Protein AF-0000000075592525 (afdb_homodimer)

Sequence (698 aa):
MASSLRHFAGPSCFTATAAASSGASGFLRRYAPNFCAFAALRPIRPAAAAAFSAAAGAANPCAPPAAEHEQHQLRHDSDQPTPSPAPAAPAPAALRVGIVGFGNFGQFIAGGIQRQGHAVLAASRSDYSAYCADHGIRFFGSVDALCEERPDVLLICSSILSTESVVSAIPFHKLRPDTIVADVLSVKQFPRNLLLEILPPGFGIVCTHPMFGPESGKHGWGKLPFVYNKVRVAEGGDQATKCDQFLSIFEQEGCRMVEMSCAEHDRYAAGSQFITHTIGRVLSQLNLKSTPINTKGYESLLQLTHNTVSDSFDLYYGLFMYNVNATEQASKLSRLLMMHHHYPSPTLLMASSLRHFAGPSCFTATAAASSGASGFLRRYAPNFCAFAALRPIRPAAAAAFSAAAGAANPCAPPAAEHEQHQLRHDSDQPTPSPAPAAPAPAALRVGIVGFGNFGQFIAGGIQRQGHAVLAASRSDYSAYCADHGIRFFGSVDALCEERPDVLLICSSILSTESVVSAIPFHKLRPDTIVADVLSVKQFPRNLLLEILPPGFGIVCTHPMFGPESGKHGWGKLPFVYNKVRVAEGGDQATKCDQFLSIFEQEGCRMVEMSCAEHDRYAAGSQFITHTIGRVLSQLNLKSTPINTKGYESLLQLTHNTVSDSFDLYYGLFMYNVNATEQASKLSRLLMMHHHYPSPTLL

pLDDT: mean 74.17, std 31.34, range [18.16, 98.88]

InterPro domains:
  IPR003099 Prephenate dehydrogenase [PS51176] (95-349)
  IPR036291 NAD(P)-binding domain superfamily [SSF51735] (94-260)
  IPR045011 Arogenate dehydrogenase 1/2 [PTHR43207] (86-334)
  IPR046826 Prephenate dehydrogenase, nucleotide-binding domain [PF02153] (110-256)
  IPR059064 TYRAAT2-like, C-terminal domain [PF26213] (282-335)

Secondary structure (DSSP, 8-state):
---------------------GGGGGGGGS----GGGGG-----------------------------------------------------PPPEEEEE--SHHHHHHHHHHHHTT-EEEEE-SS--HHHHHHTT-EEESSHHHHHHT--SEEEE---HHHHHHHHHTS-GGGS-TT-EEEE--S-SHHHHHHHHHHS-TTSEEEEEEES--TTTTTT--TT-EEEEEEEE--SSHHHHHHHHHHHHHHHHTT-EEEE--HHHHHHHHHHHHHHHHHHHHHHHTTT----TT--HHHHHHHHHHHHHHTS-HHHHHHHHHS-TTHHHHHHHHHHHHHHHH-S-STT--/---------------------GGGGGGGGS----GGGGG-----------------------------------------------------PPPEEEEE--SHHHHHHHHHHHHTT-EEEEE-SS--HHHHHHTT-EEESSHHHHHHT--SEEEE---HHHHHHHHHT--GGGS-TT-EEEE--S-SHHHHHHHHHHS-TTSEEEEEEES--TTTTTT--TT-EEEEEEEE--SSHHHHHHHHHHHHHHHHTT-EEEE--HHHHHHHHHHHHHHHHHHHHHHHTTT----TT--HHHHHHHHHHHHHHTS-HHHHHHHHHS-TTHHHHHHHHHHHHHHHH-S-STT--

Foldseek 3Di:
DDPCVDDPDDDPPPDPPPPCPPDPPPPVPPDPPPLPPQPPDDPDDDDDDPDPDDDDDPPPPPDDDDDPPPDPDDPPVPPPPDPDPDPDDPDPDAFEEEEEACPQFVVFVCVLSVVVPHAYEYEYPDDPPVVCVVVVHHYDPDLAVVLLVQTQEYEYEDFLVCRLVSVQPHPCVNHDLAREYEYAAQAFPVVLVSCVVRHDQNYWYKYKHQPDGCQRQVVFQAAGEIEMERSHADPDDDSVVSVVVVLVSSVVSHYDYHYDDSLVSLQVSLQVVLVLLVLLVVVLVVVDDDDPDDDPVRVVSVSSNVRNVVPDVSSNSSSQNVRPNNVVNVVVVVVVVVVVVPPDDVPPD/DDDCVDDDPDDPPPPPPPPCPPDPPPPVPDPPPPLPPQPPPDPDDPPDDPDPDDPDDPDPVVPDDDDPDPPPDDPPVPPPPPPDPDPDDPDPDAFEEEEEACPQFVVVVCVLSVVVPHAYEYEYPDDCPVVCVVVVHHYDPDLAVVLLVQTQEYEYEDFLVCRLVSVQPHPCVNHDLAREYEYAAQAFPVVLVSCVVRHDQNYWYKYKHQPDGCQRQVVFQAAGEIEMERSHADPDDDSVVSVVVVLVSSVVSHYDYHYDDSLVSLQVSLQVVLVLLVLLVVVLVVVDDDDPDDDPVRVVSVSSNVRNVVPDVSSNSSSQNVRPNNVVNVVVVVVVVVVVVPPDDVPPD

Structure (mmCIF, N/CA/C/O backbone):
data_AF-0000000075592525-model_v1
#
loop_
_entity.id
_entity.type
_entity.pdbx_description
1 polymer 'Prephenate/arogenate dehydrogenase domain-containing protein'
#
loop_
_atom_site.group_PDB
_atom_site.id
_atom_site.type_symbol
_atom_site.label_atom_id
_atom_site.label_alt_id
_atom_site.label_comp_id
_atom_site.label_asym_id
_atom_site.label_entity_id
_atom_site.label_seq_id
_atom_site.pdbx_PDB_ins_code
_atom_site.Cartn_x
_atom_site.Cartn_y
_atom_site.Cartn_z
_atom_site.occupancy
_atom_site.B_iso_or_equiv
_atom_site.auth_seq_id
_atom_site.auth_comp_id
_atom_site.auth_asym_id
_atom_site.auth_atom_id
_atom_site.pdbx_PDB_model_num
ATOM 1 N N . MET A 1 1 ? -68.375 11.266 55.688 1 18.69 1 MET A N 1
ATOM 2 C CA . MET A 1 1 ? -68.688 10.031 54.969 1 18.69 1 MET A CA 1
ATOM 3 C C . MET A 1 1 ? -67.812 9.844 53.75 1 18.69 1 MET A C 1
ATOM 5 O O . MET A 1 1 ? -67.25 10.797 53.25 1 18.69 1 MET A O 1
ATOM 9 N N . ALA A 1 2 ? -67.938 8.625 53.156 1 18.86 2 ALA A N 1
ATOM 10 C CA . ALA A 1 2 ? -67.125 7.469 52.781 1 18.86 2 ALA A CA 1
ATOM 11 C C . ALA A 1 2 ? -66.562 7.668 51.375 1 18.86 2 ALA A C 1
ATOM 13 O O . ALA A 1 2 ? -67.25 8 50.438 1 18.86 2 ALA A O 1
ATOM 14 N N . SER A 1 3 ? -65.25 8.039 51.312 1 20.56 3 SER A N 1
ATOM 15 C CA . SER A 1 3 ? -64 8.547 50.75 1 20.56 3 SER A CA 1
ATOM 16 C C . SER A 1 3 ? -63.469 7.609 49.656 1 20.56 3 SER A C 1
ATOM 18 O O . SER A 1 3 ? -62.812 6.613 49.969 1 20.56 3 SER A O 1
ATOM 20 N N . SER A 1 4 ? -64.375 7.188 48.688 1 19.89 4 SER A N 1
ATOM 21 C CA . SER A 1 4 ? -64.375 5.969 47.875 1 19.89 4 SER A CA 1
ATOM 22 C C . SER A 1 4 ? -63.156 5.906 46.969 1 19.89 4 SER A C 1
ATOM 24 O O . SER A 1 4 ? -63.094 6.598 45.938 1 19.89 4 SER A O 1
ATOM 26 N N . LEU A 1 5 ? -61.906 5.883 47.562 1 20.41 5 LEU A N 1
ATOM 27 C CA . LEU A 1 5 ? -60.531 5.992 47.094 1 20.41 5 LEU A CA 1
ATOM 28 C C . LEU A 1 5 ? -60.156 4.828 46.156 1 20.41 5 LEU A C 1
ATOM 30 O O . LEU A 1 5 ? -60.062 3.684 46.625 1 20.41 5 LEU A O 1
ATOM 34 N N . ARG A 1 6 ? -61 4.844 45.031 1 20.78 6 ARG A N 1
ATOM 35 C CA . ARG A 1 6 ? -61.031 3.684 44.125 1 20.78 6 ARG A CA 1
ATOM 36 C C . ARG A 1 6 ? -59.625 3.119 43.906 1 20.78 6 ARG A C 1
ATOM 38 O O . ARG A 1 6 ? -58.656 3.834 44.031 1 20.78 6 ARG A O 1
ATOM 45 N N . HIS A 1 7 ? -59.5 1.871 43.781 1 19.2 7 HIS A N 1
ATOM 46 C CA . HIS A 1 7 ? -58.688 0.664 43.938 1 19.2 7 HIS A CA 1
ATOM 47 C C . HIS A 1 7 ? -57.688 0.531 42.812 1 19.2 7 HIS A C 1
ATOM 49 O O . HIS A 1 7 ? -57.062 -0.525 42.656 1 19.2 7 HIS A O 1
ATOM 55 N N . PHE A 1 8 ? -57.344 1.759 42.062 1 21.42 8 PHE A N 1
ATOM 56 C CA . PHE A 1 8 ? -56.688 1.484 40.781 1 21.42 8 PHE A CA 1
ATOM 57 C C . PHE A 1 8 ? -55.5 0.554 41 1 21.42 8 PHE A C 1
ATOM 59 O O . PHE A 1 8 ? -54.625 0.827 41.812 1 21.42 8 PHE A O 1
ATOM 66 N N . ALA A 1 9 ? -55.75 -0.697 40.75 1 20.41 9 ALA A N 1
ATOM 67 C CA . ALA A 1 9 ? -55.094 -1.984 40.844 1 20.41 9 ALA A CA 1
ATOM 68 C C . ALA A 1 9 ? -53.656 -1.884 40.344 1 20.41 9 ALA A C 1
ATOM 70 O O . ALA A 1 9 ? -53.312 -1.013 39.531 1 20.41 9 ALA A O 1
ATOM 71 N N . GLY A 1 10 ? -52.75 -2.738 40.875 1 18.95 10 GLY A N 1
ATOM 72 C CA . GLY A 1 10 ? -51.375 -3.047 41.25 1 18.95 10 GLY A CA 1
ATOM 73 C C . GLY A 1 10 ? -50.469 -3.338 40.031 1 18.95 10 GLY A C 1
ATOM 74 O O . GLY A 1 10 ? -50.969 -3.625 38.938 1 18.95 10 GLY A O 1
ATOM 75 N N . PRO A 1 11 ? -49.219 -2.801 40.031 1 22.55 11 PRO A N 1
ATOM 76 C CA . PRO A 1 11 ? -48.031 -2.645 39.188 1 22.55 11 PRO A CA 1
ATOM 77 C C . PRO A 1 11 ? -47.5 -3.977 38.656 1 22.55 11 PRO A C 1
ATOM 79 O O . PRO A 1 11 ? -47.062 -4.812 39.438 1 22.55 11 PRO A O 1
ATOM 82 N N . SER A 1 12 ? -48.375 -4.797 38 1 20.25 12 SER A N 1
ATOM 83 C CA . SER A 1 12 ? -47.938 -6.168 37.75 1 20.25 12 SER A CA 1
ATOM 84 C C . SER A 1 12 ? -46.531 -6.199 37.156 1 20.25 12 SER A C 1
ATOM 86 O O . SER A 1 12 ? -46.219 -5.418 36.25 1 20.25 12 SER A O 1
ATOM 88 N N . CYS A 1 13 ? -45.531 -6.691 37.906 1 20.19 13 CYS A N 1
ATOM 89 C CA . CYS A 1 13 ? -44.094 -6.961 37.906 1 20.19 13 CYS A CA 1
ATOM 90 C C . CYS A 1 13 ? -43.719 -7.84 36.719 1 20.19 13 CYS A C 1
ATOM 92 O O . CYS A 1 13 ? -44.062 -9.023 36.688 1 20.19 13 CYS A O 1
ATOM 94 N N . PHE A 1 14 ? -44.031 -7.418 35.469 1 20.27 14 PHE A N 1
ATOM 95 C CA . PHE A 1 14 ? -43.719 -8.281 34.344 1 20.27 14 PHE A CA 1
ATOM 96 C C . PHE A 1 14 ? -42.281 -8.812 34.469 1 20.27 14 PHE A C 1
ATOM 98 O O . PHE A 1 14 ? -41.344 -8.055 34.75 1 20.27 14 PHE A O 1
ATOM 105 N N . THR A 1 15 ? -42.125 -10.109 34.781 1 20.16 15 THR A N 1
ATOM 106 C CA . THR A 1 15 ? -41 -11.016 34.969 1 20.16 15 THR A CA 1
ATOM 107 C C . THR A 1 15 ? -40.094 -10.984 33.75 1 20.16 15 THR A C 1
ATOM 109 O O . THR A 1 15 ? -40.531 -11.211 32.625 1 20.16 15 THR A O 1
ATOM 112 N N . ALA A 1 16 ? -39.062 -10.102 33.75 1 20 16 ALA A N 1
ATOM 113 C CA . ALA A 1 16 ? -37.938 -9.898 32.812 1 20 16 ALA A CA 1
ATOM 114 C C . ALA A 1 16 ? -37.25 -11.219 32.469 1 20 16 ALA A C 1
ATOM 116 O O . ALA A 1 16 ? -36.656 -11.852 33.344 1 20 16 ALA A O 1
ATOM 117 N N . THR A 1 17 ? -37.906 -12.102 31.734 1 20.56 17 THR A N 1
ATOM 118 C CA . THR A 1 17 ? -37.281 -13.359 31.375 1 20.56 17 THR A CA 1
ATOM 119 C C . THR A 1 17 ? -35.844 -13.125 30.891 1 20.56 17 THR A C 1
ATOM 121 O O . THR A 1 17 ? -35.594 -12.18 30.125 1 20.56 17 THR A O 1
ATOM 124 N N . ALA A 1 18 ? -34.75 -13.719 31.578 1 23.38 18 ALA A N 1
ATOM 125 C CA . ALA A 1 18 ? -33.312 -13.859 31.531 1 23.38 18 ALA A CA 1
ATOM 126 C C . ALA A 1 18 ? -32.844 -14.375 30.172 1 23.38 18 ALA A C 1
ATOM 128 O O . ALA A 1 18 ? -33 -15.562 29.875 1 23.38 18 ALA A O 1
ATOM 129 N N . ALA A 1 19 ? -33.312 -13.898 29.078 1 21.17 19 ALA A N 1
ATOM 130 C CA . ALA A 1 19 ? -32.875 -14.523 27.844 1 21.17 19 ALA A CA 1
ATOM 131 C C . ALA A 1 19 ? -31.359 -14.773 27.859 1 21.17 19 ALA A C 1
ATOM 133 O O . ALA A 1 19 ? -30.609 -13.984 28.422 1 21.17 19 ALA A O 1
ATOM 134 N N . ALA A 1 20 ? -30.812 -16 27.328 1 21.69 20 ALA A N 1
ATOM 135 C CA . ALA A 1 20 ? -29.656 -16.875 27.234 1 21.69 20 ALA A CA 1
ATOM 136 C C . ALA A 1 20 ? -28.531 -16.188 26.453 1 21.69 20 ALA A C 1
ATOM 138 O O . ALA A 1 20 ? -28.656 -15.953 25.25 1 21.69 20 ALA A O 1
ATOM 139 N N . SER A 1 21 ? -27.891 -15.164 26.891 1 24.23 21 SER A N 1
ATOM 140 C CA . SER A 1 21 ? -26.766 -14.445 26.312 1 24.23 21 SER A CA 1
ATOM 141 C C . SER A 1 21 ? -25.641 -15.398 25.938 1 24.23 21 SER A C 1
ATOM 143 O O . SER A 1 21 ? -24.531 -14.961 25.625 1 24.23 21 SER A O 1
ATOM 145 N N . SER A 1 22 ? -25.875 -16.812 26.062 1 23.77 22 SER A N 1
ATOM 146 C CA . SER A 1 22 ? -24.609 -17.516 26.297 1 23.77 22 SER A CA 1
ATOM 147 C C . SER A 1 22 ? -23.656 -17.344 25.125 1 23.77 22 SER A C 1
ATOM 149 O O . SER A 1 22 ? -22.453 -17.188 25.312 1 23.77 22 SER A O 1
ATOM 151 N N . GLY A 1 23 ? -24.109 -17.797 23.875 1 24.52 23 GLY A N 1
ATOM 152 C CA . GLY A 1 23 ? -23.188 -18.656 23.141 1 24.52 23 GLY A CA 1
ATOM 153 C C . GLY A 1 23 ? -22.094 -17.891 22.422 1 24.52 23 GLY A C 1
ATOM 154 O O . GLY A 1 23 ? -21.438 -18.438 21.531 1 24.52 23 GLY A O 1
ATOM 155 N N . ALA A 1 24 ? -22.125 -16.594 22.375 1 25.97 24 ALA A N 1
ATOM 156 C CA . ALA A 1 24 ? -21.281 -15.977 21.359 1 25.97 24 ALA A CA 1
ATOM 157 C C . ALA A 1 24 ? -19.797 -16.266 21.625 1 25.97 24 ALA A C 1
ATOM 159 O O . ALA A 1 24 ? -18.922 -15.773 20.906 1 25.97 24 ALA A O 1
ATOM 160 N N . SER A 1 25 ? -19.547 -16.766 22.922 1 27.64 25 SER A N 1
ATOM 161 C CA . SER A 1 25 ? -18.109 -16.688 23.188 1 27.64 25 SER A CA 1
ATOM 162 C C . SER A 1 25 ? -17.328 -17.625 22.281 1 27.64 25 SER A C 1
ATOM 164 O O . SER A 1 25 ? -16.094 -17.641 22.328 1 27.64 25 SER A O 1
ATOM 166 N N . GLY A 1 26 ? -18.016 -18.75 21.812 1 26.34 26 GLY A N 1
ATOM 167 C CA . GLY A 1 26 ? -17.203 -19.906 21.5 1 26.34 26 GLY A CA 1
ATOM 168 C C . GLY A 1 26 ? -16.391 -19.75 20.219 1 26.34 26 GLY A C 1
ATOM 169 O O . GLY A 1 26 ? -15.578 -20.609 19.891 1 26.34 26 GLY A O 1
ATOM 170 N N . PHE A 1 27 ? -16.984 -19.031 19.328 1 26.53 27 PHE A N 1
ATOM 171 C CA . PHE A 1 27 ? -16.547 -19.375 17.984 1 26.53 27 PHE A CA 1
ATOM 172 C C . PHE A 1 27 ? -15.109 -18.953 17.75 1 26.53 27 PHE A C 1
ATOM 174 O O . PHE A 1 27 ? -14.539 -19.219 16.688 1 26.53 27 PHE A O 1
ATOM 181 N N . LEU A 1 28 ? -14.648 -18.047 18.562 1 25.53 28 LEU A N 1
ATOM 182 C CA . LEU A 1 28 ? -13.344 -17.5 18.188 1 25.53 28 LEU A CA 1
ATOM 183 C C . LEU A 1 28 ? -12.242 -18.516 18.453 1 25.53 28 LEU A C 1
ATOM 185 O O . LEU A 1 28 ? -11.055 -18.203 18.328 1 25.53 28 LEU A O 1
ATOM 189 N N . ARG A 1 29 ? -12.656 -19.625 19.234 1 27.03 29 ARG A N 1
ATOM 190 C CA . ARG A 1 29 ? -11.586 -20.484 19.734 1 27.03 29 ARG A CA 1
ATOM 191 C C . ARG A 1 29 ? -10.859 -21.188 18.594 1 27.03 29 ARG A C 1
ATOM 193 O O . ARG A 1 29 ? -9.789 -21.75 18.781 1 27.03 29 ARG A O 1
ATOM 200 N N . ARG A 1 30 ? -11.695 -21.719 17.594 1 26.3 30 ARG A N 1
ATOM 201 C CA . ARG A 1 30 ? -11.25 -22.984 17 1 26.3 30 ARG A CA 1
ATOM 202 C C . ARG A 1 30 ? -9.914 -22.797 16.281 1 26.3 30 ARG A C 1
ATOM 204 O O . ARG A 1 30 ? -8.977 -23.562 16.516 1 26.3 30 ARG A O 1
ATOM 211 N N . TYR A 1 31 ? -10.023 -22.609 14.898 1 24.73 31 TYR A N 1
ATOM 212 C CA . TYR A 1 31 ? -9.07 -23.156 13.945 1 24.73 31 TYR A CA 1
ATOM 213 C C . TYR A 1 31 ? -7.793 -22.312 13.922 1 24.73 31 TYR A C 1
ATOM 215 O O . TYR A 1 31 ? -7.648 -21.406 13.102 1 24.73 31 TYR A O 1
ATOM 223 N N . ALA A 1 32 ? -7.395 -21.906 15.102 1 28.66 32 ALA A N 1
ATOM 224 C CA . ALA A 1 32 ? -6.102 -21.25 14.922 1 28.66 32 ALA A CA 1
ATOM 225 C C . ALA A 1 32 ? -5.023 -22.266 14.547 1 28.66 32 ALA A C 1
ATOM 227 O O . ALA A 1 32 ? -4.652 -23.125 15.359 1 28.66 32 ALA A O 1
ATOM 228 N N . PRO A 1 33 ? -4.961 -22.703 13.219 1 27.06 33 PRO A N 1
ATOM 229 C CA . PRO A 1 33 ? -3.982 -23.75 12.922 1 27.06 33 PRO A CA 1
ATOM 230 C C . PRO A 1 33 ? -2.619 -23.484 13.555 1 27.06 33 PRO A C 1
ATOM 232 O O . PRO A 1 33 ? -2.252 -22.328 13.773 1 27.06 33 PRO A O 1
ATOM 235 N N . ASN A 1 34 ? -2.131 -24.469 14.289 1 28.17 34 ASN A N 1
ATOM 236 C CA . ASN A 1 34 ? -0.856 -24.562 14.992 1 28.17 34 ASN A CA 1
ATOM 237 C C . ASN A 1 34 ? 0.325 -24.484 14.031 1 28.17 34 ASN A C 1
ATOM 239 O O . ASN A 1 34 ? 0.621 -25.453 13.328 1 28.17 34 ASN A O 1
ATOM 243 N N . PHE A 1 35 ? 0.667 -23.5 13.492 1 26.58 35 PHE A N 1
ATOM 244 C CA . PHE A 1 35 ? 1.662 -23.281 12.453 1 26.58 35 PHE A CA 1
ATOM 245 C C . PHE A 1 35 ? 3.049 -23.688 12.93 1 26.58 35 PHE A C 1
ATOM 247 O O . PHE A 1 35 ? 4.016 -23.641 12.164 1 26.58 35 PHE A O 1
ATOM 254 N N . CYS A 1 36 ? 3.297 -23.953 14.242 1 28.14 36 CYS A N 1
ATOM 255 C CA . CYS A 1 36 ? 4.656 -24.156 14.727 1 28.14 36 CYS A CA 1
ATOM 256 C C . CYS A 1 36 ? 5.141 -25.562 14.406 1 28.14 36 CYS A C 1
ATOM 258 O O . CYS A 1 36 ? 6.211 -25.984 14.867 1 28.14 36 CYS A O 1
ATOM 260 N N . ALA A 1 37 ? 4.457 -26.438 13.656 1 26.03 37 ALA A N 1
ATOM 261 C CA . ALA A 1 37 ? 4.938 -27.797 13.469 1 26.03 37 ALA A CA 1
ATOM 262 C C . ALA A 1 37 ? 6.145 -27.828 12.531 1 26.03 37 ALA A C 1
ATOM 264 O O . ALA A 1 37 ? 6.82 -28.859 12.422 1 26.03 37 ALA A O 1
ATOM 265 N N . PHE A 1 38 ? 6.461 -26.969 11.664 1 25.73 38 PHE A N 1
ATOM 266 C CA . PHE A 1 38 ? 7.145 -27.375 10.438 1 25.73 38 PHE A CA 1
ATOM 267 C C . PHE A 1 38 ? 8.656 -27.266 10.602 1 25.73 38 PHE A C 1
ATOM 269 O O . PHE A 1 38 ? 9.383 -27.125 9.609 1 25.73 38 PHE A O 1
ATOM 276 N N . ALA A 1 39 ? 9.305 -27.203 11.828 1 26.56 39 ALA A N 1
ATOM 277 C CA . ALA A 1 39 ? 10.75 -26.984 11.812 1 26.56 39 ALA A CA 1
ATOM 278 C C . ALA A 1 39 ? 11.492 -28.25 11.359 1 26.56 39 ALA A C 1
ATOM 280 O O . ALA A 1 39 ? 12.719 -28.234 11.242 1 26.56 39 ALA A O 1
ATOM 281 N N . ALA A 1 40 ? 11.023 -29.391 11.445 1 26 40 ALA A N 1
ATOM 282 C CA . ALA A 1 40 ? 12 -30.469 11.242 1 26 40 ALA A CA 1
ATOM 283 C C . ALA A 1 40 ? 12.289 -30.672 9.758 1 26 40 ALA A C 1
ATOM 285 O O . ALA A 1 40 ? 11.602 -31.453 9.086 1 26 40 ALA A O 1
ATOM 286 N N . LEU A 1 41 ? 12.484 -29.625 8.961 1 27.47 41 LEU A N 1
ATOM 287 C CA . LEU A 1 41 ? 12.852 -30.031 7.609 1 27.47 41 LEU A CA 1
ATOM 288 C C . LEU A 1 41 ? 14.219 -30.703 7.598 1 27.47 41 LEU A C 1
ATOM 290 O O . LEU A 1 41 ? 15.164 -30.219 8.219 1 27.47 41 LEU A O 1
ATOM 294 N N . ARG A 1 42 ? 14.281 -31.969 7.309 1 28.09 42 ARG A N 1
ATOM 295 C CA . ARG A 1 42 ? 15.477 -32.781 7.113 1 28.09 42 ARG A CA 1
ATOM 296 C C . ARG A 1 42 ? 16.406 -32.156 6.078 1 28.09 42 ARG A C 1
ATOM 298 O O . ARG A 1 42 ? 15.945 -31.656 5.047 1 28.09 42 ARG A O 1
ATOM 305 N N . PRO A 1 43 ? 17.766 -31.891 6.281 1 27 43 PRO A N 1
ATOM 306 C CA . PRO A 1 43 ? 18.797 -31.406 5.375 1 27 43 PRO A CA 1
ATOM 307 C C . PRO A 1 43 ? 18.922 -32.25 4.105 1 27 43 PRO A C 1
ATOM 309 O O . PRO A 1 43 ? 19.031 -33.469 4.184 1 27 43 PRO A O 1
ATOM 312 N N . ILE A 1 44 ? 18.312 -31.984 3.059 1 24.48 44 ILE A N 1
ATOM 313 C CA . ILE A 1 44 ? 18.609 -32.719 1.844 1 24.48 44 ILE A CA 1
ATOM 314 C C . ILE A 1 44 ? 20.094 -32.625 1.525 1 24.48 44 ILE A C 1
ATOM 316 O O . ILE A 1 44 ? 20.672 -31.531 1.562 1 24.48 44 ILE A O 1
ATOM 320 N N . ARG A 1 45 ? 20.859 -33.75 1.407 1 26.08 45 ARG A N 1
ATOM 321 C CA . ARG A 1 45 ? 22.266 -33.906 1.083 1 26.08 45 ARG A CA 1
ATOM 322 C C . ARG A 1 45 ? 22.594 -33.312 -0.275 1 26.08 45 ARG A C 1
ATOM 324 O O . ARG A 1 45 ? 21.922 -33.594 -1.268 1 26.08 45 ARG A O 1
ATOM 331 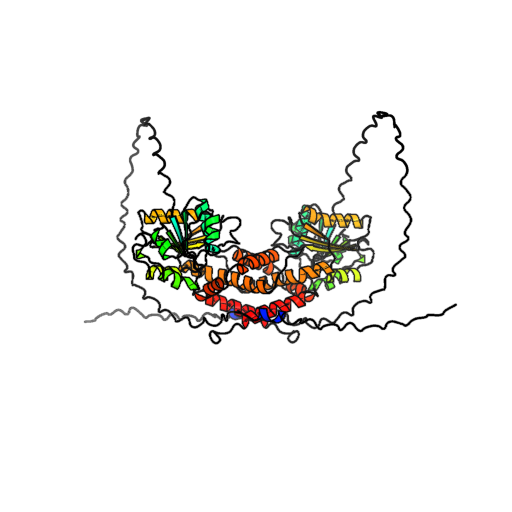N N . PRO A 1 46 ? 23.406 -32.156 -0.399 1 24.88 46 PRO A N 1
ATOM 332 C CA . PRO A 1 46 ? 23.812 -31.438 -1.617 1 24.88 46 PRO A CA 1
ATOM 333 C C . PRO A 1 46 ? 24.391 -32.375 -2.678 1 24.88 46 PRO A C 1
ATOM 335 O O . PRO A 1 46 ? 25.078 -33.344 -2.344 1 24.88 46 PRO A O 1
ATOM 338 N N . ALA A 1 47 ? 23.75 -32.531 -3.881 1 24.94 47 ALA A N 1
ATOM 339 C CA . ALA A 1 47 ? 24.234 -33.312 -5.012 1 24.94 47 ALA A CA 1
ATOM 340 C C . ALA A 1 47 ? 25.656 -32.938 -5.367 1 24.94 47 ALA A C 1
ATOM 342 O O . ALA A 1 47 ? 26.062 -31.781 -5.207 1 24.94 47 ALA A O 1
ATOM 343 N N . ALA A 1 48 ? 26.578 -33.906 -5.68 1 22.36 48 ALA A N 1
ATOM 344 C CA . ALA A 1 48 ? 28 -33.969 -6.023 1 22.36 48 ALA A CA 1
ATOM 345 C C . ALA A 1 48 ? 28.281 -33.188 -7.301 1 22.36 48 ALA A C 1
ATOM 347 O O . ALA A 1 48 ? 27.609 -33.375 -8.312 1 22.36 48 ALA A O 1
ATOM 348 N N . ALA A 1 49 ? 29.062 -32.031 -7.293 1 24.09 49 ALA A N 1
ATOM 349 C CA . ALA A 1 49 ? 29.594 -31.094 -8.273 1 24.09 49 ALA A CA 1
ATOM 350 C C . ALA A 1 49 ? 30.422 -31.828 -9.328 1 24.09 49 ALA A C 1
ATOM 352 O O . ALA A 1 49 ? 31.5 -32.344 -9.031 1 24.09 49 ALA A O 1
ATOM 353 N N . ALA A 1 50 ? 29.828 -32.531 -10.43 1 19.64 50 ALA A N 1
ATOM 354 C CA . ALA A 1 50 ? 30.625 -33.125 -11.5 1 19.64 50 ALA A CA 1
ATOM 355 C C . ALA A 1 50 ? 31.5 -32.062 -12.172 1 19.64 50 ALA A C 1
ATOM 357 O O . ALA A 1 50 ? 31.062 -30.953 -12.438 1 19.64 50 ALA A O 1
ATOM 358 N N . ALA A 1 51 ? 32.875 -32.156 -12.234 1 21.69 51 ALA A N 1
ATOM 359 C CA . ALA A 1 51 ? 34.062 -31.453 -12.68 1 21.69 51 ALA A CA 1
ATOM 360 C C . ALA A 1 51 ? 34.062 -31.297 -14.195 1 21.69 51 ALA A C 1
ATOM 362 O O . ALA A 1 51 ? 34.188 -32.281 -14.93 1 21.69 51 ALA A O 1
ATOM 363 N N . PHE A 1 52 ? 33.25 -30.359 -14.867 1 18.7 52 PHE A N 1
ATOM 364 C CA . PHE A 1 52 ? 33.25 -30.125 -16.312 1 18.7 52 PHE A CA 1
ATOM 365 C C . PHE A 1 52 ? 34.625 -29.688 -16.797 1 18.7 52 PHE A C 1
ATOM 367 O O . PHE A 1 52 ? 35.219 -28.766 -16.219 1 18.7 52 PHE A O 1
ATOM 374 N N . SER A 1 53 ? 35.375 -30.516 -17.469 1 18.69 53 SER A N 1
ATOM 375 C CA . SER A 1 53 ? 36.688 -30.469 -18.078 1 18.69 53 SER A CA 1
ATOM 376 C C . SER A 1 53 ? 36.781 -29.406 -19.156 1 18.69 53 SER A C 1
ATOM 378 O O . SER A 1 53 ? 35.844 -29.219 -19.938 1 18.69 53 SER A O 1
ATOM 380 N N . ALA A 1 54 ? 37.719 -28.453 -19.016 1 20.39 54 ALA A N 1
ATOM 381 C CA . ALA A 1 54 ? 38.156 -27.219 -19.656 1 20.39 54 ALA A CA 1
ATOM 382 C C . ALA A 1 54 ? 38.656 -27.484 -21.078 1 20.39 54 ALA A C 1
ATOM 384 O O . ALA A 1 54 ? 39.75 -28.031 -21.281 1 20.39 54 ALA A O 1
ATOM 385 N N . ALA A 1 55 ? 37.719 -28.094 -22.062 1 18.31 55 ALA A N 1
ATOM 386 C CA . ALA A 1 55 ? 38.281 -28.344 -23.391 1 18.31 55 ALA A CA 1
ATOM 387 C C . ALA A 1 55 ? 38.906 -27.094 -23.984 1 18.31 55 ALA A C 1
ATOM 389 O O . ALA A 1 55 ? 38.5 -25.969 -23.641 1 18.31 55 ALA A O 1
ATOM 390 N N . ALA A 1 56 ? 39.969 -27.234 -24.875 1 20.98 56 ALA A N 1
ATOM 391 C CA . ALA A 1 56 ? 41.156 -26.656 -25.5 1 20.98 56 ALA A CA 1
ATOM 392 C C . ALA A 1 56 ? 40.75 -25.672 -26.609 1 20.98 56 ALA A C 1
ATOM 394 O O . ALA A 1 56 ? 39.844 -25.938 -27.391 1 20.98 56 ALA A O 1
ATOM 395 N N . GLY A 1 57 ? 40.969 -24.344 -26.453 1 20.22 57 GLY A N 1
ATOM 396 C CA . GLY A 1 57 ? 40.719 -23.078 -27.109 1 20.22 57 GLY A CA 1
ATOM 397 C C . GLY A 1 57 ? 41.375 -22.984 -28.484 1 20.22 57 GLY A C 1
ATOM 398 O O . GLY A 1 57 ? 42.5 -22.531 -28.609 1 20.22 57 GLY A O 1
ATOM 399 N N . ALA A 1 58 ? 41 -23.953 -29.438 1 18.33 58 ALA A N 1
ATOM 400 C CA . ALA A 1 58 ? 41.812 -23.906 -30.641 1 18.33 58 ALA A CA 1
ATOM 401 C C . ALA A 1 58 ? 41.656 -22.578 -31.359 1 18.33 58 ALA A C 1
ATOM 403 O O . ALA A 1 58 ? 40.531 -22.078 -31.516 1 18.33 58 ALA A O 1
ATOM 404 N N . ALA A 1 59 ? 42.688 -21.781 -31.453 1 20.38 59 ALA A N 1
ATOM 405 C CA . ALA A 1 59 ? 42.969 -20.406 -31.875 1 20.38 59 ALA A CA 1
ATOM 406 C C . ALA A 1 59 ? 42.812 -20.266 -33.375 1 20.38 59 ALA A C 1
ATOM 408 O O . ALA A 1 59 ? 43.094 -19.203 -33.938 1 20.38 59 ALA A O 1
ATOM 409 N N . ASN A 1 60 ? 41.719 -21.062 -34.094 1 18.31 60 ASN A N 1
ATOM 410 C CA . ASN A 1 60 ? 42.031 -21.094 -35.5 1 18.31 60 ASN A CA 1
ATOM 411 C C . ASN A 1 60 ? 42.125 -19.688 -36.094 1 18.31 60 ASN A C 1
ATOM 413 O O . ASN A 1 60 ? 41.344 -18.797 -35.719 1 18.31 60 ASN A O 1
ATOM 417 N N . PRO A 1 61 ? 43.188 -19.344 -36.844 1 21.75 61 PRO A N 1
ATOM 418 C CA . PRO A 1 61 ? 43.812 -18.125 -37.375 1 21.75 61 PRO A CA 1
ATOM 419 C C . PRO A 1 61 ? 43.031 -17.516 -38.531 1 21.75 61 PRO A C 1
ATOM 421 O O . PRO A 1 61 ? 42.781 -18.188 -39.562 1 21.75 61 PRO A O 1
ATOM 424 N N . CYS A 1 62 ? 41.875 -16.906 -38.094 1 18.73 62 CYS A N 1
ATOM 425 C CA . CYS A 1 62 ? 40.906 -16.484 -39.094 1 18.73 62 CYS A CA 1
ATOM 426 C C . CYS A 1 62 ? 41.562 -15.602 -40.156 1 18.73 62 CYS A C 1
ATOM 428 O O . CYS A 1 62 ? 42.219 -14.625 -39.812 1 18.73 62 CYS A O 1
ATOM 430 N N . ALA A 1 63 ? 41.719 -16.234 -41.375 1 21.3 63 ALA A N 1
ATOM 431 C CA . ALA A 1 63 ? 42.344 -15.828 -42.625 1 21.3 63 ALA A CA 1
ATOM 432 C C . ALA A 1 63 ? 41.781 -14.516 -43.156 1 21.3 63 ALA A C 1
ATOM 434 O O . ALA A 1 63 ? 40.625 -14.164 -42.812 1 21.3 63 ALA A O 1
ATOM 435 N N . PRO A 1 64 ? 42.562 -13.758 -43.844 1 21.56 64 PRO A N 1
ATOM 436 C CA . PRO A 1 64 ? 42.625 -12.367 -44.281 1 21.56 64 PRO A CA 1
ATOM 437 C C . PRO A 1 64 ? 41.594 -12.047 -45.344 1 21.56 64 PRO A C 1
ATOM 439 O O . PRO A 1 64 ? 41.312 -12.883 -46.219 1 21.56 64 PRO A O 1
ATOM 442 N N . PRO A 1 65 ? 40.5 -11.383 -44.969 1 18.17 65 PRO A N 1
ATOM 443 C CA . PRO A 1 65 ? 39.344 -11.18 -45.812 1 18.17 65 PRO A CA 1
ATOM 444 C C . PRO A 1 65 ? 39.719 -10.523 -47.156 1 18.17 65 PRO A C 1
ATOM 446 O O . PRO A 1 65 ? 40.688 -9.766 -47.219 1 18.17 65 PRO A O 1
ATOM 449 N N . ALA A 1 66 ? 39.594 -11.297 -48.219 1 18.69 66 ALA A N 1
ATOM 450 C CA . ALA A 1 66 ? 39.781 -11.078 -49.625 1 18.69 66 ALA A CA 1
ATOM 451 C C . ALA A 1 66 ? 39.094 -9.805 -50.094 1 18.69 66 ALA A C 1
ATOM 453 O O . ALA A 1 66 ? 38.125 -9.352 -49.469 1 18.69 66 ALA A O 1
ATOM 454 N N . ALA A 1 67 ? 39.688 -9.227 -51.156 1 21.09 67 ALA A N 1
ATOM 455 C CA . ALA A 1 67 ? 39.688 -8.039 -52.031 1 21.09 67 ALA A CA 1
ATOM 456 C C . ALA A 1 67 ? 38.344 -7.906 -52.75 1 21.09 67 ALA A C 1
ATOM 458 O O . ALA A 1 67 ? 37.812 -8.883 -53.281 1 21.09 67 ALA A O 1
ATOM 459 N N . GLU A 1 68 ? 37.438 -7.039 -52.344 1 20.66 68 GLU A N 1
ATOM 460 C CA . GLU A 1 68 ? 36.094 -6.605 -52.719 1 20.66 68 GLU A CA 1
ATOM 461 C C . GLU A 1 68 ? 36 -6.344 -54.219 1 20.66 68 GLU A C 1
ATOM 463 O O . GLU A 1 68 ? 36.656 -5.441 -54.75 1 20.66 68 GLU A O 1
ATOM 468 N N . HIS A 1 69 ? 36.125 -7.523 -54.969 1 20.17 69 HIS A N 1
ATOM 469 C CA . HIS A 1 69 ? 36.031 -7.281 -56.406 1 20.17 69 HIS A CA 1
ATOM 470 C C . HIS A 1 69 ? 34.719 -6.59 -56.781 1 20.17 69 HIS A C 1
ATOM 472 O O . HIS A 1 69 ? 33.688 -6.867 -56.188 1 20.17 69 HIS A O 1
ATOM 478 N N . GLU A 1 70 ? 34.844 -5.453 -57.469 1 23.02 70 GLU A N 1
ATOM 479 C CA . GLU A 1 70 ? 33.938 -4.375 -57.875 1 23.02 70 GLU A CA 1
ATOM 480 C C . GLU A 1 70 ? 32.938 -4.859 -58.906 1 23.02 70 GLU A C 1
ATOM 482 O O . GLU A 1 70 ? 32.125 -4.07 -59.438 1 23.02 70 GLU A O 1
ATOM 487 N N . GLN A 1 71 ? 32.562 -6.148 -58.812 1 20.03 71 GLN A N 1
ATOM 488 C CA . GLN A 1 71 ? 31.922 -6.5 -60.094 1 20.03 71 GLN A CA 1
ATOM 489 C C . GLN A 1 71 ? 30.672 -5.652 -60.344 1 20.03 71 GLN A C 1
ATOM 491 O O . GLN A 1 71 ? 29.969 -5.273 -59.406 1 20.03 71 GLN A O 1
ATOM 496 N N . HIS A 1 72 ? 30.641 -5.094 -61.531 1 24.25 72 HIS A N 1
ATOM 497 C CA . HIS A 1 72 ? 29.812 -4.176 -62.312 1 24.25 72 HIS A CA 1
ATOM 498 C C . HIS A 1 72 ? 28.438 -4.773 -62.562 1 24.25 72 HIS A C 1
ATOM 500 O O . HIS A 1 72 ? 27.656 -4.219 -63.344 1 24.25 72 HIS A O 1
ATOM 506 N N . GLN A 1 73 ? 27.828 -5.52 -61.625 1 20.45 73 GLN A N 1
ATOM 507 C CA . GLN A 1 73 ? 26.734 -6.297 -62.188 1 20.45 73 GLN A CA 1
ATOM 508 C C . GLN A 1 73 ? 25.625 -5.383 -62.719 1 20.45 73 GLN A C 1
ATOM 510 O O . GLN A 1 73 ? 25.25 -4.41 -62.062 1 20.45 73 GLN A O 1
ATOM 515 N N . LEU A 1 74 ? 25.375 -5.562 -64 1 23.95 74 LEU A N 1
ATOM 516 C CA . LEU A 1 74 ? 24.391 -5.09 -65 1 23.95 74 LEU A CA 1
ATOM 517 C C . LEU A 1 74 ? 22.969 -5.266 -64.438 1 23.95 74 LEU A C 1
ATOM 519 O O . LEU A 1 74 ? 22.656 -6.285 -63.812 1 23.95 74 LEU A O 1
ATOM 523 N N . ARG A 1 75 ? 22.219 -4.188 -64.375 1 24.52 75 ARG A N 1
ATOM 524 C CA . ARG A 1 75 ? 20.906 -3.82 -63.844 1 24.52 75 ARG A CA 1
ATOM 525 C C . ARG A 1 75 ? 19.797 -4.582 -64.562 1 24.52 75 ARG A C 1
ATOM 527 O O . ARG A 1 75 ? 19.406 -4.23 -65.688 1 24.52 75 ARG A O 1
ATOM 534 N N . HIS A 1 76 ? 20.047 -5.914 -64.812 1 23.73 76 HIS A N 1
ATOM 535 C CA . HIS A 1 76 ? 18.906 -6.426 -65.562 1 23.73 76 HIS A CA 1
ATOM 536 C C . HIS A 1 76 ? 17.609 -6.297 -64.75 1 23.73 76 HIS A C 1
ATOM 538 O O . HIS A 1 76 ? 17.578 -6.594 -63.594 1 23.73 76 HIS A O 1
ATOM 544 N N . ASP A 1 77 ? 16.719 -5.422 -65.25 1 28.05 77 ASP A N 1
ATOM 545 C CA . ASP A 1 77 ? 15.406 -5.023 -64.75 1 28.05 77 ASP A CA 1
ATOM 546 C C . ASP A 1 77 ? 14.469 -6.223 -64.688 1 28.05 77 ASP A C 1
ATOM 548 O O . ASP A 1 77 ? 13.906 -6.648 -65.688 1 28.05 77 ASP A O 1
ATOM 552 N N . SER A 1 78 ? 14.977 -7.434 -64.25 1 29.83 78 SER A N 1
ATOM 553 C CA . SER A 1 78 ? 13.977 -8.492 -64.312 1 29.83 78 SER A CA 1
ATOM 554 C C . SER A 1 78 ? 12.75 -8.188 -63.469 1 29.83 78 SER A C 1
ATOM 556 O O . SER A 1 78 ? 12.875 -7.957 -62.281 1 29.83 78 SER A O 1
ATOM 558 N N . ASP A 1 79 ? 11.727 -7.645 -64.062 1 34.38 79 ASP A N 1
ATOM 559 C CA . ASP A 1 79 ? 10.383 -7.512 -63.531 1 34.38 79 ASP A CA 1
ATOM 560 C C . ASP A 1 79 ? 9.906 -8.82 -62.906 1 34.38 79 ASP A C 1
ATOM 562 O O . ASP A 1 79 ? 9.43 -9.711 -63.625 1 34.38 79 ASP A O 1
ATOM 566 N N . GLN A 1 80 ? 10.773 -9.547 -62.156 1 36.31 80 GLN A N 1
ATOM 567 C CA . GLN A 1 80 ? 10.172 -10.766 -61.625 1 36.31 80 GLN A CA 1
ATOM 568 C C . GLN A 1 80 ? 8.922 -10.445 -60.812 1 36.31 80 GLN A C 1
ATOM 570 O O . GLN A 1 80 ? 8.922 -9.492 -60 1 36.31 80 GLN A O 1
ATOM 575 N N . PRO A 1 81 ? 7.785 -10.984 -61.25 1 40.81 81 PRO A N 1
ATOM 576 C CA . PRO A 1 81 ? 6.547 -10.773 -60.5 1 40.81 81 PRO A CA 1
ATOM 577 C C . PRO A 1 81 ? 6.719 -11.031 -59 1 40.81 81 PRO A C 1
ATOM 579 O O . PRO A 1 81 ? 7.578 -11.82 -58.594 1 40.81 81 PRO A O 1
ATOM 582 N N . THR A 1 82 ? 6.562 -9.977 -58.156 1 44.09 82 THR A N 1
ATOM 583 C CA . THR A 1 82 ? 6.586 -10.055 -56.719 1 44.09 82 THR A CA 1
ATOM 584 C C . THR A 1 82 ? 5.812 -11.273 -56.219 1 44.09 82 THR A C 1
ATOM 586 O O . THR A 1 82 ? 4.684 -11.508 -56.656 1 44.09 82 THR A O 1
ATOM 589 N N . PRO A 1 83 ? 6.523 -12.359 -55.844 1 41.28 83 PRO A N 1
ATOM 590 C CA . PRO A 1 83 ? 5.766 -13.492 -55.312 1 41.28 83 PRO A CA 1
ATOM 591 C C . PRO A 1 83 ? 4.617 -13.07 -54.406 1 41.28 83 PRO A C 1
ATOM 593 O O . PRO A 1 83 ? 4.68 -12.008 -53.781 1 41.28 83 PRO A O 1
ATOM 596 N N . SER A 1 84 ? 3.35 -13.43 -54.781 1 46.59 84 SER A N 1
ATOM 597 C CA . SER A 1 84 ? 2.162 -13.289 -53.938 1 46.59 84 SER A CA 1
ATOM 598 C C . SER A 1 84 ? 2.457 -13.672 -52.5 1 46.59 84 SER A C 1
ATOM 600 O O . SER A 1 84 ? 3.221 -14.609 -52.219 1 46.59 84 SER A O 1
ATOM 602 N N . PRO A 1 85 ? 2.287 -12.641 -51.531 1 44.88 85 PRO A N 1
ATOM 603 C CA . PRO A 1 85 ? 2.605 -13 -50.125 1 44.88 85 PRO A CA 1
ATOM 604 C C . PRO A 1 85 ? 2.078 -14.375 -49.75 1 44.88 85 PRO A C 1
ATOM 606 O O . PRO A 1 85 ? 1.068 -14.836 -50.281 1 44.88 85 PRO A O 1
ATOM 609 N N . ALA A 1 86 ? 2.92 -15.328 -49.469 1 46.44 86 ALA A N 1
ATOM 610 C CA . ALA A 1 86 ? 2.551 -16.656 -49 1 46.44 86 ALA A CA 1
ATOM 611 C C . ALA A 1 86 ? 1.345 -16.594 -48.062 1 46.44 86 ALA A C 1
ATOM 613 O O . ALA A 1 86 ? 1.186 -15.633 -47.312 1 46.44 86 ALA A O 1
ATOM 614 N N . PRO A 1 87 ? 0.246 -17.281 -48.375 1 41.44 87 PRO A N 1
ATOM 615 C CA . PRO A 1 87 ? -0.897 -17.266 -47.469 1 41.44 87 PRO A CA 1
ATOM 616 C C . PRO A 1 87 ? -0.477 -17.266 -46 1 41.44 87 PRO A C 1
ATOM 618 O O . PRO A 1 87 ? 0.586 -17.797 -45.656 1 41.44 87 PRO A O 1
ATOM 621 N N . ALA A 1 88 ? -0.981 -16.328 -45.156 1 46.5 88 ALA A N 1
ATOM 622 C CA . ALA A 1 88 ? -0.733 -16.25 -43.719 1 46.5 88 ALA A CA 1
ATOM 623 C C . ALA A 1 88 ? -0.831 -17.625 -43.062 1 46.5 88 ALA A C 1
ATOM 625 O O . ALA A 1 88 ? -1.754 -18.391 -43.375 1 46.5 88 ALA A O 1
ATOM 626 N N . ALA A 1 89 ? 0.248 -18.156 -42.625 1 46.28 89 ALA A N 1
ATOM 627 C CA . ALA A 1 89 ? 0.232 -19.438 -41.906 1 46.28 89 ALA A CA 1
ATOM 628 C C . ALA A 1 89 ? -1.047 -19.594 -41.094 1 46.28 89 ALA A C 1
ATOM 630 O O . ALA A 1 89 ? -1.538 -18.625 -40.5 1 46.28 89 ALA A O 1
ATOM 631 N N . PRO A 1 90 ? -1.943 -20.562 -41.406 1 47.78 90 PRO A N 1
ATOM 632 C CA . PRO A 1 90 ? -3.172 -20.719 -40.625 1 47.78 90 PRO A CA 1
ATOM 633 C C . PRO A 1 90 ? -2.949 -20.5 -39.125 1 47.78 90 PRO A C 1
ATOM 635 O O . PRO A 1 90 ? -1.864 -20.797 -38.625 1 47.78 90 PRO A O 1
ATOM 638 N N . ALA A 1 91 ? -3.693 -19.609 -38.562 1 56.62 91 ALA A N 1
ATOM 639 C CA . ALA A 1 91 ? -3.678 -19.391 -37.125 1 56.62 91 ALA A CA 1
ATOM 640 C C . ALA A 1 91 ? -3.668 -20.703 -36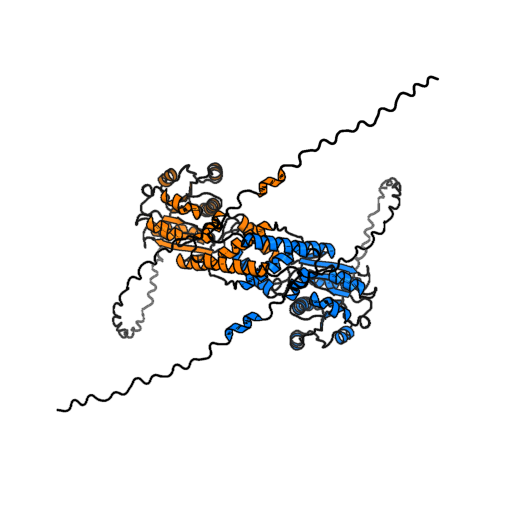.375 1 56.62 91 ALA A C 1
ATOM 642 O O . ALA A 1 91 ? -4.406 -21.641 -36.719 1 56.62 91 ALA A O 1
ATOM 643 N N . PRO A 1 92 ? -2.572 -20.938 -35.75 1 66.75 92 PRO A N 1
ATOM 644 C CA . PRO A 1 92 ? -2.494 -22.203 -35 1 66.75 92 PRO A CA 1
ATOM 645 C C . PRO A 1 92 ? -3.818 -22.594 -34.344 1 66.75 92 PRO A C 1
ATOM 647 O O . PRO A 1 92 ? -4.617 -21.719 -34 1 66.75 92 PRO A O 1
ATOM 650 N N . ALA A 1 93 ? -4.176 -23.859 -34.375 1 81.81 93 ALA A N 1
ATOM 651 C CA . ALA A 1 93 ? -5.398 -24.406 -33.812 1 81.81 93 ALA A CA 1
ATOM 652 C C . ALA A 1 93 ? -5.492 -24.062 -32.312 1 81.81 93 ALA A C 1
ATOM 654 O O . ALA A 1 93 ? -4.473 -23.875 -31.641 1 81.81 93 ALA A O 1
ATOM 655 N N . ALA A 1 94 ? -6.695 -23.812 -31.797 1 93.94 94 ALA A N 1
ATOM 656 C CA . ALA A 1 94 ? -6.973 -23.516 -30.391 1 93.94 94 ALA A CA 1
ATOM 657 C C . ALA A 1 94 ? -6.449 -24.609 -29.484 1 93.94 94 ALA A C 1
ATOM 659 O O . ALA A 1 94 ? -6.562 -25.797 -29.797 1 93.94 94 ALA A O 1
ATOM 660 N N . LEU A 1 95 ? -5.871 -24.188 -28.406 1 97.44 95 LEU A N 1
ATOM 661 C CA . LEU A 1 95 ? -5.363 -25.125 -27.406 1 97.44 95 LEU A CA 1
ATOM 662 C C . LEU A 1 95 ? -6.5 -25.656 -26.531 1 97.44 95 LEU A C 1
ATOM 664 O O . LEU A 1 95 ? -7.496 -24.969 -26.312 1 97.44 95 LEU A O 1
ATOM 668 N N . ARG A 1 96 ? -6.348 -26.891 -26.156 1 98.25 96 ARG A N 1
ATOM 669 C CA . ARG A 1 96 ? -7.137 -27.453 -25.062 1 98.25 96 ARG A CA 1
ATOM 670 C C . ARG A 1 96 ? -6.328 -27.484 -23.766 1 98.25 96 ARG A C 1
ATOM 672 O O . ARG A 1 96 ? -5.359 -28.234 -23.656 1 98.25 96 ARG A O 1
ATOM 679 N N . VAL A 1 97 ? -6.805 -26.656 -22.812 1 98.81 97 VAL A N 1
ATOM 680 C CA . VAL A 1 97 ? -6.078 -26.562 -21.547 1 98.81 97 VAL A CA 1
ATOM 681 C C . VAL A 1 97 ? -6.883 -27.234 -20.438 1 98.81 97 VAL A C 1
ATOM 683 O O . VAL A 1 97 ? -8.008 -26.844 -20.156 1 98.81 97 VAL A O 1
ATOM 686 N N . GLY A 1 98 ? -6.348 -28.344 -19.875 1 98.81 98 GLY A N 1
ATOM 687 C CA . GLY A 1 98 ? -6.922 -28.953 -18.688 1 98.81 98 GLY A CA 1
ATOM 688 C C . GLY A 1 98 ? -6.418 -28.359 -17.391 1 98.81 98 GLY A C 1
ATOM 689 O O . GLY A 1 98 ? -5.207 -28.297 -17.156 1 98.81 98 GLY A O 1
ATOM 690 N N . ILE A 1 99 ? -7.34 -27.906 -16.562 1 98.88 99 ILE A N 1
ATOM 691 C CA . ILE A 1 99 ? -6.977 -27.312 -15.281 1 98.88 99 ILE A CA 1
ATOM 692 C C . ILE A 1 99 ? -7.324 -28.281 -14.156 1 98.88 99 ILE A C 1
ATOM 694 O O . ILE A 1 99 ? -8.484 -28.656 -13.984 1 98.88 99 ILE A O 1
ATOM 698 N N . VAL A 1 100 ? -6.277 -28.734 -13.414 1 98.69 100 VAL A N 1
ATOM 699 C CA . VAL A 1 100 ? -6.453 -29.547 -12.219 1 98.69 100 VAL A CA 1
ATOM 700 C C . VAL A 1 100 ? -6.375 -28.672 -10.977 1 98.69 100 VAL A C 1
ATOM 702 O O . VAL A 1 100 ? -5.312 -28.141 -10.656 1 98.69 100 VAL A O 1
ATOM 705 N N . GLY A 1 101 ? -7.426 -28.562 -10.18 1 97.56 101 GLY A N 1
ATOM 706 C CA . GLY A 1 101 ? -7.621 -27.531 -9.18 1 97.56 101 GLY A CA 1
ATOM 707 C C . GLY A 1 101 ? -8.359 -26.312 -9.711 1 97.56 101 GLY A C 1
ATOM 708 O O . GLY A 1 101 ? -7.75 -25.438 -10.336 1 97.56 101 GLY A O 1
ATOM 709 N N . PHE A 1 102 ? -9.656 -26.359 -9.414 1 97.88 102 PHE A N 1
ATOM 710 C CA . PHE A 1 102 ? -10.477 -25.344 -10.07 1 97.88 102 PHE A CA 1
ATOM 711 C C . PHE A 1 102 ? -11.102 -24.406 -9.047 1 97.88 102 PHE A C 1
ATOM 713 O O . PHE A 1 102 ? -12.258 -24 -9.195 1 97.88 102 PHE A O 1
ATOM 720 N N . GLY A 1 103 ? -10.344 -24.094 -8.031 1 94.44 103 GLY A N 1
ATOM 721 C CA . GLY A 1 103 ? -10.742 -23.062 -7.09 1 94.44 103 GLY A CA 1
ATOM 722 C C . GLY A 1 103 ? -10.688 -21.656 -7.676 1 94.44 103 GLY A C 1
ATOM 723 O O . GLY A 1 103 ? -10.75 -21.484 -8.891 1 94.44 103 GLY A O 1
ATOM 724 N N . ASN A 1 104 ? -10.555 -20.672 -6.812 1 92.81 104 ASN A N 1
ATOM 725 C CA . ASN A 1 104 ? -10.617 -19.266 -7.215 1 92.81 104 ASN A CA 1
ATOM 726 C C . ASN A 1 104 ? -9.57 -18.953 -8.273 1 92.81 104 ASN A C 1
ATOM 728 O O . ASN A 1 104 ? -9.875 -18.312 -9.289 1 92.81 104 ASN A O 1
ATOM 732 N N . PHE A 1 105 ? -8.398 -19.422 -8.039 1 95.44 105 PHE A N 1
ATOM 733 C CA . PHE A 1 105 ? -7.312 -19.094 -8.961 1 95.44 105 PHE A CA 1
ATOM 734 C C . PHE A 1 105 ? -7.488 -19.812 -10.289 1 95.44 105 PHE A C 1
ATOM 736 O O . PHE A 1 105 ? -7.273 -19.234 -11.352 1 95.44 105 PHE A O 1
ATOM 743 N N . GLY A 1 106 ? -7.82 -21.109 -10.25 1 97.62 106 GLY A N 1
ATOM 744 C CA . GLY A 1 106 ? -8.094 -21.859 -11.477 1 97.62 106 GLY A CA 1
ATOM 745 C C . GLY A 1 106 ? -9.172 -21.219 -12.328 1 97.62 106 GLY A C 1
ATOM 746 O O . GLY A 1 106 ? -9.031 -21.109 -13.547 1 97.62 106 GLY A O 1
ATOM 747 N N . GLN A 1 107 ? -10.195 -20.766 -11.68 1 97.62 107 GLN A N 1
ATOM 748 C CA . GLN A 1 107 ? -11.289 -20.094 -12.375 1 97.62 107 GLN A CA 1
ATOM 749 C C . GLN A 1 107 ? -10.828 -18.766 -12.969 1 97.62 107 GLN A C 1
ATOM 751 O O . GLN A 1 107 ? -11.211 -18.422 -14.078 1 97.62 107 GLN A O 1
ATOM 756 N N . PHE A 1 108 ? -10.023 -18.125 -12.172 1 97.31 108 PHE A N 1
ATOM 757 C CA . PHE A 1 108 ? -9.469 -16.844 -12.594 1 97.31 108 PHE A CA 1
ATOM 758 C C . PHE A 1 108 ? -8.648 -17.016 -13.867 1 97.31 108 PHE A C 1
ATOM 760 O O . PHE A 1 108 ? -8.852 -16.281 -14.844 1 97.31 108 PHE A O 1
ATOM 767 N N . ILE A 1 109 ? -7.809 -18 -13.969 1 98.38 109 ILE A N 1
ATOM 768 C CA . ILE A 1 109 ? -6.953 -18.266 -15.125 1 98.38 109 ILE A CA 1
ATOM 769 C C . ILE A 1 109 ? -7.797 -18.766 -16.297 1 98.38 109 ILE A C 1
ATOM 771 O O . ILE A 1 109 ? -7.551 -18.406 -17.438 1 98.38 109 ILE A O 1
ATOM 775 N N . ALA A 1 110 ? -8.789 -19.609 -16.016 1 98.56 110 ALA A N 1
ATOM 776 C CA . ALA A 1 110 ? -9.688 -20.109 -17.047 1 98.56 110 ALA A CA 1
ATOM 777 C C . ALA A 1 110 ? -10.305 -18.969 -17.844 1 98.56 110 ALA A C 1
ATOM 779 O O . ALA A 1 110 ? -10.422 -19.062 -19.078 1 98.56 110 ALA A O 1
ATOM 780 N N . GLY A 1 111 ? -10.695 -17.953 -17.125 1 97.62 111 GLY A N 1
ATOM 781 C CA . GLY A 1 111 ? -11.25 -16.797 -17.797 1 97.62 111 GLY A CA 1
ATOM 782 C C . GLY A 1 111 ? -10.32 -16.219 -18.844 1 97.62 111 GLY A C 1
ATOM 783 O O . GLY A 1 111 ? -10.75 -15.906 -19.969 1 97.62 111 GLY A O 1
ATOM 784 N N . GLY A 1 112 ? -9.055 -16.062 -18.5 1 97.06 112 GLY A N 1
ATOM 785 C CA . GLY A 1 112 ? -8.07 -15.539 -19.438 1 97.06 112 GLY A CA 1
ATOM 786 C C . GLY A 1 112 ? -7.855 -16.438 -20.641 1 97.06 112 GLY A C 1
ATOM 787 O O . GLY A 1 112 ? -7.723 -15.953 -21.766 1 97.06 112 GLY A O 1
ATOM 788 N N . ILE A 1 113 ? -7.883 -17.719 -20.453 1 98.19 113 ILE A N 1
ATOM 789 C CA . ILE A 1 113 ? -7.695 -18.703 -21.516 1 98.19 113 ILE A CA 1
ATOM 790 C C . ILE A 1 113 ? -8.875 -18.656 -22.469 1 98.19 113 ILE A C 1
ATOM 792 O O . ILE A 1 113 ? -8.688 -18.609 -23.688 1 98.19 113 ILE A O 1
ATOM 796 N N . GLN A 1 114 ? -10.023 -18.531 -21.938 1 97.81 114 GLN A N 1
ATOM 797 C CA . GLN A 1 114 ? -11.242 -18.547 -22.734 1 97.81 114 GLN A CA 1
ATOM 798 C C . GLN A 1 114 ? -11.375 -17.266 -23.547 1 97.81 114 GLN A C 1
ATOM 800 O O . GLN A 1 114 ? -11.875 -17.281 -24.672 1 97.81 114 GLN A O 1
ATOM 805 N N . ARG A 1 115 ? -10.953 -16.203 -23 1 96.69 115 ARG A N 1
ATOM 806 C CA . ARG A 1 115 ? -11.062 -14.922 -23.703 1 96.69 115 ARG A CA 1
ATOM 807 C C . ARG A 1 115 ? -10.297 -14.953 -25.016 1 96.69 115 ARG A C 1
ATOM 809 O O . ARG A 1 115 ? -10.578 -14.172 -25.938 1 96.69 115 ARG A O 1
ATOM 816 N N . GLN A 1 116 ? -9.422 -15.836 -25.172 1 96.62 116 GLN A N 1
ATOM 817 C CA . GLN A 1 116 ? -8.602 -15.906 -26.375 1 96.62 116 GLN A CA 1
ATOM 818 C C . GLN A 1 116 ? -9.055 -17.047 -27.266 1 96.62 116 GLN A C 1
ATOM 820 O O . GLN A 1 116 ? -8.383 -17.391 -28.25 1 96.62 116 GLN A O 1
ATOM 825 N N . GLY A 1 117 ? -10.086 -17.672 -26.906 1 96.88 117 GLY A N 1
ATOM 826 C CA . GLY A 1 117 ? -10.727 -18.656 -27.766 1 96.88 117 GLY A CA 1
ATOM 827 C C . GLY A 1 117 ? -10.234 -20.078 -27.531 1 96.88 117 GLY A C 1
ATOM 828 O O . GLY A 1 117 ? -10.57 -21 -28.281 1 96.88 117 GLY A O 1
ATOM 829 N N . HIS A 1 118 ? -9.445 -20.297 -26.5 1 98 118 HIS A N 1
ATOM 830 C CA . HIS A 1 118 ? -8.977 -21.641 -26.172 1 98 118 HIS A CA 1
ATOM 831 C C . HIS A 1 118 ? -9.992 -22.391 -25.312 1 98 118 HIS A C 1
ATOM 833 O O . HIS A 1 118 ? -10.82 -21.766 -24.656 1 98 118 HIS A O 1
ATOM 839 N N . ALA A 1 119 ? -9.93 -23.688 -25.391 1 98 119 ALA A N 1
ATOM 840 C CA . ALA A 1 119 ? -10.852 -24.516 -24.609 1 98 119 ALA A CA 1
ATOM 841 C C . ALA A 1 119 ? -10.289 -24.812 -23.219 1 98 119 ALA A C 1
ATOM 843 O O . ALA A 1 119 ? -9.086 -25.047 -23.078 1 98 119 ALA A O 1
ATOM 844 N N . VAL A 1 120 ? -11.219 -24.859 -22.266 1 98.69 120 VAL A N 1
ATOM 845 C CA . VAL A 1 120 ? -10.82 -25.172 -20.906 1 98.69 120 VAL A CA 1
ATOM 846 C C . VAL A 1 120 ? -11.555 -26.422 -20.422 1 98.69 120 VAL A C 1
ATOM 848 O O . VAL A 1 120 ? -12.766 -26.547 -20.578 1 98.69 120 VAL A O 1
ATOM 851 N N . LEU A 1 121 ? -10.82 -27.359 -19.953 1 98.69 121 LEU A N 1
ATOM 852 C CA . LEU A 1 121 ? -11.305 -28.531 -19.219 1 98.69 121 LEU A CA 1
ATOM 853 C C . LEU A 1 121 ? -10.93 -28.438 -17.75 1 98.69 121 LEU A C 1
ATOM 855 O O . LEU A 1 121 ? -9.828 -28 -17.406 1 98.69 121 LEU A O 1
ATOM 859 N N . ALA A 1 122 ? -11.891 -28.875 -16.875 1 98.75 122 ALA A N 1
ATOM 860 C CA . ALA A 1 122 ? -11.609 -28.656 -15.453 1 98.75 122 ALA A CA 1
ATOM 861 C C . ALA A 1 122 ? -11.922 -29.906 -14.633 1 98.75 122 ALA A C 1
ATOM 863 O O . ALA A 1 122 ? -12.898 -30.594 -14.906 1 98.75 122 ALA A O 1
ATOM 864 N N . ALA A 1 123 ? -11.117 -30.172 -13.664 1 98.25 123 ALA A N 1
ATOM 865 C CA . ALA A 1 123 ? -11.367 -31.156 -12.609 1 98.25 123 ALA A CA 1
ATOM 866 C C . ALA A 1 123 ? -10.867 -30.641 -11.258 1 98.25 123 ALA A C 1
ATOM 868 O O . ALA A 1 123 ? -9.836 -29.984 -11.18 1 98.25 123 ALA A O 1
ATOM 869 N N . SER A 1 124 ? -11.594 -30.891 -10.289 1 96.56 124 SER A N 1
ATOM 870 C CA . SER A 1 124 ? -11.242 -30.453 -8.945 1 96.56 124 SER A CA 1
ATOM 871 C C . SER A 1 124 ? -11.875 -31.359 -7.891 1 96.56 124 SER A C 1
ATOM 873 O O . SER A 1 124 ? -12.797 -32.125 -8.188 1 96.56 124 SER A O 1
ATOM 875 N N . ARG A 1 125 ? -11.289 -31.312 -6.66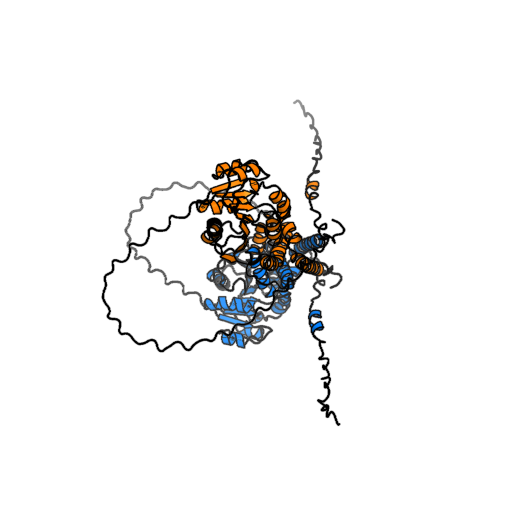8 1 92.5 125 ARG A N 1
ATOM 876 C CA . ARG A 1 125 ? -11.883 -32.031 -5.555 1 92.5 125 ARG A CA 1
ATOM 877 C C . ARG A 1 125 ? -13.297 -31.531 -5.262 1 92.5 125 ARG A C 1
ATOM 879 O O . ARG A 1 125 ? -14.219 -32.344 -5.078 1 92.5 125 ARG A O 1
ATOM 886 N N . SER A 1 126 ? -13.414 -30.203 -5.191 1 93.75 126 SER A N 1
ATOM 887 C CA . SER A 1 126 ? -14.727 -29.594 -5.027 1 93.75 126 SER A CA 1
ATOM 888 C C . SER A 1 126 ? -15.492 -29.578 -6.348 1 93.75 126 SER A C 1
ATOM 890 O O . SER A 1 126 ? -14.906 -29.375 -7.41 1 93.75 126 SER A O 1
ATOM 892 N N . ASP A 1 127 ? -16.828 -29.781 -6.215 1 96.75 127 ASP A N 1
ATOM 893 C CA . ASP A 1 127 ? -17.672 -29.812 -7.406 1 96.75 127 ASP A CA 1
ATOM 894 C C . ASP A 1 127 ? -17.953 -28.391 -7.895 1 96.75 127 ASP A C 1
ATOM 896 O O . ASP A 1 127 ? -18.656 -27.625 -7.219 1 96.75 127 ASP A O 1
ATOM 900 N N . TYR A 1 128 ? -17.422 -28.125 -9.062 1 97.5 128 TYR A N 1
ATOM 901 C CA . TYR A 1 128 ? -17.688 -26.828 -9.672 1 97.5 128 TYR A CA 1
ATOM 902 C C . TYR A 1 128 ? -18.484 -26.969 -10.961 1 97.5 128 TYR A C 1
ATOM 904 O O . TYR A 1 128 ? -18.344 -26.156 -11.883 1 97.5 128 TYR A O 1
ATOM 912 N N . SER A 1 129 ? -19.266 -28.031 -11.086 1 97.56 129 SER A N 1
ATOM 913 C CA . SER A 1 129 ? -20.016 -28.328 -12.305 1 97.56 129 SER A CA 1
ATOM 914 C C . SER A 1 129 ? -20.984 -27.203 -12.656 1 97.56 129 SER A C 1
ATOM 916 O O . SER A 1 129 ? -21.109 -26.844 -13.828 1 97.56 129 SER A O 1
ATOM 918 N N . ALA A 1 130 ? -21.609 -26.672 -11.711 1 97.31 130 ALA A N 1
ATOM 919 C CA . ALA A 1 130 ? -22.562 -25.578 -11.961 1 97.31 130 ALA A CA 1
ATOM 920 C C . ALA A 1 130 ? -21.859 -24.344 -12.5 1 97.31 130 ALA A C 1
ATOM 922 O O . ALA A 1 130 ? -22.281 -23.766 -13.5 1 97.31 130 ALA A O 1
ATOM 923 N N . TYR A 1 131 ? -20.797 -23.984 -11.812 1 97.44 131 TYR A N 1
ATOM 924 C CA . TYR A 1 131 ? -20 -22.844 -12.281 1 97.44 131 TYR A CA 1
ATOM 925 C C . TYR A 1 131 ? -19.531 -23.078 -13.711 1 97.44 131 TYR A C 1
ATOM 927 O O . TYR A 1 131 ? -19.641 -22.188 -14.555 1 97.44 131 TYR A O 1
ATOM 935 N N . CYS A 1 132 ? -19.031 -24.234 -14 1 98.06 132 CYS A N 1
ATOM 936 C CA . CYS A 1 132 ? -18.5 -24.578 -15.312 1 98.06 132 CYS A CA 1
ATOM 937 C C . CYS A 1 132 ? -19.578 -24.516 -16.375 1 98.06 132 CYS A C 1
ATOM 939 O O . CYS A 1 132 ? -19.344 -24 -17.484 1 98.06 132 CYS A O 1
ATOM 941 N N . ALA A 1 133 ? -20.688 -25.016 -16.047 1 97.25 133 ALA A N 1
ATOM 942 C CA . ALA A 1 133 ? -21.812 -24.984 -16.984 1 97.25 133 ALA A CA 1
ATOM 943 C C . ALA A 1 133 ? -22.172 -23.547 -17.359 1 97.25 133 ALA A C 1
ATOM 945 O O . ALA A 1 133 ? -22.406 -23.234 -18.531 1 97.25 133 ALA A O 1
ATOM 946 N N . ASP A 1 134 ? -22.109 -22.734 -16.391 1 97.69 134 ASP A N 1
ATOM 947 C CA . ASP A 1 134 ? -22.469 -21.328 -16.594 1 97.69 134 ASP A CA 1
ATOM 948 C C . ASP A 1 134 ? -21.406 -20.594 -17.406 1 97.69 134 ASP A C 1
ATOM 950 O O . ASP A 1 134 ? -21.672 -19.531 -17.953 1 97.69 134 ASP A O 1
ATOM 954 N N . HIS A 1 135 ? -20.234 -21.203 -17.531 1 97.62 135 HIS A N 1
ATOM 955 C CA . HIS A 1 135 ? -19.141 -20.469 -18.141 1 97.62 135 HIS A CA 1
ATOM 956 C C . HIS A 1 135 ? -18.594 -21.203 -19.375 1 97.62 135 HIS A C 1
ATOM 958 O O . HIS A 1 135 ? -17.516 -20.875 -19.859 1 97.62 135 HIS A O 1
ATOM 964 N N . GLY A 1 136 ? -19.297 -22.219 -19.812 1 97.12 136 GLY A N 1
ATOM 965 C CA . GLY A 1 136 ? -18.891 -22.922 -21.016 1 97.12 136 GLY A CA 1
ATOM 966 C C . GLY A 1 136 ? -17.625 -23.75 -20.828 1 97.12 136 GLY A C 1
ATOM 967 O O . GLY A 1 136 ? -16.828 -23.875 -21.75 1 97.12 136 GLY A O 1
ATOM 968 N N . ILE A 1 137 ? -17.406 -24.203 -19.641 1 98.19 137 ILE A N 1
ATOM 969 C CA . ILE A 1 137 ? -16.25 -25.031 -19.312 1 98.19 137 ILE A CA 1
ATOM 970 C C . ILE A 1 137 ? -16.703 -26.469 -19.062 1 98.19 137 ILE A C 1
ATOM 972 O O . ILE A 1 137 ? -17.734 -26.703 -18.422 1 98.19 137 ILE A O 1
ATOM 976 N N . ARG A 1 138 ? -16.016 -27.391 -19.625 1 97.81 138 ARG A N 1
ATOM 977 C CA . ARG A 1 138 ? -16.328 -28.781 -19.375 1 97.81 138 ARG A CA 1
ATOM 978 C C . ARG A 1 138 ? -15.719 -29.25 -18.047 1 97.81 138 ARG A C 1
ATOM 980 O O . ARG A 1 138 ? -14.5 -29.25 -17.891 1 97.81 138 ARG A O 1
ATOM 987 N N . PHE A 1 139 ? -16.594 -29.641 -17.156 1 98.44 139 PHE A N 1
ATOM 988 C CA . PHE A 1 139 ? -16.156 -30.109 -15.844 1 98.44 139 PHE A CA 1
ATOM 989 C C . PHE A 1 139 ? -16.156 -31.625 -15.789 1 98.44 139 PHE A C 1
ATOM 991 O O . PHE A 1 139 ? -17.094 -32.281 -16.266 1 98.44 139 PHE A O 1
ATOM 998 N N . PHE A 1 140 ? -15.172 -32.188 -15.219 1 98.12 140 PHE A N 1
ATOM 999 C CA . PHE A 1 140 ? -15.047 -33.656 -15.07 1 98.12 140 PHE A CA 1
ATOM 1000 C C . PHE A 1 140 ? -15.031 -34.031 -13.602 1 98.12 140 PHE A C 1
ATOM 1002 O O . PHE A 1 140 ? -14.375 -33.375 -12.781 1 98.12 140 PHE A O 1
ATOM 1009 N N . GLY A 1 141 ? -15.656 -35.031 -13.258 1 93.69 141 GLY A N 1
ATOM 1010 C CA . GLY A 1 141 ? -15.766 -35.469 -11.883 1 93.69 141 GLY A CA 1
ATOM 1011 C C . GLY A 1 141 ? -14.477 -36.031 -11.328 1 93.69 141 GLY A C 1
ATOM 1012 O O . GLY A 1 141 ? -14.336 -36.25 -10.117 1 93.69 141 GLY A O 1
ATOM 1013 N N . SER A 1 142 ? -13.539 -36.344 -12.227 1 96.31 142 SER A N 1
ATOM 1014 C CA . SER A 1 142 ? -12.242 -36.875 -11.805 1 96.31 142 SER A CA 1
ATOM 1015 C C . SER A 1 142 ? -11.133 -36.406 -12.742 1 96.31 142 SER A C 1
ATOM 1017 O O . SER A 1 142 ? -11.383 -36.125 -13.914 1 96.31 142 SER A O 1
ATOM 1019 N N . VAL A 1 143 ? -9.969 -36.406 -12.195 1 97.56 143 VAL A N 1
ATOM 1020 C CA . VAL A 1 143 ? -8.805 -36.094 -13.016 1 97.56 143 VAL A CA 1
ATOM 1021 C C . VAL A 1 143 ? -8.609 -37.156 -14.086 1 97.56 143 VAL A C 1
ATOM 1023 O O . VAL A 1 143 ? -8.203 -36.844 -15.211 1 97.56 143 VAL A O 1
ATOM 1026 N N . ASP A 1 144 ? -8.938 -38.375 -13.727 1 97.62 144 ASP A N 1
ATOM 1027 C CA . ASP A 1 144 ? -8.875 -39.5 -14.672 1 97.62 144 ASP A CA 1
ATOM 1028 C C . ASP A 1 144 ? -9.711 -39.219 -15.914 1 97.62 144 ASP A C 1
ATOM 1030 O O . ASP A 1 144 ? -9.234 -39.375 -17.031 1 97.62 144 ASP A O 1
ATOM 1034 N N . ALA A 1 145 ? -10.906 -38.812 -15.672 1 97.81 145 ALA A N 1
ATOM 1035 C CA . ALA A 1 145 ? -11.82 -38.531 -16.766 1 97.81 145 ALA A CA 1
ATOM 1036 C C . ALA A 1 145 ? -11.305 -37.344 -17.594 1 97.81 145 ALA A C 1
ATOM 1038 O O . ALA A 1 145 ? -11.422 -37.344 -18.828 1 97.81 145 ALA A O 1
ATOM 1039 N N . LEU A 1 146 ? -10.773 -36.375 -16.953 1 98.44 146 LEU A N 1
ATOM 1040 C CA . LEU A 1 146 ? -10.211 -35.219 -17.641 1 98.44 146 LEU A CA 1
ATOM 1041 C C . LEU A 1 146 ? -9.055 -35.625 -18.547 1 98.44 146 LEU A C 1
ATOM 1043 O O . LEU A 1 146 ? -8.969 -35.188 -19.703 1 98.44 146 LEU A O 1
ATOM 1047 N N . CYS A 1 147 ? -8.211 -36.5 -18.078 1 98.38 147 CYS A N 1
ATOM 1048 C CA . CYS A 1 147 ? -7.035 -36.938 -18.828 1 98.38 147 CYS A CA 1
ATOM 1049 C C . CYS A 1 147 ? -7.434 -37.75 -20.062 1 98.38 147 CYS A C 1
ATOM 1051 O O . CYS A 1 147 ? -6.719 -37.719 -21.078 1 98.38 147 CYS A O 1
ATOM 1053 N N . GLU A 1 148 ? -8.586 -38.375 -20.016 1 97.75 148 GLU A N 1
ATOM 1054 C CA . GLU A 1 148 ? -9.078 -39.094 -21.188 1 97.75 148 GLU A CA 1
ATOM 1055 C C . GLU A 1 148 ? -9.344 -38.188 -22.359 1 97.75 148 GLU A C 1
ATOM 1057 O O . GLU A 1 148 ? -9.328 -38.594 -23.516 1 97.75 148 GLU A O 1
ATOM 1062 N N . GLU A 1 149 ? -9.516 -36.938 -22 1 97.81 149 GLU A N 1
ATOM 1063 C CA . GLU A 1 149 ? -9.789 -35.969 -23.047 1 97.81 149 GLU A CA 1
ATOM 1064 C C . GLU A 1 149 ? -8.5 -35.469 -23.703 1 97.81 149 GLU A C 1
ATOM 1066 O O . GLU A 1 149 ? -8.539 -34.719 -24.672 1 97.81 149 GLU A O 1
ATOM 1071 N N . ARG A 1 150 ? -7.34 -35.781 -23.219 1 97.81 150 ARG A N 1
ATOM 1072 C CA . ARG A 1 150 ? -6.004 -35.594 -23.766 1 97.81 150 ARG A CA 1
ATOM 1073 C C . ARG A 1 150 ? -5.773 -34.094 -24.078 1 97.81 150 ARG A C 1
ATOM 1075 O O . ARG A 1 150 ? -5.488 -33.75 -25.234 1 97.81 150 ARG A O 1
ATOM 1082 N N . PRO A 1 151 ? -5.879 -33.25 -23.094 1 98.38 151 PRO A N 1
ATOM 1083 C CA . PRO A 1 151 ? -5.574 -31.828 -23.328 1 98.38 151 PRO A CA 1
ATOM 1084 C C . PRO A 1 151 ? -4.148 -31.609 -23.828 1 98.38 151 PRO A C 1
ATOM 1086 O O . PRO A 1 151 ? -3.291 -32.469 -23.672 1 98.38 151 PRO A O 1
ATOM 1089 N N . ASP A 1 152 ? -3.916 -30.422 -24.5 1 98.25 152 ASP A N 1
ATOM 1090 C CA . ASP A 1 152 ? -2.592 -30.031 -24.969 1 98.25 152 ASP A CA 1
ATOM 1091 C C . ASP A 1 152 ? -1.691 -29.625 -23.812 1 98.25 152 ASP A C 1
ATOM 1093 O O . ASP A 1 152 ? -0.49 -29.891 -23.828 1 98.25 152 ASP A O 1
ATOM 1097 N N . VAL A 1 153 ? -2.293 -28.953 -22.906 1 98.75 153 VAL A N 1
ATOM 1098 C CA . VAL A 1 153 ? -1.613 -28.453 -21.703 1 98.75 153 VAL A CA 1
ATOM 1099 C C . VAL A 1 153 ? -2.396 -28.859 -20.469 1 98.75 153 VAL A C 1
ATOM 1101 O O . VAL A 1 153 ? -3.623 -28.734 -20.422 1 98.75 153 VAL A O 1
ATOM 1104 N N . LEU A 1 154 ? -1.74 -29.469 -19.547 1 98.88 154 LEU A N 1
ATOM 1105 C CA . LEU A 1 154 ? -2.293 -29.719 -18.219 1 98.88 154 LEU A CA 1
ATOM 1106 C C . LEU A 1 154 ? -1.748 -28.734 -17.203 1 98.88 154 LEU A C 1
ATOM 1108 O O . LEU A 1 154 ? -0.548 -28.719 -16.906 1 98.88 154 LEU A O 1
ATOM 1112 N N . LEU A 1 155 ? -2.641 -27.922 -16.641 1 98.88 155 LEU A N 1
ATOM 1113 C CA . LEU A 1 155 ? -2.264 -26.844 -15.719 1 98.88 155 LEU A CA 1
ATOM 1114 C C . LEU A 1 155 ? -2.609 -27.234 -14.281 1 98.88 155 LEU A C 1
ATOM 1116 O O . LEU A 1 155 ? -3.781 -27.422 -13.953 1 98.88 155 LEU A O 1
ATOM 1120 N N . ILE A 1 156 ? -1.576 -27.297 -13.461 1 98.69 156 ILE A N 1
ATOM 1121 C CA . ILE A 1 156 ? -1.753 -27.625 -12.047 1 98.69 156 ILE A CA 1
ATOM 1122 C C . ILE A 1 156 ? -2.018 -26.359 -11.25 1 98.69 156 ILE A C 1
ATOM 1124 O O . ILE A 1 156 ? -1.135 -25.5 -11.109 1 98.69 156 ILE A O 1
ATOM 1128 N N . CYS A 1 157 ? -3.219 -26.266 -10.695 1 97.69 157 CYS A N 1
ATOM 1129 C CA . CYS A 1 157 ? -3.623 -25.109 -9.914 1 97.69 157 CYS A CA 1
ATOM 1130 C C . CYS A 1 157 ? -3.998 -25.516 -8.492 1 97.69 157 CYS A C 1
ATOM 1132 O O . CYS A 1 157 ? -4.867 -24.891 -7.875 1 97.69 157 CYS A O 1
ATOM 1134 N N . SER A 1 158 ? -3.447 -26.547 -7.973 1 95.56 158 SER A N 1
ATOM 1135 C CA . SER A 1 158 ? -3.662 -26.953 -6.594 1 95.56 158 SER A CA 1
ATOM 1136 C C . SER A 1 158 ? -2.928 -26.047 -5.617 1 95.56 158 SER A C 1
ATOM 1138 O O . SER A 1 158 ? -2.1 -25.234 -6.027 1 95.56 158 SER A O 1
ATOM 1140 N N . SER A 1 159 ? -3.264 -26.141 -4.332 1 93.56 159 SER A N 1
ATOM 1141 C CA . SER A 1 159 ? -2.436 -25.5 -3.32 1 93.56 159 SER A CA 1
ATOM 1142 C C . SER A 1 159 ? -1.041 -26.109 -3.273 1 93.56 159 SER A C 1
ATOM 1144 O O . SER A 1 159 ? -0.853 -27.266 -3.664 1 93.56 159 SER A O 1
ATOM 1146 N N . ILE A 1 160 ? -0.141 -25.344 -2.783 1 94.75 160 ILE A N 1
ATOM 1147 C CA . ILE A 1 160 ? 1.226 -25.828 -2.656 1 94.75 160 ILE A CA 1
ATOM 1148 C C . ILE A 1 160 ? 1.239 -27.109 -1.813 1 94.75 160 ILE A C 1
ATOM 1150 O O . ILE A 1 160 ? 1.861 -28.109 -2.191 1 94.75 160 ILE A O 1
ATOM 1154 N N . LEU A 1 161 ? 0.466 -27.172 -0.784 1 92.56 161 LEU A N 1
ATOM 1155 C CA . LEU A 1 161 ? 0.462 -28.266 0.188 1 92.56 161 LEU A CA 1
ATOM 1156 C C . LEU A 1 161 ? -0.117 -29.531 -0.422 1 92.56 161 LEU A C 1
ATOM 1158 O O . LEU A 1 161 ? 0.262 -30.641 -0.034 1 92.56 161 LEU A O 1
ATOM 1162 N N . SER A 1 162 ? -0.936 -29.391 -1.379 1 94.56 162 SER A N 1
ATOM 1163 C CA . SER A 1 162 ? -1.611 -30.547 -1.938 1 94.56 162 SER A CA 1
ATOM 1164 C C . SER A 1 162 ? -0.995 -30.969 -3.271 1 94.56 162 SER A C 1
ATOM 1166 O O . SER A 1 162 ? -1.362 -32 -3.842 1 94.56 162 SER A O 1
ATOM 1168 N N . THR A 1 163 ? -0.064 -30.234 -3.738 1 97 163 THR A N 1
ATOM 1169 C CA . THR A 1 163 ? 0.429 -30.391 -5.102 1 97 163 THR A CA 1
ATOM 1170 C C . THR A 1 163 ? 1.055 -31.766 -5.285 1 97 163 THR A C 1
ATOM 1172 O O . THR A 1 163 ? 0.803 -32.438 -6.289 1 97 163 THR A O 1
ATOM 1175 N N . GLU A 1 164 ? 1.812 -32.219 -4.359 1 97.06 164 GLU A N 1
ATOM 1176 C CA . GLU A 1 164 ? 2.457 -33.531 -4.492 1 97.06 164 GLU A CA 1
ATOM 1177 C C . GLU A 1 164 ? 1.426 -34.656 -4.637 1 97.06 164 GLU A C 1
ATOM 1179 O O . GLU A 1 164 ? 1.539 -35.5 -5.527 1 97.06 164 GLU A O 1
ATOM 1184 N N . SER A 1 165 ? 0.437 -34.625 -3.758 1 96.88 165 SER A N 1
ATOM 1185 C CA . SER A 1 165 ? -0.606 -35.656 -3.805 1 96.88 165 SER A CA 1
ATOM 1186 C C . SER A 1 165 ? -1.413 -35.562 -5.094 1 96.88 165 SER A C 1
ATOM 1188 O O . SER A 1 165 ? -1.757 -36.562 -5.695 1 96.88 165 SER A O 1
ATOM 1190 N N . VAL A 1 166 ? -1.684 -34.344 -5.551 1 97 166 VAL A N 1
ATOM 1191 C CA . VAL A 1 166 ? -2.477 -34.125 -6.754 1 97 166 VAL A CA 1
ATOM 1192 C C . VAL A 1 166 ? -1.715 -34.625 -7.977 1 97 166 VAL A C 1
ATOM 1194 O O . VAL A 1 166 ? -2.262 -35.375 -8.789 1 97 166 VAL A O 1
ATOM 1197 N N . VAL A 1 167 ? -0.463 -34.312 -8.102 1 98 167 VAL A N 1
ATOM 1198 C CA . VAL A 1 167 ? 0.345 -34.656 -9.258 1 98 167 VAL A CA 1
ATOM 1199 C C . VAL A 1 167 ? 0.566 -36.188 -9.289 1 98 167 VAL A C 1
ATOM 1201 O O . VAL A 1 167 ? 0.491 -36.812 -10.352 1 98 167 VAL A O 1
ATOM 1204 N N . SER A 1 168 ? 0.748 -36.781 -8.164 1 96.94 168 SER A N 1
ATOM 1205 C CA . SER A 1 168 ? 1 -38.219 -8.07 1 96.94 168 SER A CA 1
ATOM 1206 C C . SER A 1 168 ? -0.224 -39.031 -8.492 1 96.94 168 SER A C 1
ATOM 1208 O O . SER A 1 168 ? -0.101 -40.188 -8.906 1 96.94 168 SER A O 1
ATOM 1210 N N . ALA A 1 169 ? -1.334 -38.375 -8.43 1 96.06 169 ALA A N 1
ATOM 1211 C CA . ALA A 1 169 ? -2.584 -39.094 -8.711 1 96.06 169 ALA A CA 1
ATOM 1212 C C . ALA A 1 169 ? -2.961 -38.969 -10.188 1 96.06 169 ALA A C 1
ATOM 1214 O O . ALA A 1 169 ? -3.896 -39.594 -10.656 1 96.06 169 ALA A O 1
ATOM 1215 N N . ILE A 1 170 ? -2.289 -38.219 -10.93 1 97.88 170 ILE A N 1
ATOM 1216 C CA . ILE A 1 170 ? -2.619 -38 -12.336 1 97.88 170 ILE A CA 1
ATOM 1217 C C . ILE A 1 170 ? -2.197 -39.219 -13.156 1 97.88 170 ILE A C 1
ATOM 1219 O O . ILE A 1 170 ? -1.048 -39.656 -13.078 1 97.88 170 ILE A O 1
ATOM 1223 N N . PRO A 1 171 ? -3.102 -39.781 -13.898 1 97.81 171 PRO A N 1
ATOM 1224 C CA . PRO A 1 171 ? -2.738 -40.906 -14.773 1 97.81 171 PRO A CA 1
ATOM 1225 C C . PRO A 1 171 ? -2.047 -40.438 -16.062 1 97.81 171 PRO A C 1
ATOM 1227 O O . PRO A 1 171 ? -2.648 -40.469 -17.141 1 97.81 171 PRO A O 1
ATOM 1230 N N . PHE A 1 172 ? -0.817 -40.188 -16.016 1 97.5 172 PHE A N 1
ATOM 1231 C CA . PHE A 1 172 ? -0.059 -39.594 -17.109 1 97.5 172 PHE A CA 1
ATOM 1232 C C . PHE A 1 172 ? -0.059 -40.5 -18.344 1 97.5 172 PHE A C 1
ATOM 1234 O O . PHE A 1 172 ? 0.094 -40.031 -19.469 1 97.5 172 PHE A O 1
ATOM 1241 N N . HIS A 1 173 ? -0.255 -41.781 -18.125 1 96 173 HIS A N 1
ATOM 1242 C CA . HIS A 1 173 ? -0.244 -42.75 -19.234 1 96 173 HIS A CA 1
ATOM 1243 C C . HIS A 1 173 ? -1.433 -42.5 -20.156 1 96 173 HIS A C 1
ATOM 1245 O O . HIS A 1 173 ? -1.435 -43 -21.297 1 96 173 HIS A O 1
ATOM 1251 N N . LYS A 1 174 ? -2.436 -41.812 -19.641 1 97.25 174 LYS A N 1
ATOM 1252 C CA . LYS A 1 174 ? -3.625 -41.531 -20.453 1 97.25 174 LYS A CA 1
ATOM 1253 C C . LYS A 1 174 ? -3.438 -40.312 -21.328 1 97.25 174 LYS A C 1
ATOM 1255 O O . LYS A 1 174 ? -4.23 -40.062 -22.234 1 97.25 174 LYS A O 1
ATOM 1260 N N . LEU A 1 175 ? -2.398 -39.594 -21.094 1 98.12 175 LEU A N 1
ATOM 1261 C CA . LEU A 1 175 ? -2.137 -38.344 -21.828 1 98.12 175 LEU A CA 1
ATOM 1262 C C . LEU A 1 175 ? -1.225 -38.625 -23.031 1 98.12 175 LEU A C 1
ATOM 1264 O O . LEU A 1 175 ? -0.6 -39.688 -23.109 1 98.12 175 LEU A O 1
ATOM 1268 N N . ARG A 1 176 ? -1.221 -37.688 -23.969 1 96.75 176 ARG A N 1
ATOM 1269 C CA . ARG A 1 176 ? -0.252 -37.781 -25.047 1 96.75 176 ARG A CA 1
ATOM 1270 C C . ARG A 1 176 ? 1.175 -37.656 -24.531 1 96.75 176 ARG A C 1
ATOM 1272 O O . ARG A 1 176 ? 1.438 -36.875 -23.594 1 96.75 176 ARG A O 1
ATOM 1279 N N . PRO A 1 177 ? 2.088 -38.281 -25.125 1 94.44 177 PRO A N 1
ATOM 1280 C CA . PRO A 1 177 ? 3.467 -38.312 -24.625 1 94.44 177 PRO A CA 1
ATOM 1281 C C . PRO A 1 177 ? 4.152 -36.969 -24.703 1 94.44 177 PRO A C 1
ATOM 1283 O O . PRO A 1 177 ? 5.188 -36.75 -24.062 1 94.44 177 PRO A O 1
ATOM 1286 N N . ASP A 1 178 ? 3.619 -36.031 -25.406 1 94.25 178 ASP A N 1
ATOM 1287 C CA . ASP A 1 178 ? 4.254 -34.719 -25.547 1 94.25 178 ASP A CA 1
ATOM 1288 C C . ASP A 1 178 ? 3.424 -33.656 -24.859 1 94.25 178 ASP A C 1
ATOM 1290 O O . ASP A 1 178 ? 3.594 -32.469 -25.125 1 94.25 178 ASP A O 1
ATOM 1294 N N . THR A 1 179 ? 2.506 -34.062 -23.953 1 97.81 179 THR A N 1
ATOM 1295 C CA . THR A 1 179 ? 1.675 -33.094 -23.219 1 97.81 179 THR A CA 1
ATOM 1296 C C . THR A 1 179 ? 2.537 -32.156 -22.375 1 97.81 179 THR A C 1
ATOM 1298 O O . THR A 1 179 ? 3.539 -32.594 -21.797 1 97.81 179 THR A O 1
ATOM 1301 N N . ILE A 1 180 ? 2.15 -30.922 -22.406 1 98.62 180 ILE A N 1
ATOM 1302 C CA . ILE A 1 180 ? 2.814 -29.938 -21.562 1 98.62 180 ILE A CA 1
ATOM 1303 C C . ILE A 1 180 ? 2.143 -29.906 -20.188 1 98.62 180 ILE A C 1
ATOM 1305 O O . ILE A 1 180 ? 0.919 -29.781 -20.094 1 98.62 180 ILE A O 1
ATOM 1309 N N . VAL A 1 181 ? 2.949 -30.062 -19.141 1 98.88 181 VAL A N 1
ATOM 1310 C CA . VAL A 1 181 ? 2.463 -29.875 -17.781 1 98.88 181 VAL A CA 1
ATOM 1311 C C . VAL A 1 181 ? 3.037 -28.594 -17.188 1 98.88 181 VAL A C 1
ATOM 1313 O O . VAL A 1 181 ? 4.254 -28.375 -17.203 1 98.88 181 VAL A O 1
ATOM 1316 N N . ALA A 1 182 ? 2.148 -27.719 -16.734 1 98.88 182 ALA A N 1
ATOM 1317 C CA . ALA A 1 182 ? 2.541 -26.438 -16.156 1 98.88 182 ALA A CA 1
ATOM 1318 C C . ALA A 1 182 ? 1.935 -26.266 -14.766 1 98.88 182 ALA A C 1
ATOM 1320 O O . ALA A 1 182 ? 0.895 -26.844 -14.453 1 98.88 182 ALA A O 1
ATOM 1321 N N . ASP A 1 183 ? 2.555 -25.531 -13.898 1 98.75 183 ASP A N 1
ATOM 1322 C CA . ASP A 1 183 ? 2 -25.141 -12.609 1 98.75 183 ASP A CA 1
ATOM 1323 C C . ASP A 1 183 ? 1.931 -23.625 -12.477 1 98.75 183 ASP A C 1
ATOM 1325 O O . ASP A 1 183 ? 2.512 -22.891 -13.281 1 98.75 183 ASP A O 1
ATOM 1329 N N . VAL A 1 184 ? 1.146 -23.219 -11.453 1 98.12 184 VAL A N 1
ATOM 1330 C CA . VAL A 1 184 ? 1.059 -21.781 -11.203 1 98.12 184 VAL A CA 1
ATOM 1331 C C . VAL A 1 184 ? 1.367 -21.5 -9.734 1 98.12 184 VAL A C 1
ATOM 1333 O O . VAL A 1 184 ? 0.903 -20.5 -9.18 1 98.12 184 VAL A O 1
ATOM 1336 N N . LEU A 1 185 ? 2.09 -22.359 -9.062 1 97.25 185 LEU A N 1
ATOM 1337 C CA . LEU A 1 185 ? 2.365 -22.234 -7.641 1 97.25 185 LEU A CA 1
ATOM 1338 C C . LEU A 1 185 ? 3.248 -21.016 -7.371 1 97.25 185 LEU A C 1
ATOM 1340 O O . LEU A 1 185 ? 4.02 -20.594 -8.234 1 97.25 185 LEU A O 1
ATOM 1344 N N . SER A 1 186 ? 3.197 -20.531 -6.141 1 96 186 SER A N 1
ATOM 1345 C CA . SER A 1 186 ? 3.957 -19.344 -5.75 1 96 186 SER A CA 1
ATOM 1346 C C . SER A 1 186 ? 5.379 -19.719 -5.332 1 96 186 SER A C 1
ATOM 1348 O O . SER A 1 186 ? 6.133 -18.859 -4.855 1 96 186 SER A O 1
ATOM 1350 N N . VAL A 1 187 ? 5.727 -20.906 -5.445 1 96.81 187 VAL A N 1
ATOM 1351 C CA . VAL A 1 187 ? 7.082 -21.438 -5.328 1 96.81 187 VAL A CA 1
ATOM 1352 C C . VAL A 1 187 ? 7.453 -22.203 -6.598 1 96.81 187 VAL A C 1
ATOM 1354 O O . VAL A 1 187 ? 6.59 -22.797 -7.242 1 96.81 187 VAL A O 1
ATOM 1357 N N . LYS A 1 188 ? 8.781 -22.188 -6.883 1 98 188 LYS A N 1
ATOM 1358 C CA . LYS A 1 188 ? 9.047 -22.703 -8.219 1 98 188 LYS A CA 1
ATOM 1359 C C . LYS A 1 188 ? 10.023 -23.875 -8.172 1 98 188 LYS A C 1
ATOM 1361 O O . LYS A 1 188 ? 9.969 -24.781 -9.016 1 98 188 LYS A O 1
ATOM 1366 N N . GLN A 1 189 ? 10.938 -23.984 -7.215 1 97.69 189 GLN A N 1
ATOM 1367 C CA . GLN A 1 189 ? 11.852 -25.109 -7.152 1 97.69 189 GLN A CA 1
ATOM 1368 C C . GLN A 1 189 ? 11.117 -26.391 -6.785 1 97.69 189 GLN A C 1
ATOM 1370 O O . GLN A 1 189 ? 11.406 -27.469 -7.328 1 97.69 189 GLN A O 1
ATOM 1375 N N . PHE A 1 190 ? 10.18 -26.312 -5.953 1 97.31 190 PHE A N 1
ATOM 1376 C CA . PHE A 1 190 ? 9.422 -27.469 -5.488 1 97.31 190 PHE A CA 1
ATOM 1377 C C . PHE A 1 190 ? 8.664 -28.109 -6.641 1 97.31 190 PHE A C 1
ATOM 1379 O O . PHE A 1 190 ? 8.898 -29.281 -6.965 1 97.31 190 PHE A O 1
ATOM 1386 N N . PRO A 1 191 ? 7.797 -27.406 -7.355 1 98.38 191 PRO A N 1
ATOM 1387 C CA . PRO A 1 191 ? 7.098 -28.047 -8.469 1 98.38 191 PRO A CA 1
ATOM 1388 C C . PRO A 1 191 ? 8.039 -28.484 -9.594 1 98.38 191 PRO A C 1
ATOM 1390 O O . PRO A 1 191 ? 7.805 -29.5 -10.242 1 98.38 191 PRO A O 1
ATOM 1393 N N . ARG A 1 192 ? 9.047 -27.688 -9.844 1 98.62 192 ARG A N 1
ATOM 1394 C CA . ARG A 1 192 ? 10.039 -28.094 -10.836 1 98.62 192 ARG A CA 1
ATOM 1395 C C . ARG A 1 192 ? 10.586 -29.484 -10.516 1 98.62 192 ARG A C 1
ATOM 1397 O O . ARG A 1 192 ? 10.578 -30.375 -11.375 1 98.62 192 ARG A O 1
ATOM 1404 N N . ASN A 1 193 ? 11.078 -29.656 -9.305 1 98.19 193 ASN A N 1
ATOM 1405 C CA . ASN A 1 193 ? 11.68 -30.922 -8.883 1 98.19 193 ASN A CA 1
ATOM 1406 C C . ASN A 1 193 ? 10.664 -32.062 -8.898 1 98.19 193 ASN A C 1
ATOM 1408 O O . ASN A 1 193 ? 10.977 -33.156 -9.344 1 98.19 193 ASN A O 1
ATOM 1412 N N . LEU A 1 194 ? 9.523 -31.75 -8.438 1 98.25 194 LEU A N 1
ATOM 1413 C CA . LEU A 1 194 ? 8.453 -32.75 -8.383 1 98.25 194 LEU A CA 1
ATOM 1414 C C . LEU A 1 194 ? 8.094 -33.25 -9.781 1 98.25 194 LEU A C 1
ATOM 1416 O O . LEU A 1 194 ? 8.031 -34.438 -10.023 1 98.25 194 LEU A O 1
ATOM 1420 N N . LEU A 1 195 ? 7.93 -32.375 -10.734 1 98.69 195 LEU A N 1
ATOM 1421 C CA . LEU A 1 195 ? 7.508 -32.719 -12.086 1 98.69 195 LEU A CA 1
ATOM 1422 C C . LEU A 1 195 ? 8.617 -33.438 -12.828 1 98.69 195 LEU A C 1
ATOM 1424 O O . LEU A 1 195 ? 8.352 -34.406 -13.562 1 98.69 195 LEU A O 1
ATOM 1428 N N . LEU A 1 196 ? 9.828 -33.031 -12.609 1 98.38 196 LEU A N 1
ATOM 1429 C CA . LEU A 1 196 ? 10.961 -33.688 -13.227 1 98.38 196 LEU A CA 1
ATOM 1430 C C . LEU A 1 196 ? 11.07 -35.125 -12.727 1 98.38 196 LEU A C 1
ATOM 1432 O O . LEU A 1 196 ? 11.453 -36.031 -13.484 1 98.38 196 LEU A O 1
ATOM 1436 N N . GLU A 1 197 ? 10.719 -35.312 -11.484 1 97.88 197 GLU A N 1
ATOM 1437 C CA . GLU A 1 197 ? 10.82 -36.625 -10.867 1 97.88 197 GLU A CA 1
ATOM 1438 C C . GLU A 1 197 ? 9.711 -37.562 -11.352 1 97.88 197 GLU A C 1
ATOM 1440 O O . GLU A 1 197 ? 9.961 -38.75 -11.625 1 97.88 197 GLU A O 1
ATOM 1445 N N . ILE A 1 198 ? 8.539 -37.062 -11.539 1 97.5 198 ILE A N 1
ATOM 1446 C CA . ILE A 1 198 ? 7.363 -37.906 -11.703 1 97.5 198 ILE A CA 1
ATOM 1447 C C . ILE A 1 198 ? 7.055 -38.094 -13.188 1 97.5 198 ILE A C 1
ATOM 1449 O O . ILE A 1 198 ? 6.602 -39.156 -13.609 1 97.5 198 ILE A O 1
ATOM 1453 N N . LEU A 1 199 ? 7.309 -37.125 -14.023 1 97.75 199 LEU A N 1
ATOM 1454 C CA . LEU A 1 199 ? 6.836 -37.156 -15.406 1 97.75 199 LEU A CA 1
ATOM 1455 C C . LEU A 1 199 ? 7.785 -37.938 -16.297 1 97.75 199 LEU A C 1
ATOM 1457 O O . LEU A 1 199 ? 9.008 -37.812 -16.172 1 97.75 199 LEU A O 1
ATOM 1461 N N . PRO A 1 200 ? 7.219 -38.719 -17.156 1 95.5 200 PRO A N 1
ATOM 1462 C CA . PRO A 1 200 ? 8.055 -39.406 -18.156 1 95.5 200 PRO A CA 1
ATOM 1463 C C . PRO A 1 200 ? 8.82 -38.406 -19.031 1 95.5 200 PRO A C 1
ATOM 1465 O O . PRO A 1 200 ? 8.398 -37.25 -19.203 1 95.5 200 PRO A O 1
ATOM 1468 N N . PRO A 1 201 ? 9.938 -38.688 -19.609 1 94.38 201 PRO A N 1
ATOM 1469 C CA . PRO A 1 201 ? 10.836 -37.812 -20.328 1 94.38 201 PRO A CA 1
ATOM 1470 C C . PRO A 1 201 ? 10.156 -37.125 -21.531 1 94.38 201 PRO A C 1
ATOM 1472 O O . PRO A 1 201 ? 10.578 -36.062 -21.953 1 94.38 201 PRO A O 1
ATOM 1475 N N . GLY A 1 202 ? 9.188 -37.656 -22.109 1 95.25 202 GLY A N 1
ATOM 1476 C CA . GLY A 1 202 ? 8.562 -37.062 -23.297 1 95.25 202 GLY A CA 1
ATOM 1477 C C . GLY A 1 202 ? 7.648 -35.906 -22.969 1 95.25 202 GLY A C 1
ATOM 1478 O O . GLY A 1 202 ? 7.371 -35.062 -23.828 1 95.25 202 GLY A O 1
ATOM 1479 N N . PHE A 1 203 ? 7.27 -35.75 -21.781 1 98 203 PHE A N 1
ATOM 1480 C CA . PHE A 1 203 ? 6.359 -34.719 -21.359 1 98 203 PHE A CA 1
ATOM 1481 C C . PHE A 1 203 ? 7.086 -33.375 -21.281 1 98 203 PHE A C 1
ATOM 1483 O O . PHE A 1 203 ? 8.242 -33.312 -20.844 1 98 203 PHE A O 1
ATOM 1490 N N . GLY A 1 204 ? 6.453 -32.281 -21.734 1 98.56 204 GLY A N 1
ATOM 1491 C CA . GLY A 1 204 ? 6.945 -30.922 -21.484 1 98.56 204 GLY A CA 1
ATOM 1492 C C . GLY A 1 204 ? 6.652 -30.422 -20.078 1 98.56 204 GLY A C 1
ATOM 1493 O O . GLY A 1 204 ? 5.621 -30.766 -19.5 1 98.56 204 GLY A O 1
ATOM 1494 N N . ILE A 1 205 ? 7.586 -29.672 -19.547 1 98.88 205 ILE A N 1
ATOM 1495 C CA . ILE A 1 205 ? 7.434 -29.094 -18.219 1 98.88 205 ILE A CA 1
ATOM 1496 C C . ILE A 1 205 ? 7.68 -27.578 -18.266 1 98.88 205 ILE A C 1
ATOM 1498 O O . ILE A 1 205 ? 8.75 -27.141 -18.688 1 98.88 205 ILE A O 1
ATOM 1502 N N . VAL A 1 206 ? 6.699 -26.812 -17.891 1 98.88 206 VAL A N 1
ATOM 1503 C CA . VAL A 1 206 ? 6.832 -25.359 -17.766 1 98.88 206 VAL A CA 1
ATOM 1504 C C . VAL A 1 206 ? 6.395 -24.922 -16.375 1 98.88 206 VAL A C 1
ATOM 1506 O O . VAL A 1 206 ? 5.246 -25.141 -15.977 1 98.88 206 VAL A O 1
ATOM 1509 N N . CYS A 1 207 ? 7.289 -24.297 -15.641 1 98.88 207 CYS A N 1
ATOM 1510 C CA . CYS A 1 207 ? 6.945 -23.75 -14.336 1 98.88 207 CYS A CA 1
ATOM 1511 C C . CYS A 1 207 ? 6.594 -22.266 -14.453 1 98.88 207 CYS A C 1
ATOM 1513 O O . CYS A 1 207 ? 7.371 -21.484 -15 1 98.88 207 CYS A O 1
ATOM 1515 N N . THR A 1 208 ? 5.402 -21.922 -13.977 1 98.88 208 THR A N 1
ATOM 1516 C CA . THR A 1 208 ? 4.953 -20.547 -14.125 1 98.88 208 THR A CA 1
ATOM 1517 C C . THR A 1 208 ? 4.434 -20 -12.805 1 98.88 208 THR A C 1
ATOM 1519 O O . THR A 1 208 ? 4.078 -20.766 -11.906 1 98.88 208 THR A O 1
ATOM 1522 N N . HIS A 1 209 ? 4.48 -18.656 -12.68 1 98.69 209 HIS A N 1
ATOM 1523 C CA . HIS A 1 209 ? 3.914 -17.953 -11.539 1 98.69 209 HIS A CA 1
ATOM 1524 C C . HIS A 1 209 ? 3.342 -16.609 -11.953 1 98.69 209 HIS A C 1
ATOM 1526 O O . HIS A 1 209 ? 4.074 -15.617 -12.047 1 98.69 209 HIS A O 1
ATOM 1532 N N . PRO A 1 210 ? 1.996 -16.594 -12.25 1 98.31 210 PRO A N 1
ATOM 1533 C CA . PRO A 1 210 ? 1.393 -15.258 -12.266 1 98.31 210 PRO A CA 1
ATOM 1534 C C . PRO A 1 210 ? 1.552 -14.523 -10.938 1 98.31 210 PRO A C 1
ATOM 1536 O O . PRO A 1 210 ? 1.015 -14.953 -9.922 1 98.31 210 PRO A O 1
ATOM 1539 N N . MET A 1 211 ? 2.225 -13.477 -10.938 1 97.56 211 MET A N 1
ATOM 1540 C CA . MET A 1 211 ? 2.479 -12.727 -9.711 1 97.56 211 MET A CA 1
ATOM 1541 C C . MET A 1 211 ? 1.279 -11.859 -9.352 1 97.56 211 MET A C 1
ATOM 1543 O O . MET A 1 211 ? 1.443 -10.727 -8.883 1 97.56 211 MET A O 1
ATOM 1547 N N . PHE A 1 212 ? 0.181 -12.266 -9.68 1 96 212 PHE A N 1
ATOM 1548 C CA . PHE A 1 212 ? -1.117 -11.656 -9.414 1 96 212 PHE A CA 1
ATOM 1549 C C . PHE A 1 212 ? -2.195 -12.719 -9.258 1 96 212 PHE A C 1
ATOM 1551 O O . PHE A 1 212 ? -1.985 -13.883 -9.609 1 96 212 PHE A O 1
ATOM 1558 N N . GLY A 1 213 ? -3.303 -12.312 -8.688 1 94.25 213 GLY A N 1
ATOM 1559 C CA . GLY A 1 213 ? -4.457 -13.18 -8.516 1 94.25 213 GLY A CA 1
ATOM 1560 C C . GLY A 1 213 ? -5.77 -12.5 -8.859 1 94.25 213 GLY A C 1
ATOM 1561 O O . GLY A 1 213 ? -5.781 -11.461 -9.516 1 94.25 213 GLY A O 1
ATOM 1562 N N . PRO A 1 214 ? -6.805 -13.172 -8.406 1 93.94 214 PRO A N 1
ATOM 1563 C CA . PRO A 1 214 ? -8.133 -12.68 -8.773 1 93.94 214 PRO A CA 1
ATOM 1564 C C . PRO A 1 214 ? -8.367 -11.234 -8.344 1 93.94 214 PRO A C 1
ATOM 1566 O O . PRO A 1 214 ? -8.93 -10.445 -9.109 1 93.94 214 PRO A O 1
ATOM 1569 N N . GLU A 1 215 ? -7.82 -10.844 -7.191 1 91.75 215 GLU A N 1
ATOM 1570 C CA . GLU A 1 215 ? -8.047 -9.492 -6.688 1 91.75 215 GLU A CA 1
ATOM 1571 C C . GLU A 1 215 ? -7.117 -8.492 -7.359 1 91.75 215 GLU A C 1
ATOM 1573 O O . GLU A 1 215 ? -7.562 -7.453 -7.852 1 91.75 215 GLU A O 1
ATOM 1578 N N . SER A 1 216 ? -5.902 -8.75 -7.387 1 91.62 216 SER A N 1
ATOM 1579 C CA . SER A 1 216 ? -4.93 -7.816 -7.938 1 91.62 216 SER A CA 1
ATOM 1580 C C . SER A 1 216 ? -5.027 -7.754 -9.461 1 91.62 216 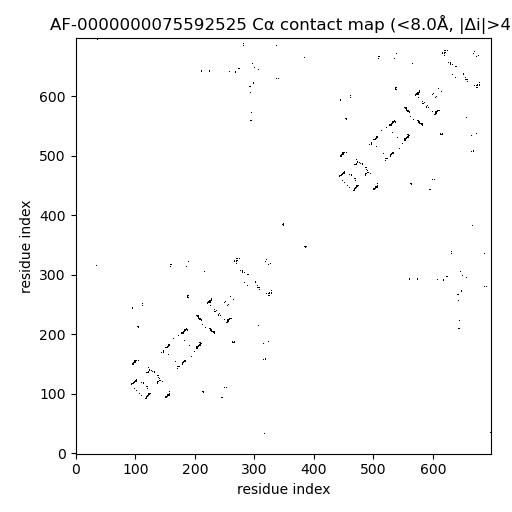SER A C 1
ATOM 1582 O O . SER A 1 216 ? -4.566 -6.789 -10.078 1 91.62 216 SER A O 1
ATOM 1584 N N . GLY A 1 217 ? -5.621 -8.82 -10.078 1 94.38 217 GLY A N 1
ATOM 1585 C CA . GLY A 1 217 ? -5.77 -8.867 -11.523 1 94.38 217 GLY A CA 1
ATOM 1586 C C . GLY A 1 217 ? -7.199 -8.648 -11.984 1 94.38 217 GLY A C 1
ATOM 1587 O O . GLY A 1 217 ? -7.52 -8.867 -13.156 1 94.38 217 GLY A O 1
ATOM 1588 N N . LYS A 1 218 ? -8.031 -8.18 -11.109 1 92.44 218 LYS A N 1
ATOM 1589 C CA . LYS A 1 218 ? -9.461 -8.094 -11.383 1 92.44 218 LYS A CA 1
ATOM 1590 C C . LYS A 1 218 ? -9.75 -7.094 -12.5 1 92.44 218 LYS A C 1
ATOM 1592 O O . LYS A 1 218 ? -10.734 -7.23 -13.227 1 92.44 218 LYS A O 1
ATOM 1597 N N . HIS A 1 219 ? -8.883 -6.121 -12.68 1 93.38 219 HIS A N 1
ATOM 1598 C CA . HIS A 1 219 ? -9.109 -5.098 -13.688 1 93.38 219 HIS A CA 1
ATOM 1599 C C . HIS A 1 219 ? -8.211 -5.312 -14.906 1 93.38 219 HIS A C 1
ATOM 1601 O O . HIS A 1 219 ? -7.949 -4.375 -15.664 1 93.38 219 HIS A O 1
ATOM 1607 N N . GLY A 1 220 ? -7.699 -6.496 -15 1 95.88 220 GLY A N 1
ATOM 1608 C CA . GLY A 1 220 ? -6.828 -6.828 -16.125 1 95.88 220 GLY A CA 1
ATOM 1609 C C . GLY A 1 220 ? -5.434 -7.242 -15.688 1 95.88 220 GLY A C 1
ATOM 1610 O O . GLY A 1 220 ? -5.039 -7.016 -14.547 1 95.88 220 GLY A O 1
ATOM 1611 N N . TRP A 1 221 ? -4.754 -7.824 -16.656 1 97.56 221 TRP A N 1
ATOM 1612 C CA . TRP A 1 221 ? -3.443 -8.391 -16.328 1 97.56 221 TRP A CA 1
ATOM 1613 C C . TRP A 1 221 ? -2.326 -7.531 -16.922 1 97.56 221 TRP A C 1
ATOM 1615 O O . TRP A 1 221 ? -1.156 -7.918 -16.891 1 97.56 221 TRP A O 1
ATOM 1625 N N . GLY A 1 222 ? -2.674 -6.355 -17.375 1 97.06 222 GLY A N 1
ATOM 1626 C CA . GLY A 1 222 ? -1.711 -5.492 -18.031 1 97.06 222 GLY A CA 1
ATOM 1627 C C . GLY A 1 222 ? -0.523 -5.137 -17.156 1 97.06 222 GLY A C 1
ATOM 1628 O O . GLY A 1 222 ? -0.694 -4.664 -16.031 1 97.06 222 GLY A O 1
ATOM 1629 N N . LYS A 1 223 ? 0.669 -5.469 -17.625 1 96.06 223 LYS A N 1
ATOM 1630 C CA . LYS A 1 223 ? 1.964 -5.102 -17.062 1 96.06 223 LYS A CA 1
ATOM 1631 C C . LYS A 1 223 ? 2.236 -5.871 -15.766 1 96.06 223 LYS A C 1
ATOM 1633 O O . LYS A 1 223 ? 3.262 -5.66 -15.117 1 96.06 223 LYS A O 1
ATOM 1638 N N . LEU A 1 224 ? 1.344 -6.734 -15.398 1 97.38 224 LEU A N 1
ATOM 1639 C CA . LEU A 1 224 ? 1.6 -7.57 -14.227 1 97.38 224 LEU A CA 1
ATOM 1640 C C . LEU A 1 224 ? 2.604 -8.672 -14.555 1 97.38 224 LEU A C 1
ATOM 1642 O O . LEU A 1 224 ? 2.551 -9.266 -15.633 1 97.38 224 LEU A O 1
ATOM 1646 N N . PRO A 1 225 ? 3.482 -8.891 -13.695 1 98.25 225 PRO A N 1
ATOM 1647 C CA . PRO A 1 225 ? 4.535 -9.859 -14 1 98.25 225 PRO A CA 1
ATOM 1648 C C . PRO A 1 225 ? 4.016 -11.297 -14.062 1 98.25 225 PRO A C 1
ATOM 1650 O O . PRO A 1 225 ? 3.25 -11.719 -13.195 1 98.25 225 PRO A O 1
ATOM 1653 N N . PHE A 1 226 ? 4.383 -11.977 -15.094 1 98.75 226 PHE A N 1
ATOM 1654 C CA . PHE A 1 226 ? 4.199 -13.414 -15.273 1 98.75 226 PHE A CA 1
ATOM 1655 C C . PHE A 1 226 ? 5.547 -14.117 -15.422 1 98.75 226 PHE A C 1
ATOM 1657 O O . PHE A 1 226 ? 6.227 -13.961 -16.438 1 98.75 226 PHE A O 1
ATOM 1664 N N . VAL A 1 227 ? 5.879 -14.875 -14.398 1 98.88 227 VAL A N 1
ATOM 1665 C CA . VAL A 1 227 ? 7.176 -15.547 -14.383 1 98.88 227 VAL A CA 1
ATOM 1666 C C . VAL A 1 227 ? 7.039 -16.953 -14.969 1 98.88 227 VAL A C 1
ATOM 1668 O O . VAL A 1 227 ? 6.062 -17.656 -14.695 1 98.88 227 VAL A O 1
ATOM 1671 N N . TYR A 1 228 ? 8.047 -17.328 -15.766 1 98.88 228 TYR A N 1
ATOM 1672 C CA . TYR A 1 228 ? 8.008 -18.688 -16.297 1 98.88 228 TYR A CA 1
ATOM 1673 C C . TYR A 1 228 ? 9.414 -19.219 -16.531 1 98.88 228 TYR A C 1
ATOM 1675 O O . TYR A 1 228 ? 10.367 -18.438 -16.641 1 98.88 228 TYR A O 1
ATOM 1683 N N . ASN A 1 229 ? 9.492 -20.469 -16.469 1 98.81 229 ASN A N 1
ATOM 1684 C CA . ASN A 1 229 ? 10.688 -21.234 -16.797 1 98.81 229 ASN A CA 1
ATOM 1685 C C . ASN A 1 229 ? 10.352 -22.484 -17.625 1 98.81 229 ASN A C 1
ATOM 1687 O O . ASN A 1 229 ? 9.578 -23.328 -17.172 1 98.81 229 ASN A O 1
ATOM 1691 N N . LYS A 1 230 ? 10.891 -22.531 -18.891 1 98.69 230 LYS A N 1
ATOM 1692 C CA . LYS A 1 230 ? 10.773 -23.75 -19.672 1 98.69 230 LYS A CA 1
ATOM 1693 C C . LYS A 1 230 ? 11.75 -24.812 -19.188 1 98.69 230 LYS A C 1
ATOM 1695 O O . LYS A 1 230 ? 12.836 -24.969 -19.75 1 98.69 230 LYS A O 1
ATOM 1700 N N . VAL A 1 231 ? 11.32 -25.562 -18.266 1 98.69 231 VAL A N 1
ATOM 1701 C CA . VAL A 1 231 ? 12.172 -26.5 -17.562 1 98.69 231 VAL A CA 1
ATOM 1702 C C . VAL A 1 231 ? 12.57 -27.641 -18.5 1 98.69 231 VAL A C 1
ATOM 1704 O O . VAL A 1 231 ? 13.727 -28.062 -18.516 1 98.69 231 VAL A O 1
ATOM 1707 N N . ARG A 1 232 ? 11.562 -28.219 -19.219 1 98.44 232 ARG A N 1
ATOM 1708 C CA . ARG A 1 232 ? 11.742 -29.281 -20.203 1 98.44 232 ARG A CA 1
ATOM 1709 C C . ARG A 1 232 ? 10.75 -29.125 -21.359 1 98.44 232 ARG A C 1
ATOM 1711 O O . ARG A 1 232 ? 9.562 -29.438 -21.203 1 98.44 232 ARG A O 1
ATOM 1718 N N . VAL A 1 233 ? 11.258 -28.609 -22.5 1 97.94 233 VAL A N 1
ATOM 1719 C CA . VAL A 1 233 ? 10.453 -28.484 -23.703 1 97.94 233 VAL A CA 1
ATOM 1720 C C . VAL A 1 233 ? 11.297 -28.844 -24.922 1 97.94 233 VAL A C 1
ATOM 1722 O O . VAL A 1 233 ? 12.438 -28.391 -25.062 1 97.94 233 VAL A O 1
ATOM 1725 N N . ALA A 1 234 ? 10.75 -29.609 -25.672 1 95.44 234 ALA A N 1
ATOM 1726 C CA . ALA A 1 234 ? 11.469 -29.969 -26.891 1 95.44 234 ALA A CA 1
ATOM 1727 C C . ALA A 1 234 ? 11.852 -28.719 -27.688 1 95.44 234 ALA A C 1
ATOM 1729 O O . ALA A 1 234 ? 11.102 -27.734 -27.703 1 95.44 234 ALA A O 1
ATOM 1730 N N . GLU A 1 235 ? 12.969 -28.641 -28.281 1 90.94 235 GLU A N 1
ATOM 1731 C CA . GLU A 1 235 ? 13.484 -27.484 -29 1 90.94 235 GLU A CA 1
ATOM 1732 C C . GLU A 1 235 ? 12.648 -27.203 -30.25 1 90.94 235 GLU A C 1
ATOM 1734 O O . GLU A 1 235 ? 12.562 -26.062 -30.719 1 90.94 235 GLU A O 1
ATOM 1739 N N . GLY A 1 236 ? 11.922 -28.234 -30.703 1 87.44 236 GLY A N 1
ATOM 1740 C CA . GLY A 1 236 ? 11.086 -28.078 -31.891 1 87.44 236 GLY A CA 1
ATOM 1741 C C . GLY A 1 236 ? 9.906 -29.031 -31.906 1 87.44 236 GLY A C 1
ATOM 1742 O O . GLY A 1 236 ? 9.68 -29.781 -30.953 1 87.44 236 GLY A O 1
ATOM 1743 N N . GLY A 1 237 ? 9.07 -28.703 -32.906 1 93.12 237 GLY A N 1
ATOM 1744 C CA . GLY A 1 237 ? 7.938 -29.594 -33.062 1 93.12 237 GLY A CA 1
ATOM 1745 C C . GLY A 1 237 ? 6.672 -29.078 -32.406 1 93.12 237 GLY A C 1
ATOM 1746 O O . GLY A 1 237 ? 6.574 -27.891 -32.094 1 93.12 237 GLY A O 1
ATOM 1747 N N . ASP A 1 238 ? 5.762 -29.984 -32.312 1 94.38 238 ASP A N 1
ATOM 1748 C CA . ASP A 1 238 ? 4.422 -29.656 -31.844 1 94.38 238 ASP A CA 1
ATOM 1749 C C . ASP A 1 238 ? 4.453 -29.219 -30.375 1 94.38 238 ASP A C 1
ATOM 1751 O O . ASP A 1 238 ? 3.748 -28.297 -29.984 1 94.38 238 ASP A O 1
ATOM 1755 N N . GLN A 1 239 ? 5.285 -29.844 -29.594 1 96.69 239 GLN A N 1
ATOM 1756 C CA . GLN A 1 239 ? 5.352 -29.531 -28.172 1 96.69 239 GLN A CA 1
ATOM 1757 C C . GLN A 1 239 ? 5.844 -28.094 -27.953 1 96.69 239 GLN A C 1
ATOM 1759 O O . GLN A 1 239 ? 5.281 -27.359 -27.141 1 96.69 239 GLN A O 1
ATOM 1764 N N . ALA A 1 240 ? 6.879 -27.703 -28.734 1 97.31 240 ALA A N 1
ATOM 1765 C CA . ALA A 1 240 ? 7.41 -26.359 -28.641 1 97.31 240 ALA A CA 1
ATOM 1766 C C . ALA A 1 240 ? 6.367 -25.328 -29.062 1 97.31 240 ALA A C 1
ATOM 1768 O O . ALA A 1 240 ? 6.207 -24.281 -28.422 1 97.31 240 ALA A O 1
ATOM 1769 N N . THR A 1 241 ? 5.695 -25.641 -30.094 1 96.62 241 THR A N 1
ATOM 1770 C CA . THR A 1 241 ? 4.664 -24.75 -30.625 1 96.62 241 THR A CA 1
ATOM 1771 C C . THR A 1 241 ? 3.543 -24.562 -29.609 1 96.62 241 THR A C 1
ATOM 1773 O O . THR A 1 241 ? 3.102 -23.438 -29.359 1 96.62 241 THR A O 1
ATOM 1776 N N . LYS A 1 242 ? 3.104 -25.609 -29.031 1 97.38 242 LYS A N 1
ATOM 1777 C CA . LYS A 1 242 ? 2.041 -25.547 -28.031 1 97.38 242 LYS A CA 1
ATOM 1778 C C . LYS A 1 242 ? 2.492 -24.797 -26.797 1 97.38 242 LYS A C 1
ATOM 1780 O O . LYS A 1 242 ? 1.712 -24.047 -26.188 1 97.38 242 LYS A O 1
ATOM 1785 N N . CYS A 1 243 ? 3.723 -25 -26.422 1 98.12 243 CYS A N 1
ATOM 1786 C CA . CYS A 1 243 ? 4.277 -24.266 -25.281 1 98.12 243 CYS A CA 1
ATOM 1787 C C . CYS A 1 243 ? 4.258 -22.766 -25.531 1 98.12 243 CYS A C 1
ATOM 1789 O O . CYS A 1 243 ? 3.816 -22 -24.688 1 98.12 243 CYS A O 1
ATOM 1791 N N . ASP A 1 244 ? 4.688 -22.391 -26.688 1 97.75 244 ASP A N 1
ATOM 1792 C CA . ASP A 1 244 ? 4.703 -20.969 -27.047 1 97.75 244 ASP A CA 1
ATOM 1793 C C . ASP A 1 244 ? 3.285 -20.406 -27.094 1 97.75 244 ASP A C 1
ATOM 1795 O O . ASP A 1 244 ? 3.057 -19.266 -26.656 1 97.75 244 ASP A O 1
ATOM 1799 N N . GLN A 1 245 ? 2.432 -21.188 -27.594 1 97.75 245 GLN A N 1
ATOM 1800 C CA . GLN A 1 245 ? 1.038 -20.75 -27.641 1 97.75 245 GLN A CA 1
ATOM 1801 C C . GLN A 1 245 ? 0.48 -20.562 -26.234 1 97.75 245 GLN A C 1
ATOM 1803 O O . GLN A 1 245 ? -0.207 -19.578 -25.969 1 97.75 245 GLN A O 1
ATOM 1808 N N . PHE A 1 246 ? 0.753 -21.406 -25.375 1 98.5 246 PHE A N 1
ATOM 1809 C CA . PHE A 1 246 ? 0.296 -21.328 -23.984 1 98.5 246 PHE A CA 1
ATOM 1810 C C . PHE A 1 246 ? 0.83 -20.062 -23.328 1 98.5 246 PHE A C 1
ATOM 1812 O O . PHE A 1 246 ? 0.068 -19.297 -22.719 1 98.5 246 PHE A O 1
ATOM 1819 N N . LEU A 1 247 ? 2.1 -19.828 -23.469 1 98.69 247 LEU A N 1
ATOM 1820 C CA . LEU A 1 247 ? 2.725 -18.656 -22.859 1 98.69 247 LEU A CA 1
ATOM 1821 C C . LEU A 1 247 ? 2.199 -17.375 -23.5 1 98.69 247 LEU A C 1
ATOM 1823 O O . LEU A 1 247 ? 2.051 -16.344 -22.828 1 98.69 247 LEU A O 1
ATOM 1827 N N . SER A 1 248 ? 1.87 -17.453 -24.766 1 98.19 248 SER A N 1
ATOM 1828 C CA . SER A 1 248 ? 1.393 -16.281 -25.5 1 98.19 248 SER A CA 1
ATOM 1829 C C . SER A 1 248 ? 0.032 -15.82 -24.984 1 98.19 248 SER A C 1
ATOM 1831 O O . SER A 1 248 ? -0.351 -14.664 -25.156 1 98.19 248 SER A O 1
ATOM 1833 N N . ILE A 1 249 ? -0.693 -16.766 -24.344 1 98.25 249 ILE A N 1
ATOM 1834 C CA . ILE A 1 249 ? -1.974 -16.391 -23.766 1 98.25 249 ILE A CA 1
ATOM 1835 C C . ILE A 1 249 ? -1.765 -15.258 -22.75 1 98.25 249 ILE A C 1
ATOM 1837 O O . ILE A 1 249 ? -2.463 -14.242 -22.781 1 98.25 249 ILE A O 1
ATOM 1841 N N . PHE A 1 250 ? -0.815 -15.367 -21.891 1 98.62 250 PHE A N 1
ATOM 1842 C CA . PHE A 1 250 ? -0.541 -14.398 -20.844 1 98.62 250 PHE A CA 1
ATOM 1843 C C . PHE A 1 250 ? 0.076 -13.133 -21.422 1 98.62 250 PHE A C 1
ATOM 1845 O O . PHE A 1 250 ? -0.234 -12.023 -20.984 1 98.62 250 PHE A O 1
ATOM 1852 N N . GLU A 1 251 ? 0.868 -13.328 -22.422 1 98.56 251 GLU A N 1
ATOM 1853 C CA . GLU A 1 251 ? 1.457 -12.18 -23.109 1 98.56 251 GLU A CA 1
ATOM 1854 C C . GLU A 1 251 ? 0.384 -11.328 -23.781 1 98.56 251 GLU A C 1
ATOM 1856 O O . GLU A 1 251 ? 0.409 -10.102 -23.688 1 98.56 251 GLU A O 1
ATOM 1861 N N . GLN A 1 252 ? -0.503 -11.969 -24.391 1 97.88 252 GLN A N 1
ATOM 1862 C CA . GLN A 1 252 ? -1.557 -11.273 -25.109 1 97.88 252 GLN A CA 1
ATOM 1863 C C . GLN A 1 252 ? -2.545 -10.609 -24.156 1 97.88 252 GLN A C 1
ATOM 1865 O O . GLN A 1 252 ? -3.205 -9.633 -24.516 1 97.88 252 GLN A O 1
ATOM 1870 N N . GLU A 1 253 ? -2.656 -11.172 -22.953 1 97.88 253 GLU A N 1
ATOM 1871 C CA . GLU A 1 253 ? -3.447 -10.523 -21.906 1 97.88 253 GLU A CA 1
ATOM 1872 C C . GLU A 1 253 ? -2.748 -9.273 -21.391 1 97.88 253 GLU A C 1
ATOM 1874 O O . GLU A 1 253 ? -3.328 -8.508 -20.609 1 97.88 253 GLU A O 1
ATOM 1879 N N . GLY A 1 254 ? -1.472 -9.094 -21.734 1 98.06 254 GLY A N 1
ATOM 1880 C CA . GLY A 1 254 ? -0.759 -7.867 -21.406 1 98.06 254 GLY A CA 1
ATOM 1881 C C . GLY A 1 254 ? 0.271 -8.055 -20.312 1 98.06 254 GLY A C 1
ATOM 1882 O O . GLY A 1 254 ? 0.91 -7.098 -19.875 1 98.06 254 GLY A O 1
ATOM 1883 N N . CYS A 1 255 ? 0.484 -9.234 -19.875 1 98.44 255 CYS A N 1
ATOM 1884 C CA . CYS A 1 255 ? 1.433 -9.492 -18.797 1 98.44 255 CYS A CA 1
ATOM 1885 C C . CYS A 1 255 ? 2.846 -9.102 -19.219 1 98.44 255 CYS A C 1
ATOM 1887 O O . CYS A 1 255 ? 3.203 -9.188 -20.391 1 98.44 255 CYS A O 1
ATOM 1889 N N . ARG A 1 256 ? 3.582 -8.648 -18.266 1 98.44 256 ARG A N 1
ATOM 1890 C CA . ARG A 1 256 ? 5.031 -8.594 -18.422 1 98.44 256 ARG A CA 1
ATOM 1891 C C . ARG A 1 256 ? 5.656 -9.977 -18.219 1 98.44 256 ARG A C 1
ATOM 1893 O O . ARG A 1 256 ? 5.734 -10.469 -17.094 1 98.44 256 ARG A O 1
ATOM 1900 N N . MET A 1 257 ? 6.133 -10.531 -19.359 1 98.75 257 MET A N 1
ATOM 1901 C CA . MET A 1 257 ? 6.672 -11.883 -19.312 1 98.75 257 MET A CA 1
ATOM 1902 C C . MET A 1 257 ? 8.102 -11.883 -18.766 1 98.75 257 MET A C 1
ATOM 1904 O O . MET A 1 257 ? 8.953 -11.148 -19.266 1 98.75 257 MET A O 1
ATOM 1908 N N . VAL A 1 258 ? 8.336 -12.648 -17.719 1 98.75 258 VAL A N 1
ATOM 1909 C CA . VAL A 1 258 ? 9.656 -12.695 -17.094 1 98.75 258 VAL A CA 1
ATOM 1910 C C . VAL A 1 258 ? 10.172 -14.133 -17.094 1 98.75 258 VAL A C 1
ATOM 1912 O O . VAL A 1 258 ? 9.719 -14.953 -16.297 1 98.75 258 VAL A O 1
ATOM 1915 N N . GLU A 1 259 ? 11.141 -14.383 -17.953 1 98.69 259 GLU A N 1
ATOM 1916 C CA . GLU A 1 259 ? 11.781 -15.688 -17.953 1 98.69 259 GLU A CA 1
ATOM 1917 C C . GLU A 1 259 ? 12.961 -15.719 -16.984 1 98.69 259 GLU A C 1
ATOM 1919 O O . GLU A 1 259 ? 13.867 -14.891 -17.062 1 98.69 259 GLU A O 1
ATOM 1924 N N . MET A 1 260 ? 12.859 -16.625 -16.047 1 98.5 260 MET A N 1
ATOM 1925 C CA . MET A 1 260 ? 13.961 -16.812 -15.109 1 98.5 260 MET A CA 1
ATOM 1926 C C . MET A 1 260 ? 13.969 -18.219 -14.539 1 98.5 260 MET A C 1
ATOM 1928 O O . MET A 1 260 ? 12.984 -18.953 -14.672 1 98.5 260 MET A O 1
ATOM 1932 N N . SER A 1 261 ? 15.109 -18.641 -13.953 1 98.44 261 SER A N 1
ATOM 1933 C CA . SER A 1 261 ? 15.18 -19.969 -13.352 1 98.44 261 SER A CA 1
ATOM 1934 C C . SER A 1 261 ? 14.281 -20.062 -12.125 1 98.44 261 SER A C 1
ATOM 1936 O O . SER A 1 261 ? 13.992 -19.062 -11.477 1 98.44 261 SER A O 1
ATOM 1938 N N . CYS A 1 262 ? 13.93 -21.281 -11.836 1 98.44 262 CYS A N 1
ATOM 1939 C CA . CYS A 1 262 ? 13.117 -21.531 -10.656 1 98.44 262 CYS A CA 1
ATOM 1940 C C . CYS A 1 262 ? 13.852 -21.125 -9.383 1 98.44 262 CYS A C 1
ATOM 1942 O O . CYS A 1 262 ? 13.25 -20.578 -8.453 1 98.44 262 CYS A O 1
ATOM 1944 N N . ALA A 1 263 ? 15.109 -21.359 -9.359 1 97.38 263 ALA A N 1
ATOM 1945 C CA . ALA A 1 263 ? 15.922 -20.984 -8.203 1 97.38 263 ALA A CA 1
ATOM 1946 C C . ALA A 1 263 ? 15.969 -19.469 -8.023 1 97.38 263 ALA A C 1
ATOM 1948 O O . ALA A 1 263 ? 15.828 -18.969 -6.91 1 97.38 263 ALA A O 1
ATOM 1949 N N . GLU A 1 264 ? 16.156 -18.75 -9.094 1 97.38 264 GLU A N 1
ATOM 1950 C CA . GLU A 1 264 ? 16.172 -17.281 -9.047 1 97.38 264 GLU A CA 1
ATOM 1951 C C . GLU A 1 264 ? 14.812 -16.75 -8.586 1 97.38 264 GLU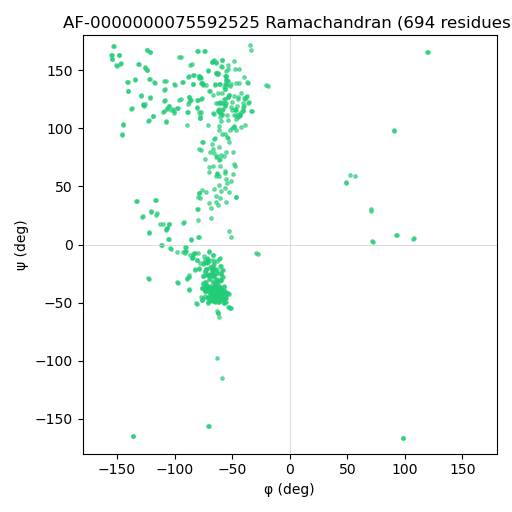 A C 1
ATOM 1953 O O . GLU A 1 264 ? 14.758 -15.836 -7.754 1 97.38 264 GLU A O 1
ATOM 1958 N N . HIS A 1 265 ? 13.805 -17.281 -9.141 1 98 265 HIS A N 1
ATOM 1959 C CA . HIS A 1 265 ? 12.461 -16.906 -8.719 1 98 265 HIS A CA 1
ATOM 1960 C C . HIS A 1 265 ? 12.305 -17.016 -7.207 1 98 265 HIS A C 1
ATOM 1962 O O . HIS A 1 265 ? 11.883 -16.062 -6.551 1 98 265 HIS A O 1
ATOM 1968 N N . ASP A 1 266 ? 12.617 -18.172 -6.699 1 96.44 266 ASP A N 1
ATOM 1969 C CA . ASP A 1 266 ? 12.391 -18.438 -5.285 1 96.44 266 ASP A CA 1
ATOM 1970 C C . ASP A 1 266 ? 13.258 -17.531 -4.41 1 96.44 266 ASP A C 1
ATOM 1972 O O . ASP A 1 266 ? 12.844 -17.141 -3.318 1 96.44 266 ASP A O 1
ATOM 1976 N N . ARG A 1 267 ? 14.383 -17.156 -4.91 1 94.5 267 ARG A N 1
ATOM 1977 C CA . ARG A 1 267 ? 15.234 -16.219 -4.18 1 94.5 267 ARG A CA 1
ATOM 1978 C C . ARG A 1 267 ? 14.586 -14.852 -4.098 1 94.5 267 ARG A C 1
ATOM 1980 O O . ARG A 1 267 ? 14.523 -14.25 -3.02 1 94.5 267 ARG A O 1
ATOM 1987 N N . TYR A 1 268 ? 14.086 -14.367 -5.184 1 94.19 268 TYR A N 1
ATOM 1988 C CA . TYR A 1 268 ? 13.469 -13.047 -5.215 1 94.19 268 TYR A CA 1
ATOM 1989 C C . TYR A 1 268 ? 12.148 -13.047 -4.457 1 94.19 268 TYR A C 1
ATOM 1991 O O . TYR A 1 268 ? 11.844 -12.094 -3.729 1 94.19 268 TYR A O 1
ATOM 1999 N N . ALA A 1 269 ? 11.398 -14.117 -4.566 1 94.69 269 ALA A N 1
ATOM 2000 C CA . ALA A 1 269 ? 10.016 -14.148 -4.078 1 94.69 269 ALA A CA 1
ATOM 2001 C C . ALA A 1 269 ? 9.977 -14.422 -2.576 1 94.69 269 ALA A C 1
ATOM 2003 O O . ALA A 1 269 ? 8.984 -14.109 -1.912 1 94.69 269 ALA A O 1
ATOM 2004 N N . ALA A 1 270 ? 11.008 -14.992 -2.023 1 91 270 ALA A N 1
ATOM 2005 C CA . ALA A 1 270 ? 11.008 -15.414 -0.625 1 91 270 ALA A CA 1
ATOM 2006 C C . ALA A 1 270 ? 10.703 -14.234 0.301 1 91 270 ALA A C 1
ATOM 2008 O O . ALA A 1 270 ? 9.773 -14.297 1.107 1 91 270 ALA A O 1
ATOM 2009 N N . GLY A 1 271 ? 11.398 -13.164 0.122 1 87.31 271 GLY A N 1
ATOM 2010 C CA . GLY A 1 271 ? 11.219 -12.008 0.987 1 87.31 271 GLY A CA 1
ATOM 2011 C C . GLY A 1 271 ? 9.961 -11.219 0.679 1 87.31 271 GLY A C 1
ATOM 2012 O O . GLY A 1 271 ? 9.18 -10.914 1.58 1 87.31 271 GLY A O 1
ATOM 2013 N N . SER A 1 272 ? 9.773 -10.953 -0.584 1 92.25 272 SER A N 1
ATOM 2014 C CA . SER A 1 272 ? 8.688 -10.07 -0.996 1 92.25 272 SER A CA 1
ATOM 2015 C C . SER A 1 272 ? 7.328 -10.703 -0.721 1 92.25 272 SER A C 1
ATOM 2017 O O . SER A 1 272 ? 6.418 -10.031 -0.223 1 92.25 272 SER A O 1
ATOM 2019 N N . GLN A 1 273 ? 7.184 -11.945 -1.005 1 91.69 273 GLN A N 1
ATOM 2020 C CA . GLN A 1 273 ? 5.902 -12.602 -0.772 1 91.69 273 GLN A CA 1
ATOM 2021 C C . GLN A 1 273 ? 5.656 -12.82 0.718 1 91.69 273 GLN A C 1
ATOM 2023 O O . GLN A 1 273 ? 4.547 -12.609 1.207 1 91.69 273 GLN A O 1
ATOM 2028 N N . PHE A 1 274 ? 6.695 -13.172 1.343 1 86.69 274 PHE A N 1
ATOM 2029 C CA . PHE A 1 274 ? 6.566 -13.43 2.771 1 86.69 274 PHE A CA 1
ATOM 2030 C C . PHE A 1 274 ? 6.113 -12.18 3.512 1 86.69 274 PHE A C 1
ATOM 2032 O O . PHE A 1 274 ? 5.145 -12.219 4.273 1 86.69 274 PHE A O 1
ATOM 2039 N N . ILE A 1 275 ? 6.77 -11.109 3.252 1 89.19 275 ILE A N 1
ATOM 2040 C CA . ILE A 1 275 ? 6.477 -9.891 3.992 1 89.19 275 ILE A CA 1
ATOM 2041 C C . ILE A 1 275 ? 5.086 -9.375 3.619 1 89.19 275 ILE A C 1
ATOM 2043 O O . ILE A 1 275 ? 4.328 -8.93 4.484 1 89.19 275 ILE A O 1
ATOM 2047 N N . THR A 1 276 ? 4.73 -9.445 2.357 1 92.56 276 THR A N 1
ATOM 2048 C CA . THR A 1 276 ? 3.432 -8.984 1.881 1 92.56 276 THR A CA 1
ATOM 2049 C C . THR A 1 276 ? 2.301 -9.758 2.549 1 92.56 276 THR A C 1
ATOM 2051 O O . THR A 1 276 ? 1.371 -9.172 3.098 1 92.56 276 THR A O 1
ATOM 2054 N N . HIS A 1 277 ? 2.459 -11.047 2.582 1 90.25 277 HIS A N 1
ATOM 2055 C CA . HIS A 1 277 ? 1.395 -11.883 3.133 1 90.25 277 HIS A CA 1
ATOM 2056 C C . HIS A 1 277 ? 1.365 -11.797 4.656 1 90.25 277 HIS A C 1
ATOM 2058 O O . HIS A 1 277 ? 0.294 -11.859 5.266 1 90.25 277 HIS A O 1
ATOM 2064 N N . THR A 1 278 ? 2.49 -11.656 5.281 1 86.62 278 THR A N 1
ATOM 2065 C CA . THR A 1 278 ? 2.549 -11.539 6.734 1 86.62 278 THR A CA 1
ATOM 2066 C C . THR A 1 278 ? 1.89 -10.242 7.199 1 86.62 278 THR A C 1
ATOM 2068 O O . THR A 1 278 ? 1.038 -10.258 8.086 1 86.62 278 THR A O 1
ATOM 2071 N N . ILE A 1 279 ? 2.26 -9.156 6.574 1 89.12 279 ILE A N 1
ATOM 2072 C CA . ILE A 1 279 ? 1.687 -7.863 6.945 1 89.12 279 ILE A CA 1
ATOM 2073 C C . ILE A 1 279 ? 0.185 -7.867 6.668 1 89.12 279 ILE A C 1
ATOM 2075 O O . ILE A 1 279 ? -0.605 -7.398 7.492 1 89.12 279 ILE A O 1
ATOM 2079 N N . GLY A 1 280 ? -0.198 -8.375 5.527 1 90.31 280 GLY A N 1
ATOM 2080 C CA . GLY A 1 280 ? -1.615 -8.484 5.219 1 90.31 280 GLY A CA 1
ATOM 2081 C C . GLY A 1 280 ? -2.396 -9.258 6.266 1 90.31 280 GLY A C 1
ATOM 2082 O O . GLY A 1 280 ? -3.488 -8.844 6.66 1 90.31 280 GLY A O 1
ATOM 2083 N N . ARG A 1 281 ? -1.869 -10.289 6.676 1 85.12 281 ARG A N 1
ATOM 2084 C CA . ARG A 1 281 ? -2.545 -11.125 7.66 1 85.12 281 ARG A CA 1
ATOM 2085 C C . ARG A 1 281 ? -2.6 -10.438 9.023 1 85.12 281 ARG A C 1
ATOM 2087 O O . ARG A 1 281 ? -3.607 -10.523 9.727 1 85.12 281 ARG A O 1
ATOM 2094 N N . VAL A 1 282 ? -1.532 -9.828 9.414 1 83.69 282 VAL A N 1
ATOM 2095 C CA . VAL A 1 282 ? -1.514 -9.062 10.664 1 83.69 282 VAL A CA 1
ATOM 2096 C C . VAL A 1 282 ? -2.59 -7.984 10.625 1 83.69 282 VAL A C 1
ATOM 2098 O O . VAL A 1 282 ? -3.361 -7.832 11.57 1 83.69 282 VAL A O 1
ATOM 2101 N N . LEU A 1 283 ? -2.656 -7.281 9.562 1 89.44 283 LEU A N 1
ATOM 2102 C CA . LEU A 1 283 ? -3.609 -6.188 9.422 1 89.44 283 LEU A CA 1
ATOM 2103 C C . LEU A 1 283 ? -5.043 -6.707 9.422 1 89.44 283 LEU A C 1
ATOM 2105 O O . LEU A 1 283 ? -5.953 -6.035 9.906 1 89.44 283 LEU A O 1
ATOM 2109 N N . SER A 1 284 ? -5.254 -7.867 8.844 1 87.94 284 SER A N 1
ATOM 2110 C CA . SER A 1 284 ? -6.598 -8.43 8.773 1 87.94 284 SER A CA 1
ATOM 2111 C C . SER A 1 284 ? -7.18 -8.641 10.164 1 87.94 284 SER A C 1
ATOM 2113 O O . SER A 1 284 ? -8.398 -8.625 10.336 1 87.94 284 SER A O 1
ATOM 2115 N N . GLN A 1 285 ? -6.332 -8.789 11.094 1 83.81 285 GLN A N 1
ATOM 2116 C CA . GLN A 1 285 ? -6.777 -9.031 12.461 1 83.81 285 GLN A CA 1
ATOM 2117 C C . GLN A 1 285 ? -7.184 -7.723 13.141 1 83.81 285 GLN A C 1
ATOM 2119 O O . GLN A 1 285 ? -7.797 -7.742 14.211 1 83.81 285 GLN A O 1
ATOM 2124 N N . LEU A 1 286 ? -6.848 -6.641 12.57 1 84.06 286 LEU A N 1
ATOM 2125 C CA . LEU A 1 286 ? -7.125 -5.34 13.172 1 84.06 286 LEU A CA 1
ATOM 2126 C C . LEU A 1 286 ? -8.484 -4.809 12.719 1 84.06 286 LEU A C 1
ATOM 2128 O O . LEU A 1 286 ? -8.961 -3.803 13.242 1 84.06 286 LEU A O 1
ATOM 2132 N N . ASN A 1 287 ? -9.141 -5.484 11.805 1 85.69 287 ASN A N 1
ATOM 2133 C CA . ASN A 1 287 ? -10.445 -5.07 11.297 1 85.69 287 ASN A CA 1
ATOM 2134 C C . ASN A 1 287 ? -10.453 -3.598 10.898 1 85.69 287 ASN A C 1
ATOM 2136 O O . ASN A 1 287 ? -11.312 -2.834 11.336 1 85.69 287 ASN A O 1
ATOM 2140 N N . LEU A 1 288 ? -9.547 -3.229 10.086 1 88.62 288 LEU A N 1
ATOM 2141 C CA . LEU A 1 288 ? -9.406 -1.852 9.625 1 88.62 288 LEU A CA 1
ATOM 2142 C C . LEU A 1 288 ? -10.617 -1.436 8.789 1 88.62 288 LEU A C 1
ATOM 2144 O O . LEU A 1 288 ? -11.125 -2.225 7.988 1 88.62 288 LEU A O 1
ATOM 2148 N N . LYS A 1 289 ? -11.078 -0.229 9.023 1 92.25 289 LYS A N 1
ATOM 2149 C CA . LYS A 1 289 ? -12.203 0.315 8.273 1 92.25 289 LYS A CA 1
ATOM 2150 C C . LYS A 1 289 ? -11.812 1.611 7.562 1 92.25 289 LYS A C 1
ATOM 2152 O O . LYS A 1 289 ? -11.039 2.406 8.094 1 92.25 289 LYS A O 1
ATOM 2157 N N . SER A 1 290 ? -12.352 1.727 6.406 1 95.44 290 SER A N 1
ATOM 2158 C CA . SER A 1 290 ? -12.148 2.975 5.68 1 95.44 290 SER A CA 1
ATOM 2159 C C . SER A 1 290 ? -12.758 4.156 6.43 1 95.44 290 SER A C 1
ATOM 2161 O O . SER A 1 290 ? -13.789 4.02 7.078 1 95.44 290 SER A O 1
ATOM 2163 N N . THR A 1 291 ? -12.148 5.324 6.309 1 95.38 291 THR A N 1
ATOM 2164 C CA . THR A 1 291 ? -12.609 6.57 6.906 1 95.38 291 THR A CA 1
ATOM 2165 C C . THR A 1 291 ? -12.797 7.645 5.836 1 95.38 291 THR A C 1
ATOM 2167 O O . THR A 1 291 ? -12.305 7.504 4.715 1 95.38 291 THR A O 1
ATOM 2170 N N . PRO A 1 292 ? -13.453 8.734 6.18 1 95.44 292 PRO A N 1
ATOM 2171 C CA . PRO A 1 292 ? -13.625 9.82 5.215 1 95.44 292 PRO A CA 1
ATOM 2172 C C . PRO A 1 292 ? -12.32 10.555 4.918 1 95.44 292 PRO A C 1
ATOM 2174 O O . PRO A 1 292 ? -12.25 11.344 3.973 1 95.44 292 PRO A O 1
ATOM 2177 N N . ILE A 1 293 ? -11.242 10.242 5.609 1 97.25 293 ILE A N 1
ATOM 2178 C CA . ILE A 1 293 ? -10.031 11.047 5.438 1 97.25 293 ILE A CA 1
ATOM 2179 C C . ILE A 1 293 ? -8.828 10.125 5.262 1 97.25 293 ILE A C 1
ATOM 2181 O O . ILE A 1 293 ? -7.746 10.406 5.793 1 97.25 293 ILE A O 1
ATOM 2185 N N . ASN A 1 294 ? -9.016 9.062 4.59 1 96.75 294 ASN A N 1
ATOM 2186 C CA . ASN A 1 294 ? -7.934 8.125 4.32 1 96.75 294 ASN A CA 1
ATOM 2187 C C . ASN A 1 294 ? -6.762 8.805 3.615 1 96.75 294 ASN A C 1
ATOM 2189 O O . ASN A 1 294 ? -6.961 9.578 2.68 1 96.75 294 ASN A O 1
ATOM 2193 N N . THR A 1 295 ? -5.594 8.523 4.098 1 95.19 295 THR A N 1
ATOM 2194 C CA . THR A 1 295 ? -4.402 8.852 3.326 1 95.19 295 THR A CA 1
ATOM 2195 C C . THR A 1 295 ? -4.148 7.797 2.252 1 95.19 295 THR A C 1
ATOM 2197 O O . THR A 1 295 ? -4.738 6.715 2.287 1 95.19 295 THR A O 1
ATOM 2200 N N . LYS A 1 296 ? -3.293 8.102 1.331 1 93.62 296 LYS A N 1
ATOM 2201 C CA . LYS A 1 296 ? -2.896 7.125 0.322 1 93.62 296 LYS A CA 1
ATOM 2202 C C . LYS A 1 296 ? -2.23 5.91 0.965 1 93.62 296 LYS A C 1
ATOM 2204 O O . LYS A 1 296 ? -2.467 4.773 0.55 1 93.62 296 LYS A O 1
ATOM 2209 N N . GLY A 1 297 ? -1.426 6.188 1.953 1 94.25 297 GLY A N 1
ATOM 2210 C CA . GLY A 1 297 ? -0.772 5.098 2.66 1 94.25 297 GLY A CA 1
ATOM 2211 C C . GLY A 1 297 ? -1.749 4.145 3.318 1 94.25 297 GLY A C 1
ATOM 2212 O O . GLY A 1 297 ? -1.594 2.924 3.221 1 94.25 297 GLY A O 1
ATOM 2213 N N . TYR A 1 298 ? -2.746 4.664 3.934 1 96.25 298 TYR A N 1
ATOM 2214 C CA . TYR A 1 298 ? -3.738 3.832 4.605 1 96.25 298 TYR A CA 1
ATOM 2215 C C . TYR A 1 298 ? -4.57 3.053 3.594 1 96.25 298 TYR A C 1
ATOM 2217 O O . TYR A 1 298 ? -4.891 1.882 3.812 1 96.25 298 TYR A O 1
ATOM 2225 N N . GLU A 1 299 ? -4.91 3.66 2.52 1 96.19 299 GLU A N 1
ATOM 2226 C CA . GLU A 1 299 ? -5.637 2.977 1.454 1 96.19 299 GLU A CA 1
ATOM 2227 C C . GLU A 1 299 ? -4.848 1.78 0.929 1 96.19 299 GLU A C 1
ATOM 2229 O O . GLU A 1 299 ? -5.426 0.731 0.634 1 96.19 299 GLU A O 1
ATOM 2234 N N . SER A 1 300 ? -3.6 1.977 0.815 1 95.06 300 SER A N 1
ATOM 2235 C CA . SER A 1 300 ? -2.74 0.887 0.364 1 95.06 300 SER A CA 1
ATOM 2236 C C . SER A 1 300 ? -2.787 -0.291 1.332 1 95.06 300 SER A C 1
ATOM 2238 O O . SER A 1 300 ? -2.812 -1.448 0.909 1 95.06 300 SER A O 1
ATOM 2240 N N . LEU A 1 301 ? -2.75 0.052 2.598 1 95.44 301 LEU A N 1
ATOM 2241 C CA . LEU A 1 301 ? -2.807 -1.002 3.605 1 95.44 301 LEU A CA 1
ATOM 2242 C C . LEU A 1 301 ? -4.152 -1.723 3.561 1 95.44 301 LEU A C 1
ATOM 2244 O O . LEU A 1 301 ? -4.207 -2.947 3.691 1 95.44 301 LEU A O 1
ATOM 2248 N N . LEU A 1 302 ? -5.211 -0.926 3.406 1 95.69 302 LEU A N 1
ATOM 2249 C CA . LEU A 1 302 ? -6.531 -1.532 3.285 1 95.69 302 LEU A CA 1
ATOM 2250 C C . LEU A 1 302 ? -6.586 -2.48 2.092 1 95.69 302 LEU A C 1
ATOM 2252 O O . LEU A 1 302 ? -7.086 -3.602 2.209 1 95.69 302 LEU A O 1
ATOM 2256 N N . GLN A 1 303 ? -6.047 -2.051 1.015 1 94.12 303 GLN A N 1
ATOM 2257 C CA . GLN A 1 303 ? -6.051 -2.857 -0.201 1 94.12 303 GLN A CA 1
ATOM 2258 C C . GLN A 1 303 ? -5.203 -4.113 -0.032 1 94.12 303 GLN A C 1
ATOM 2260 O O . GLN A 1 303 ? -5.582 -5.195 -0.488 1 94.12 303 GLN A O 1
ATOM 2265 N N . LEU A 1 304 ? -4.105 -3.918 0.566 1 94.69 304 LEU A N 1
ATOM 2266 C CA . LEU A 1 304 ? -3.238 -5.059 0.832 1 94.69 304 LEU A CA 1
ATOM 2267 C C . LEU A 1 304 ? -3.961 -6.105 1.671 1 94.69 304 LEU A C 1
ATOM 2269 O O . LEU A 1 304 ? -3.875 -7.305 1.387 1 94.69 304 LEU A O 1
ATOM 2273 N N . THR A 1 305 ? -4.621 -5.645 2.668 1 92.94 305 THR A N 1
ATOM 2274 C CA . THR A 1 305 ? -5.367 -6.531 3.549 1 92.94 305 THR A CA 1
ATOM 2275 C C . THR A 1 305 ? -6.43 -7.301 2.768 1 92.94 305 THR A C 1
ATOM 2277 O O . THR A 1 305 ? -6.535 -8.523 2.885 1 92.94 305 THR A O 1
ATOM 2280 N N . HIS A 1 306 ? -7.109 -6.617 1.954 1 91.5 306 HIS A N 1
ATOM 2281 C CA . HIS A 1 306 ? -8.164 -7.227 1.154 1 91.5 306 HIS A CA 1
ATOM 2282 C C . HIS A 1 306 ? -7.598 -8.273 0.196 1 91.5 306 HIS A C 1
ATOM 2284 O O . HIS A 1 306 ? -8.164 -9.352 0.047 1 91.5 306 HIS A O 1
ATOM 2290 N N . ASN A 1 307 ? -6.504 -7.945 -0.364 1 89.06 307 ASN A N 1
ATOM 2291 C CA . ASN A 1 307 ? -5.883 -8.828 -1.348 1 89.06 307 ASN A CA 1
ATOM 2292 C C . ASN A 1 307 ? -5.352 -10.102 -0.7 1 89.06 307 ASN A C 1
ATOM 2294 O O . ASN A 1 307 ? -5.445 -11.18 -1.28 1 89.06 307 ASN A O 1
ATOM 2298 N N . THR A 1 308 ? -4.844 -9.969 0.497 1 87.5 308 THR A N 1
ATOM 2299 C CA . THR A 1 308 ? -4.148 -11.094 1.106 1 87.5 308 THR A CA 1
ATOM 2300 C C . THR A 1 308 ? -5.117 -11.969 1.892 1 87.5 308 THR A C 1
ATOM 2302 O O . THR A 1 308 ? -4.91 -13.18 2.016 1 87.5 308 THR A O 1
ATOM 2305 N N . VAL A 1 309 ? -6.195 -11.336 2.42 1 82.94 309 VAL A N 1
ATOM 2306 C CA . VAL A 1 309 ? -7.16 -12.102 3.201 1 82.94 309 VAL A CA 1
ATOM 2307 C C . VAL A 1 309 ? -7.93 -13.047 2.283 1 82.94 309 VAL A C 1
ATOM 2309 O O . VAL A 1 309 ? -8.422 -14.094 2.727 1 82.94 309 VAL A O 1
ATOM 2312 N N . SER A 1 310 ? -8 -12.68 1.12 1 79.88 310 SER A N 1
ATOM 2313 C CA . SER A 1 310 ? -8.695 -13.516 0.143 1 79.88 310 SER A CA 1
ATOM 2314 C C . SER A 1 310 ? -7.867 -14.742 -0.226 1 79.88 310 SER A C 1
ATOM 2316 O O . SER A 1 310 ? -8.391 -15.703 -0.787 1 79.88 310 SER A O 1
ATOM 2318 N N . ASP A 1 311 ? -6.566 -14.664 0.149 1 80.5 311 ASP A N 1
ATOM 2319 C CA . ASP A 1 311 ? -5.684 -15.805 -0.092 1 80.5 311 ASP A CA 1
ATOM 2320 C C . ASP A 1 311 ? -5.801 -16.828 1.029 1 80.5 311 ASP A C 1
ATOM 2322 O O . ASP A 1 311 ? -6.043 -16.484 2.184 1 80.5 311 ASP A O 1
ATOM 2326 N N . SER A 1 312 ? -5.68 -18.047 0.726 1 79.06 312 SER A N 1
ATOM 2327 C CA . SER A 1 312 ? -5.816 -19.109 1.711 1 79.06 312 SER A CA 1
ATOM 2328 C C . SER A 1 312 ? -4.633 -19.141 2.67 1 79.06 312 SER A C 1
ATOM 2330 O O . SER A 1 312 ? -3.539 -18.688 2.324 1 79.06 312 SER A O 1
ATOM 2332 N N . PHE A 1 313 ? -4.898 -19.562 3.854 1 81.75 313 PHE A N 1
ATOM 2333 C CA . PHE A 1 313 ? -3.82 -19.781 4.812 1 81.75 313 PHE A CA 1
ATOM 2334 C C . PHE A 1 313 ? -2.824 -20.812 4.289 1 81.75 313 PHE A C 1
ATOM 2336 O O . PHE A 1 313 ? -1.622 -20.703 4.539 1 81.75 313 PHE A O 1
ATOM 2343 N N . ASP A 1 314 ? -3.33 -21.75 3.48 1 83.44 314 ASP A N 1
ATOM 2344 C CA . ASP A 1 314 ? -2.465 -22.75 2.867 1 83.44 314 ASP A CA 1
ATOM 2345 C C . ASP A 1 314 ? -1.401 -22.094 1.989 1 83.44 314 ASP A C 1
ATOM 2347 O O . ASP A 1 314 ? -0.258 -22.562 1.946 1 83.44 314 ASP A O 1
ATOM 2351 N N . LEU A 1 315 ? -1.86 -21.062 1.336 1 88.25 315 LEU A N 1
ATOM 2352 C CA . LEU A 1 315 ? -0.893 -20.344 0.514 1 88.25 315 LEU A CA 1
ATOM 2353 C C . LEU A 1 315 ? 0.201 -19.734 1.378 1 88.25 315 LEU A C 1
ATOM 2355 O O . LEU A 1 315 ? 1.391 -19.906 1.104 1 88.25 315 LEU A O 1
ATOM 2359 N N . TYR A 1 316 ? -0.179 -19.109 2.412 1 86.31 316 TYR A N 1
ATOM 2360 C CA . TYR A 1 316 ? 0.773 -18.484 3.32 1 86.31 316 TYR A CA 1
ATOM 2361 C C . TYR A 1 316 ? 1.745 -19.516 3.889 1 86.31 316 TYR A C 1
ATOM 2363 O O . TYR A 1 316 ? 2.961 -19.312 3.852 1 86.31 316 TYR A O 1
ATOM 2371 N N . TYR A 1 317 ? 1.193 -20.594 4.281 1 85.06 317 TYR A N 1
ATOM 2372 C CA . TYR A 1 317 ? 2.002 -21.672 4.844 1 85.06 317 TYR A CA 1
ATOM 2373 C C . TYR A 1 317 ? 2.932 -22.266 3.791 1 85.06 317 TYR A C 1
ATOM 2375 O O . TYR A 1 317 ? 4.102 -22.547 4.07 1 85.06 317 TYR A O 1
ATOM 2383 N N . GLY A 1 318 ? 2.432 -22.484 2.691 1 89.56 318 GLY A N 1
ATOM 2384 C CA . GLY A 1 318 ? 3.223 -23.031 1.598 1 89.56 318 GLY A CA 1
ATOM 2385 C C . GLY A 1 318 ? 4.387 -22.141 1.204 1 89.56 318 GLY A C 1
ATOM 2386 O O . GLY A 1 318 ? 5.48 -22.625 0.917 1 89.56 318 GLY A O 1
ATOM 2387 N N . LEU A 1 319 ? 4.121 -20.797 1.205 1 88.94 319 LEU A N 1
ATOM 2388 C CA . LEU A 1 319 ? 5.156 -19.812 0.875 1 88.94 319 LEU A CA 1
ATOM 2389 C C . LEU A 1 319 ? 6.32 -19.906 1.855 1 88.94 319 LEU A C 1
ATOM 2391 O O . LEU A 1 319 ? 7.48 -19.75 1.464 1 88.94 319 LEU A O 1
ATOM 2395 N N . PHE A 1 320 ? 5.988 -20.25 2.965 1 82.81 320 PHE A N 1
ATOM 2396 C CA . PHE A 1 320 ? 6.98 -20.297 4.031 1 82.81 320 PHE A CA 1
ATOM 2397 C C . PHE A 1 320 ? 7.691 -21.656 4.043 1 82.81 320 PHE A C 1
ATOM 2399 O O . PHE A 1 320 ? 8.922 -21.703 4.137 1 82.81 320 PHE A O 1
ATOM 2406 N N . MET A 1 321 ? 7 -22.703 3.807 1 85.56 321 MET A N 1
ATOM 2407 C CA . MET A 1 321 ? 7.527 -24.047 4.004 1 85.56 321 MET A CA 1
ATOM 2408 C C . MET A 1 321 ? 8.25 -24.531 2.752 1 85.56 321 MET A C 1
ATOM 2410 O O . MET A 1 321 ? 9.195 -25.312 2.844 1 85.56 321 MET A O 1
ATOM 2414 N N . TYR A 1 322 ? 7.875 -24.062 1.688 1 90.12 322 TYR A N 1
ATOM 2415 C CA . TYR A 1 322 ? 8.344 -24.688 0.457 1 90.12 322 TYR A CA 1
ATOM 2416 C C . TYR A 1 322 ? 9.312 -23.766 -0.283 1 90.12 322 TYR A C 1
ATOM 2418 O O . TYR A 1 322 ? 9.742 -24.078 -1.397 1 90.12 322 TYR A O 1
ATOM 2426 N N . ASN A 1 323 ? 9.57 -22.594 0.255 1 89.19 323 ASN A N 1
ATOM 2427 C CA . ASN A 1 323 ? 10.656 -21.734 -0.221 1 89.19 323 ASN A CA 1
ATOM 2428 C C . ASN A 1 323 ? 11.812 -21.703 0.773 1 89.19 323 ASN A C 1
ATOM 2430 O O . ASN A 1 323 ? 11.703 -21.078 1.833 1 89.19 323 ASN A O 1
ATOM 2434 N N . VAL A 1 324 ? 12.859 -22.359 0.439 1 81.62 324 VAL A N 1
ATOM 2435 C CA . VAL A 1 324 ? 13.984 -22.562 1.35 1 81.62 324 VAL A CA 1
ATOM 2436 C C . VAL A 1 324 ? 14.547 -21.219 1.791 1 81.62 324 VAL A C 1
ATOM 2438 O O . VAL A 1 324 ? 15.172 -21.109 2.848 1 81.62 324 VAL A O 1
ATOM 2441 N N . ASN A 1 325 ? 14.32 -20.188 1.037 1 83.38 325 ASN A N 1
ATOM 2442 C CA . ASN A 1 325 ? 14.859 -18.859 1.327 1 83.38 325 ASN A CA 1
ATOM 2443 C C . ASN A 1 325 ? 13.969 -18.094 2.297 1 83.38 325 ASN A C 1
ATOM 2445 O O . ASN A 1 325 ? 14.352 -17.031 2.797 1 83.38 325 ASN A O 1
ATOM 2449 N N . ALA A 1 326 ? 12.773 -18.562 2.561 1 79.75 326 ALA A N 1
ATOM 2450 C CA . ALA A 1 326 ? 11.773 -17.828 3.332 1 79.75 326 ALA A CA 1
ATOM 2451 C C . ALA A 1 326 ? 12.109 -17.844 4.82 1 79.75 326 ALA A C 1
ATOM 2453 O O . ALA A 1 326 ? 11.766 -16.922 5.555 1 79.75 326 ALA A O 1
ATOM 2454 N N . THR A 1 327 ? 12.797 -18.812 5.316 1 70.88 327 THR A N 1
ATOM 2455 C CA . THR A 1 327 ? 13.102 -18.953 6.734 1 70.88 327 THR A CA 1
ATOM 2456 C C . THR A 1 327 ? 13.961 -17.781 7.215 1 70.88 327 THR A C 1
ATOM 2458 O O . THR A 1 327 ? 13.75 -17.266 8.312 1 70.88 327 THR A O 1
ATOM 2461 N N . GLU A 1 328 ? 14.828 -17.406 6.402 1 73.44 328 GLU A N 1
ATOM 2462 C CA . GLU A 1 328 ? 15.672 -16.281 6.758 1 73.44 328 GLU A CA 1
ATOM 2463 C C . GLU A 1 328 ? 14.852 -15.008 6.926 1 73.44 328 GLU A C 1
ATOM 2465 O O . GLU A 1 328 ? 15.102 -14.211 7.836 1 73.44 328 GLU A O 1
ATOM 2470 N N . GLN A 1 329 ? 13.828 -14.844 6.207 1 71.5 329 GLN A N 1
ATOM 2471 C CA . GLN A 1 329 ? 12.984 -13.648 6.238 1 71.5 329 GLN A CA 1
ATOM 2472 C C . GLN A 1 329 ? 12.086 -13.648 7.473 1 71.5 329 GLN A C 1
ATOM 2474 O O . GLN A 1 329 ? 11.875 -12.602 8.086 1 71.5 329 GLN A O 1
ATOM 2479 N N . ALA A 1 330 ? 11.656 -14.781 7.777 1 69.12 330 ALA A N 1
ATOM 2480 C CA . ALA A 1 330 ? 10.789 -14.922 8.938 1 69.12 330 ALA A CA 1
ATOM 2481 C C . ALA A 1 330 ? 11.516 -14.547 10.227 1 69.12 330 ALA A C 1
ATOM 2483 O O . ALA A 1 330 ? 10.945 -13.898 11.102 1 69.12 330 ALA A O 1
ATOM 2484 N N . SER A 1 331 ? 12.688 -14.969 10.281 1 69.38 331 SER A N 1
ATOM 2485 C CA . SER A 1 331 ? 13.492 -14.656 11.461 1 69.38 331 SER A CA 1
ATOM 2486 C C . SER A 1 331 ? 13.711 -13.156 11.602 1 69.38 331 SER A C 1
ATOM 2488 O O . SER A 1 331 ? 13.641 -12.609 12.703 1 69.38 331 SER A O 1
ATOM 2490 N N . LYS A 1 332 ? 13.875 -12.523 10.547 1 70.69 332 LYS A N 1
ATOM 2491 C CA . LYS A 1 332 ? 14.094 -11.078 10.555 1 70.69 332 LYS A CA 1
ATOM 2492 C C . LYS A 1 332 ? 12.836 -10.336 11.016 1 70.69 332 LYS A C 1
ATOM 2494 O O . LYS A 1 332 ? 12.922 -9.414 11.828 1 70.69 332 LYS A O 1
ATOM 2499 N N . LEU A 1 333 ? 11.727 -10.742 10.523 1 71.81 333 LEU A N 1
ATOM 2500 C CA . LEU A 1 333 ? 10.469 -10.086 10.859 1 71.81 333 LEU A CA 1
ATOM 2501 C C . LEU A 1 333 ? 10.102 -10.328 12.32 1 71.81 333 LEU A C 1
ATOM 2503 O O . LEU A 1 333 ? 9.648 -9.406 13.008 1 71.81 333 LEU A O 1
ATOM 2507 N N . SER A 1 334 ? 10.344 -11.508 12.711 1 66.12 334 SER A N 1
ATOM 2508 C CA . SER A 1 334 ? 10.047 -11.844 14.094 1 66.12 334 SER A CA 1
ATOM 2509 C C . SER A 1 334 ? 10.883 -11.008 15.055 1 66.12 334 SER A C 1
ATOM 2511 O O . SER A 1 334 ? 10.367 -10.5 16.047 1 66.12 334 SER A O 1
ATOM 2513 N N . ARG A 1 335 ? 12.062 -10.875 14.758 1 62.91 335 ARG A N 1
ATOM 2514 C CA . ARG A 1 335 ? 12.961 -10.07 15.578 1 62.91 335 ARG A CA 1
ATOM 2515 C C . ARG A 1 335 ? 12.492 -8.625 15.641 1 62.91 335 ARG A C 1
ATOM 2517 O O . ARG A 1 335 ? 12.531 -7.992 16.703 1 62.91 335 ARG A O 1
ATOM 2524 N N . LEU A 1 336 ? 12.016 -8.203 14.539 1 63.72 336 LEU A N 1
ATOM 2525 C CA . LEU A 1 336 ? 11.586 -6.816 14.445 1 63.72 336 LEU A CA 1
ATOM 2526 C C . LEU A 1 336 ? 10.281 -6.598 15.195 1 63.72 336 LEU A C 1
ATOM 2528 O O . LEU A 1 336 ? 10.109 -5.582 15.875 1 63.72 336 LEU A O 1
ATOM 2532 N N . LEU A 1 337 ? 9.445 -7.598 15.023 1 62.62 337 LEU A N 1
ATOM 2533 C CA . LEU A 1 337 ? 8.156 -7.488 15.695 1 62.62 337 LEU A CA 1
ATOM 2534 C C . LEU A 1 337 ? 8.32 -7.613 17.203 1 62.62 337 LEU A C 1
ATOM 2536 O O . LEU A 1 337 ? 7.605 -6.961 17.969 1 62.62 337 LEU A O 1
ATOM 2540 N N . MET A 1 338 ? 9.406 -8.406 17.625 1 53.69 338 MET A N 1
ATOM 2541 C CA . MET A 1 338 ? 9.734 -8.555 19.047 1 53.69 338 MET A CA 1
ATOM 2542 C C . MET A 1 338 ? 10.367 -7.277 19.578 1 53.69 338 MET A C 1
ATOM 2544 O O . MET A 1 338 ? 10.109 -6.887 20.719 1 53.69 338 MET A O 1
ATOM 2548 N N . MET A 1 339 ? 11.227 -6.762 18.859 1 49.12 339 MET A N 1
ATOM 2549 C CA . MET A 1 339 ? 11.922 -5.543 19.266 1 49.12 339 MET A CA 1
ATOM 2550 C C . MET A 1 339 ? 10.938 -4.387 19.438 1 49.12 339 MET A C 1
ATOM 2552 O O . MET A 1 339 ? 11.094 -3.555 20.328 1 49.12 339 MET A O 1
ATOM 2556 N N . HIS A 1 340 ? 10 -4.438 18.578 1 54.06 340 HIS A N 1
ATOM 2557 C CA . HIS A 1 340 ? 9 -3.383 18.688 1 54.06 340 HIS A CA 1
ATOM 2558 C C . HIS A 1 340 ? 8.008 -3.682 19.797 1 54.06 340 HIS A C 1
ATOM 2560 O O . HIS A 1 340 ? 7.305 -2.783 20.266 1 54.06 340 HIS A O 1
ATOM 2566 N N . HIS A 1 341 ? 7.887 -5.02 20.219 1 50.56 341 HIS A N 1
ATOM 2567 C CA . HIS A 1 341 ? 7.121 -5.418 21.391 1 50.56 341 HIS A CA 1
ATOM 2568 C C . HIS A 1 341 ? 7.812 -4.977 22.672 1 50.56 341 HIS A C 1
ATOM 2570 O O . HIS A 1 341 ? 7.156 -4.73 23.688 1 50.56 341 HIS A O 1
ATOM 2576 N N . HIS A 1 342 ? 9.086 -5.27 22.766 1 40.53 342 HIS A N 1
ATOM 2577 C CA . HIS A 1 342 ? 9.805 -4.949 24 1 40.53 342 HIS A CA 1
ATOM 2578 C C . HIS A 1 342 ? 9.914 -3.441 24.203 1 40.53 342 HIS A C 1
ATOM 2580 O O . HIS A 1 342 ? 10.672 -2.979 25.062 1 40.53 342 HIS A O 1
ATOM 2586 N N . TYR A 1 343 ? 9.633 -2.715 23.453 1 36.41 343 TYR A N 1
ATOM 2587 C CA . TYR A 1 343 ? 9.562 -1.333 23.922 1 36.41 343 TYR A CA 1
ATOM 2588 C C . TYR A 1 343 ? 8.445 -1.155 24.938 1 36.41 343 TYR A C 1
ATOM 2590 O O . TYR A 1 343 ? 7.273 -1.387 24.625 1 36.41 343 TYR A O 1
ATOM 2598 N N . PRO A 1 344 ? 8.781 -1.34 26.375 1 33.56 344 PRO A N 1
ATOM 2599 C CA . PRO A 1 344 ? 8.039 -1.434 27.641 1 33.56 344 PRO A CA 1
ATOM 2600 C C . PRO A 1 344 ? 6.797 -0.551 27.672 1 33.56 344 PRO A C 1
ATOM 2602 O O . PRO A 1 344 ? 6.664 0.358 26.844 1 33.56 344 PRO A O 1
ATOM 2605 N N . SER A 1 345 ? 5.949 -0.725 28.781 1 31.55 345 SER A N 1
ATOM 2606 C CA . SER A 1 345 ? 5.242 -0.048 29.859 1 31.55 345 SER A CA 1
ATOM 2607 C C . SER A 1 345 ? 5.844 1.327 30.141 1 31.55 345 SER A C 1
ATOM 2609 O O . SER A 1 345 ? 7.047 1.532 29.969 1 31.55 345 SER A O 1
ATOM 2611 N N . PRO A 1 346 ? 4.98 2.441 30.375 1 30.84 346 PRO A N 1
ATOM 2612 C CA . PRO A 1 346 ? 5.414 3.676 31.031 1 30.84 346 PRO A CA 1
ATOM 2613 C C . PRO A 1 346 ? 6.555 3.447 32.031 1 30.84 346 PRO A C 1
ATOM 2615 O O . PRO A 1 346 ? 7.051 4.398 32.625 1 30.84 346 PRO A O 1
ATOM 2618 N N . THR A 1 347 ? 7.016 2.281 32.406 1 27.97 347 THR A N 1
ATOM 2619 C CA . THR A 1 347 ? 8.031 2.24 33.469 1 27.97 347 THR A CA 1
ATOM 2620 C C . THR A 1 347 ? 9.398 2.631 32.906 1 27.97 347 THR A C 1
ATOM 2622 O O . THR A 1 347 ? 10.242 3.145 33.656 1 27.97 347 THR A O 1
ATOM 2625 N N . LEU A 1 348 ? 9.883 2.137 31.703 1 29.17 348 LEU A N 1
ATOM 2626 C CA . LEU A 1 348 ? 11.289 2.453 31.5 1 29.17 348 LEU A CA 1
ATOM 2627 C C . LEU A 1 348 ? 11.445 3.773 30.75 1 29.17 348 LEU A C 1
ATOM 2629 O O . LEU A 1 348 ? 12.547 4.121 30.312 1 29.17 348 LEU A O 1
ATOM 2633 N N . LEU A 1 349 ? 10.43 4.508 30.312 1 24.72 349 LEU A N 1
ATOM 2634 C CA . LEU A 1 349 ? 10.758 5.918 30.125 1 24.72 349 LEU A CA 1
ATOM 2635 C C . LEU A 1 349 ? 11 6.609 31.469 1 24.72 349 LEU A C 1
ATOM 2637 O O . LEU A 1 349 ? 10.195 6.477 32.406 1 24.72 349 LEU A O 1
ATOM 2641 N N . MET B 1 1 ? 85.188 -18.969 -18.609 1 18.38 1 MET B N 1
ATOM 2642 C CA . MET B 1 1 ? 85.312 -19.875 -17.484 1 18.38 1 MET B CA 1
ATOM 2643 C C . MET B 1 1 ? 84.375 -19.547 -16.359 1 18.38 1 MET B C 1
ATOM 2645 O O . MET B 1 1 ? 83.875 -20.438 -15.68 1 18.38 1 MET B O 1
ATOM 2649 N N . ALA B 1 2 ? 84.875 -18.359 -15.789 1 18.42 2 ALA B N 1
ATOM 2650 C CA . ALA B 1 2 ? 84.562 -18.047 -14.398 1 18.42 2 ALA B CA 1
ATOM 2651 C C . ALA B 1 2 ? 83 -18 -14.172 1 18.42 2 ALA B C 1
ATOM 2653 O O . ALA B 1 2 ? 82.312 -17.516 -15.031 1 18.42 2 ALA B O 1
ATOM 2654 N N . SER B 1 3 ? 82.562 -18.578 -13.133 1 18.16 3 SER B N 1
ATOM 2655 C CA . SER B 1 3 ? 81.688 -19.422 -12.305 1 18.16 3 SER B CA 1
ATOM 2656 C C . SER B 1 3 ? 80.625 -18.578 -11.539 1 18.16 3 SER B C 1
ATOM 2658 O O . SER B 1 3 ? 79.938 -19.109 -10.68 1 18.16 3 SER B O 1
ATOM 2660 N N . SER B 1 4 ? 80.812 -17.266 -11.672 1 18.97 4 SER B N 1
ATOM 2661 C CA . SER B 1 4 ? 80.375 -16.469 -10.539 1 18.97 4 SER B CA 1
ATOM 2662 C C . SER B 1 4 ? 78.875 -16.578 -10.32 1 18.97 4 SER B C 1
ATOM 2664 O O . SER B 1 4 ? 78.062 -16.125 -11.148 1 18.97 4 SER B O 1
ATOM 2666 N N . LEU B 1 5 ? 78.312 -17.703 -9.742 1 19.02 5 LEU B N 1
ATOM 2667 C CA . LEU B 1 5 ? 77.062 -18.359 -9.469 1 19.02 5 LEU B CA 1
ATOM 2668 C C . LEU B 1 5 ? 76.25 -17.562 -8.438 1 19.02 5 LEU B C 1
ATOM 2670 O O . LEU B 1 5 ? 76.188 -17.938 -7.262 1 19.02 5 LEU B O 1
ATOM 2674 N N . ARG B 1 6 ? 76.562 -16.266 -8.352 1 19.81 6 ARG B N 1
ATOM 2675 C CA . ARG B 1 6 ? 76.188 -15.602 -7.117 1 19.81 6 ARG B CA 1
ATOM 2676 C C . ARG B 1 6 ? 74.75 -15.914 -6.766 1 19.81 6 ARG B C 1
ATOM 2678 O O . ARG B 1 6 ? 73.938 -16.281 -7.641 1 19.81 6 ARG B O 1
ATOM 2685 N N . HIS B 1 7 ? 74.375 -15.766 -5.465 1 19.83 7 HIS B N 1
ATOM 2686 C CA . HIS B 1 7 ? 73.562 -16.156 -4.285 1 19.83 7 HIS B CA 1
ATOM 2687 C C . HIS B 1 7 ? 72.125 -15.672 -4.387 1 19.83 7 HIS B C 1
ATOM 2689 O O . HIS B 1 7 ? 71.875 -14.68 -5.055 1 19.83 7 HIS B O 1
ATOM 2695 N N . PHE B 1 8 ? 71.125 -16.547 -3.982 1 19.81 8 PHE B N 1
ATOM 2696 C CA . PHE B 1 8 ? 69.75 -16.938 -3.908 1 19.81 8 PHE B CA 1
ATOM 2697 C C . PHE B 1 8 ? 69 -16 -2.986 1 19.81 8 PHE B C 1
ATOM 2699 O O . PHE B 1 8 ? 69.125 -16.031 -1.767 1 19.81 8 PHE B O 1
ATOM 2706 N N . ALA B 1 9 ? 68.938 -14.656 -3.354 1 21.62 9 ALA B N 1
ATOM 2707 C CA . ALA B 1 9 ? 68.375 -13.555 -2.592 1 21.62 9 ALA B CA 1
ATOM 2708 C C . ALA B 1 9 ? 67 -13.922 -2.021 1 21.62 9 ALA B C 1
ATOM 2710 O O . ALA B 1 9 ? 66.062 -14.328 -2.762 1 21.62 9 ALA B O 1
ATOM 2711 N N . GLY B 1 10 ? 66.938 -14.32 -0.763 1 19.22 10 GLY B N 1
ATOM 2712 C CA . GLY B 1 10 ? 66 -14.914 0.145 1 19.22 10 GLY B CA 1
ATOM 2713 C C . GLY B 1 10 ? 64.688 -14.141 0.211 1 19.22 10 GLY B C 1
ATOM 2714 O O . GLY B 1 10 ? 64.625 -12.977 -0.205 1 19.22 10 GLY B O 1
ATOM 2715 N N . PRO B 1 11 ? 63.5 -14.828 0.591 1 21.98 11 PRO B N 1
ATOM 2716 C CA . PRO B 1 11 ? 62.031 -14.758 0.526 1 21.98 11 PRO B CA 1
ATOM 2717 C C . PRO B 1 11 ? 61.469 -13.695 1.462 1 21.98 11 PRO B C 1
ATOM 2719 O O . PRO B 1 11 ? 61.562 -13.836 2.686 1 21.98 11 PRO B O 1
ATOM 2722 N N . SER B 1 12 ? 62.031 -12.484 1.516 1 19.8 12 SER B N 1
ATOM 2723 C CA . SER B 1 12 ? 61.656 -11.672 2.666 1 19.8 12 SER B CA 1
ATOM 2724 C C . SER B 1 12 ? 60.125 -11.602 2.812 1 19.8 12 SER B C 1
ATOM 2726 O O . SER B 1 12 ? 59.406 -11.477 1.818 1 19.8 12 SER B O 1
ATOM 2728 N N . CYS B 1 13 ? 59.594 -12.125 3.971 1 20.11 13 CYS B N 1
ATOM 2729 C CA . CYS B 1 13 ? 58.344 -12.352 4.695 1 20.11 13 CYS B CA 1
ATOM 2730 C C . CYS B 1 13 ? 57.594 -11.047 4.898 1 20.11 13 CYS B C 1
ATOM 2732 O O . CYS B 1 13 ? 58.031 -10.164 5.625 1 20.11 13 CYS B O 1
ATOM 2734 N N . PHE B 1 14 ? 57.156 -10.367 3.842 1 20.36 14 PHE B N 1
ATOM 2735 C CA . PHE B 1 14 ? 56.438 -9.109 3.961 1 20.36 14 PHE B CA 1
ATOM 2736 C C . PHE B 1 14 ? 55.312 -9.227 4.984 1 20.36 14 PHE B C 1
ATOM 2738 O O . PHE B 1 14 ? 54.531 -10.164 4.941 1 20.36 14 PHE B O 1
ATOM 2745 N N . THR B 1 15 ? 55.562 -8.68 6.188 1 20.05 15 THR B N 1
ATOM 2746 C CA . THR B 1 15 ? 54.75 -8.539 7.41 1 20.05 15 THR B CA 1
ATOM 2747 C C . THR B 1 15 ? 53.375 -7.957 7.102 1 20.05 15 THR B C 1
ATOM 2749 O O . THR B 1 15 ? 53.281 -6.93 6.43 1 20.05 15 THR B O 1
ATOM 2752 N N . ALA B 1 16 ? 52.312 -8.789 7.016 1 20.02 16 ALA B N 1
ATOM 2753 C CA . ALA B 1 16 ? 50.875 -8.648 6.859 1 20.02 16 ALA B CA 1
ATOM 2754 C C . ALA B 1 16 ? 50.312 -7.637 7.852 1 20.02 16 ALA B C 1
ATOM 2756 O O . ALA B 1 16 ? 50.281 -7.891 9.062 1 20.02 16 ALA B O 1
ATOM 2757 N N . THR B 1 17 ? 50.75 -6.379 7.789 1 20.86 17 THR B N 1
ATOM 2758 C CA . THR B 1 17 ? 50.188 -5.445 8.766 1 20.86 17 THR B CA 1
ATOM 2759 C C . THR B 1 17 ? 48.656 -5.582 8.859 1 20.86 17 THR B C 1
ATOM 2761 O O . THR B 1 17 ? 48 -5.68 7.832 1 20.86 17 THR B O 1
ATOM 2764 N N . ALA B 1 18 ? 48.094 -6.031 10.078 1 22.95 18 ALA B N 1
ATOM 2765 C CA . ALA B 1 18 ? 46.781 -6.25 10.695 1 22.95 18 ALA B CA 1
ATOM 2766 C C . ALA B 1 18 ? 45.906 -5.012 10.562 1 22.95 18 ALA B C 1
ATOM 2768 O O . ALA B 1 18 ? 46.156 -3.998 11.227 1 22.95 18 ALA B O 1
ATOM 2769 N N . ALA B 1 19 ? 45.688 -4.5 9.422 1 21.53 19 ALA B N 1
ATOM 2770 C CA . ALA B 1 19 ? 44.812 -3.33 9.305 1 21.53 19 ALA B CA 1
ATOM 2771 C C . ALA B 1 19 ? 43.562 -3.471 10.18 1 21.53 19 ALA B C 1
ATOM 2773 O O . ALA B 1 19 ? 43 -4.559 10.297 1 21.53 19 ALA B O 1
ATOM 2774 N N . ALA B 1 20 ? 43.188 -2.418 11.047 1 21.88 20 ALA B N 1
ATOM 2775 C CA . ALA B 1 20 ? 42.281 -2.021 12.133 1 21.88 20 ALA B CA 1
ATOM 2776 C C . ALA B 1 20 ? 40.844 -2.115 11.695 1 21.88 20 ALA B C 1
ATOM 2778 O O . ALA B 1 20 ? 40.375 -1.355 10.836 1 21.88 20 ALA B O 1
ATOM 2779 N N . SER B 1 21 ? 40.25 -3.242 11.43 1 24.14 21 SER B N 1
ATOM 2780 C CA . SER B 1 21 ? 38.875 -3.471 11.078 1 24.14 21 SER B CA 1
ATOM 2781 C C . SER B 1 21 ? 37.938 -2.834 12.094 1 24.14 21 SER B C 1
ATOM 2783 O O . SER B 1 21 ? 36.719 -3.113 12.094 1 24.14 21 SER B O 1
ATOM 2785 N N . SER B 1 22 ? 38.469 -1.923 13.047 1 23.48 22 SER B N 1
ATOM 2786 C CA . SER B 1 22 ? 37.625 -1.86 14.242 1 23.48 22 SER B CA 1
ATOM 2787 C C . SER B 1 22 ? 36.25 -1.366 13.906 1 23.48 22 SER B C 1
ATOM 2789 O O . SER B 1 22 ? 35.25 -1.874 14.445 1 23.48 22 SER B O 1
ATOM 2791 N N . GLY B 1 23 ? 36.094 -0.098 13.383 1 24.59 23 GLY B N 1
ATOM 2792 C CA . GLY B 1 23 ? 35.156 0.802 14.031 1 24.59 23 GLY B CA 1
ATOM 2793 C C . GLY B 1 23 ? 33.719 0.574 13.609 1 24.59 23 GLY B C 1
ATOM 2794 O O . GLY B 1 23 ? 32.875 1.433 13.82 1 24.59 23 GLY B O 1
ATOM 2795 N N . ALA B 1 24 ? 33.438 -0.25 12.656 1 25.73 24 ALA B N 1
ATOM 2796 C CA . ALA B 1 24 ? 32.125 -0.109 12.055 1 25.73 24 ALA B CA 1
ATOM 2797 C C . ALA B 1 24 ? 31.016 -0.446 13.062 1 25.73 24 ALA B C 1
ATOM 2799 O O . ALA B 1 24 ? 29.828 -0.427 12.727 1 25.73 24 ALA B O 1
ATOM 2800 N N . SER B 1 25 ? 31.469 -1.104 14.203 1 27.48 25 SER B N 1
ATOM 2801 C CA . SER B 1 25 ? 30.344 -1.682 14.922 1 27.48 25 SER B CA 1
ATOM 2802 C C . SER B 1 25 ? 29.438 -0.596 15.5 1 27.48 25 SER B C 1
ATOM 2804 O O . SER B 1 25 ? 28.391 -0.894 16.078 1 27.48 25 SER B O 1
ATOM 2806 N N . GLY B 1 26 ? 30.062 0.623 15.781 1 26.06 26 GLY B N 1
ATOM 2807 C CA . GLY B 1 26 ? 29.469 1.421 16.844 1 26.06 26 GLY B CA 1
ATOM 2808 C C . GLY B 1 26 ? 28.156 2.064 16.422 1 26.06 26 GLY B C 1
ATOM 2809 O O . GLY B 1 26 ? 27.5 2.713 17.234 1 26.06 26 GLY B O 1
ATOM 2810 N N . PHE B 1 27 ? 28.109 2.373 15.18 1 26.03 27 PHE B N 1
ATOM 2811 C CA . PHE B 1 27 ? 27.188 3.48 14.938 1 26.03 27 PHE B CA 1
ATOM 2812 C C . PHE B 1 27 ? 25.75 3.055 15.188 1 26.03 27 PHE B C 1
ATOM 2814 O O . PHE B 1 27 ? 24.828 3.869 15.086 1 26.03 27 PHE B O 1
ATOM 2821 N N . LEU B 1 28 ? 25.531 1.771 15.18 1 25.05 28 LEU B N 1
ATOM 2822 C CA . LEU B 1 28 ? 24.125 1.407 15.211 1 25.05 28 LEU B CA 1
ATOM 2823 C C . LEU B 1 28 ? 23.531 1.62 16.609 1 25.05 28 LEU B C 1
ATOM 2825 O O . LEU B 1 28 ? 22.391 1.222 16.875 1 25.05 28 LEU B O 1
ATOM 2829 N N . ARG B 1 29 ? 24.5 1.896 17.594 1 26.5 29 ARG B N 1
ATOM 2830 C CA . ARG B 1 29 ? 24.016 1.868 18.969 1 26.5 29 ARG B CA 1
ATOM 2831 C C . ARG B 1 29 ? 22.984 2.975 19.203 1 26.5 29 ARG B C 1
ATOM 2833 O O . ARG B 1 29 ? 22.422 3.08 20.297 1 26.5 29 ARG B O 1
ATOM 2840 N N . ARG B 1 30 ? 23.281 4.199 18.594 1 25.67 30 ARG B N 1
ATOM 2841 C CA . ARG B 1 30 ? 22.859 5.387 19.328 1 25.67 30 ARG B CA 1
ATOM 2842 C C . ARG B 1 30 ? 21.359 5.379 19.547 1 25.67 30 ARG B C 1
ATOM 2844 O O . ARG B 1 30 ? 20.891 5.504 20.688 1 25.67 30 ARG B O 1
ATOM 2851 N N . TYR B 1 31 ? 20.656 6.438 18.875 1 23.84 31 TYR B N 1
ATOM 2852 C CA . TYR B 1 31 ? 19.484 7.168 19.375 1 23.84 31 TYR B CA 1
ATOM 2853 C C . TYR B 1 31 ? 18.219 6.324 19.25 1 23.84 31 TYR B C 1
ATOM 2855 O O . TYR B 1 31 ? 17.531 6.367 18.234 1 23.84 31 TYR B O 1
ATOM 2863 N N . ALA B 1 32 ? 18.359 5.109 19.688 1 28.73 32 ALA B N 1
ATOM 2864 C CA . ALA B 1 32 ? 17.031 4.488 19.719 1 28.73 32 ALA B CA 1
ATOM 2865 C C . ALA B 1 32 ? 16.125 5.168 20.734 1 28.73 32 ALA B C 1
ATOM 2867 O O . ALA B 1 32 ? 16.391 5.086 21.953 1 28.73 32 ALA B O 1
ATOM 2868 N N . PRO B 1 33 ? 15.523 6.387 20.375 1 26.55 33 PRO B N 1
ATOM 2869 C CA . PRO B 1 33 ? 14.75 7.059 21.422 1 26.55 33 PRO B CA 1
ATOM 2870 C C . PRO B 1 33 ? 13.828 6.105 22.188 1 26.55 33 PRO B C 1
ATOM 2872 O O . PRO B 1 33 ? 13.383 5.098 21.625 1 26.55 33 PRO B O 1
ATOM 2875 N N . ASN B 1 34 ? 13.969 6.082 23.484 1 27.98 34 ASN B N 1
ATOM 2876 C CA . ASN B 1 34 ? 13.211 5.332 24.484 1 27.98 34 ASN B CA 1
ATOM 2877 C C . ASN B 1 34 ? 11.734 5.707 24.469 1 27.98 34 ASN B C 1
ATOM 2879 O O . ASN B 1 34 ? 11.352 6.785 24.922 1 27.98 34 ASN B O 1
ATOM 2883 N N . PHE B 1 35 ? 10.992 5.367 23.609 1 26.41 35 PHE B N 1
ATOM 2884 C CA . PHE B 1 35 ? 9.602 5.738 23.359 1 26.41 35 PHE B CA 1
ATOM 2885 C C . PHE B 1 35 ? 8.719 5.352 24.531 1 26.41 35 PHE B C 1
ATOM 2887 O O . PHE B 1 35 ? 7.516 5.637 24.531 1 26.41 35 PHE B O 1
ATOM 2894 N N . CYS B 1 36 ? 9.18 4.535 25.531 1 27.78 36 CYS B N 1
ATOM 2895 C CA . CYS B 1 36 ? 8.273 4.031 26.562 1 27.78 36 CYS B CA 1
ATOM 2896 C C . CYS B 1 36 ? 8.016 5.09 27.625 1 27.78 36 CYS B C 1
ATOM 2898 O O . CYS B 1 36 ? 7.383 4.809 28.641 1 27.78 36 CYS B O 1
ATOM 2900 N N . ALA B 1 37 ? 8.453 6.348 27.547 1 26.05 37 ALA B N 1
ATOM 2901 C CA . ALA B 1 37 ? 8.234 7.293 28.641 1 26.05 37 ALA B CA 1
ATOM 2902 C C . ALA B 1 37 ? 6.77 7.73 28.703 1 26.05 37 ALA B C 1
ATOM 2904 O O . ALA B 1 37 ? 6.352 8.383 29.656 1 26.05 37 ALA B O 1
ATOM 2905 N N . PHE B 1 38 ? 5.926 7.668 27.75 1 25.91 38 PHE B N 1
ATOM 2906 C CA . PHE B 1 38 ? 4.844 8.641 27.672 1 25.91 38 PHE B CA 1
ATOM 2907 C C . PHE B 1 38 ? 3.602 8.125 28.391 1 25.91 38 PHE B C 1
ATOM 2909 O O . PHE B 1 38 ? 2.49 8.586 28.125 1 25.91 38 PHE B O 1
ATOM 2916 N N . ALA B 1 39 ? 3.633 7.121 29.328 1 26.2 39 ALA B N 1
ATOM 2917 C CA . ALA B 1 39 ? 2.346 6.684 29.859 1 26.2 39 ALA B CA 1
ATOM 2918 C C . ALA B 1 39 ? 1.771 7.715 30.828 1 26.2 39 ALA B C 1
ATOM 2920 O O . ALA B 1 39 ? 0.647 7.562 31.312 1 26.2 39 ALA B O 1
ATOM 2921 N N . ALA B 1 40 ? 2.492 8.523 31.484 1 25.86 40 ALA B N 1
ATOM 2922 C CA . ALA B 1 40 ? 1.789 9.195 32.562 1 25.86 40 ALA B CA 1
ATOM 2923 C C . ALA B 1 40 ? 0.937 10.344 32.031 1 25.86 40 ALA B C 1
ATOM 2925 O O . ALA B 1 40 ? 1.413 11.477 31.922 1 25.86 40 ALA B O 1
ATOM 2926 N N . LEU B 1 41 ? 0.218 10.172 30.969 1 27.48 41 LEU B N 1
ATOM 2927 C CA . LEU B 1 41 ? -0.625 11.336 30.688 1 27.48 41 LEU B CA 1
ATOM 2928 C C . LEU B 1 41 ? -1.664 11.516 31.797 1 27.48 41 LEU B C 1
ATOM 2930 O O . LEU B 1 41 ? -2.287 10.547 32.219 1 27.48 41 LEU B O 1
ATOM 2934 N N . ARG B 1 42 ? -1.543 12.555 32.562 1 27.67 42 ARG B N 1
ATOM 2935 C CA . ARG B 1 42 ? -2.496 12.984 33.594 1 27.67 42 ARG B CA 1
ATOM 2936 C C . ARG B 1 42 ? -3.904 13.086 33 1 27.67 42 ARG B C 1
ATOM 2938 O O . ARG B 1 42 ? -4.09 13.562 31.875 1 27.67 42 ARG B O 1
ATOM 2945 N N . PRO B 1 43 ? -5 12.484 33.562 1 26.86 43 PRO B N 1
ATOM 2946 C CA . PRO B 1 43 ? -6.422 12.57 33.219 1 26.86 43 PRO B CA 1
ATOM 2947 C C . PRO B 1 43 ? -6.93 14.008 33.156 1 26.86 43 PRO B C 1
ATOM 2949 O O . PRO B 1 43 ? -6.734 14.773 34.094 1 26.86 43 PRO B O 1
ATOM 2952 N N . ILE B 1 44 ? -6.871 14.695 32.125 1 24.53 44 ILE B N 1
ATOM 2953 C CA . ILE B 1 44 ? -7.543 15.992 32.156 1 24.53 44 ILE B CA 1
ATOM 2954 C C . ILE B 1 44 ? -8.992 15.812 32.594 1 24.53 44 ILE B C 1
ATOM 2956 O O . ILE B 1 44 ? -9.688 14.906 32.125 1 24.53 44 ILE B O 1
ATOM 2960 N N . ARG B 1 45 ? -9.477 16.516 33.594 1 26.42 45 ARG B N 1
ATOM 2961 C CA . ARG B 1 45 ? -10.805 16.562 34.188 1 26.42 45 ARG B CA 1
ATOM 2962 C C . ARG B 1 45 ? -11.852 16.984 33.188 1 26.42 45 ARG B C 1
ATOM 2964 O O . ARG B 1 45 ? -11.68 17.969 32.469 1 26.42 45 ARG B O 1
ATOM 2971 N N . PRO B 1 46 ? -12.828 16.078 32.688 1 25.56 46 PRO B N 1
ATOM 2972 C CA . PRO B 1 46 ? -13.914 16.312 31.75 1 25.56 46 PRO B CA 1
ATOM 2973 C C . PRO B 1 46 ? -14.695 17.578 32.031 1 25.56 46 PRO B C 1
ATOM 2975 O O . PRO B 1 46 ? -14.945 17.906 33.188 1 25.56 46 PRO B O 1
ATOM 2978 N N . ALA B 1 47 ? -14.609 18.656 31.203 1 24.95 47 ALA B N 1
ATOM 2979 C CA . ALA B 1 47 ? -15.398 19.891 31.344 1 24.95 47 ALA B CA 1
ATOM 2980 C C . ALA B 1 47 ? -16.875 19.562 31.578 1 24.95 47 ALA B C 1
ATOM 2982 O O . ALA B 1 47 ? -17.391 18.578 31.047 1 24.95 47 ALA B O 1
ATOM 2983 N N . ALA B 1 48 ? -17.625 20.281 32.5 1 20.78 48 ALA B N 1
ATOM 2984 C CA . ALA B 1 48 ? -18.984 20.25 33.031 1 20.78 48 ALA B CA 1
ATOM 2985 C C . ALA B 1 48 ? -20 20.516 31.906 1 20.78 48 ALA B C 1
ATOM 2987 O O . ALA B 1 48 ? -19.828 21.469 31.141 1 20.78 48 ALA B O 1
ATOM 2988 N N . ALA B 1 49 ? -20.906 19.594 31.5 1 26.69 49 ALA B N 1
ATOM 2989 C CA . ALA B 1 49 ? -22.062 19.5 30.609 1 26.69 49 ALA B CA 1
ATOM 2990 C C . ALA B 1 49 ? -23.047 20.641 30.875 1 26.69 49 ALA B C 1
ATOM 2992 O O . ALA B 1 49 ? -23.672 20.688 31.938 1 26.69 49 ALA B O 1
ATOM 2993 N N . ALA B 1 50 ? -22.781 21.969 30.328 1 21.77 50 ALA B N 1
ATOM 2994 C CA . ALA B 1 50 ? -23.766 23.047 30.469 1 21.77 50 ALA B CA 1
ATOM 2995 C C . ALA B 1 50 ? -25.141 22.594 29.953 1 21.77 50 ALA B C 1
ATOM 2997 O O . ALA B 1 50 ? -25.234 21.906 28.922 1 21.77 50 ALA B O 1
ATOM 2998 N N . ALA B 1 51 ? -26.297 22.719 30.688 1 22.66 51 ALA B N 1
ATOM 2999 C CA . ALA B 1 51 ? -27.734 22.406 30.703 1 22.66 51 ALA B CA 1
ATOM 3000 C C . ALA B 1 51 ? -28.484 23.25 29.656 1 22.66 51 ALA B C 1
ATOM 3002 O O . ALA B 1 51 ? -28.641 24.453 29.828 1 22.66 51 ALA B O 1
ATOM 3003 N N . PHE B 1 52 ? -28.344 23.156 28.297 1 21.06 52 PHE B N 1
ATOM 3004 C CA . PHE B 1 52 ? -29.094 23.875 27.281 1 21.06 52 PHE B CA 1
ATOM 3005 C C . PHE B 1 52 ? -30.594 23.641 27.438 1 21.06 52 PHE B C 1
ATOM 3007 O O . PHE B 1 52 ? -31.047 22.5 27.438 1 21.06 52 PHE B O 1
ATOM 3014 N N . SER B 1 53 ? -31.281 24.594 28.156 1 18.81 53 SER B N 1
ATOM 3015 C CA . SER B 1 53 ? -32.719 24.703 28.438 1 18.81 53 SER B CA 1
ATOM 3016 C C . SER B 1 53 ? -33.531 24.688 27.156 1 18.81 53 SER B C 1
ATOM 3018 O O . SER B 1 53 ? -33.094 25.172 26.125 1 18.81 53 SER B O 1
ATOM 3020 N N . ALA B 1 54 ? -34.75 24.078 27.172 1 21.66 54 ALA B N 1
ATOM 3021 C CA . ALA B 1 54 ? -35.812 23.516 26.344 1 21.66 54 ALA B CA 1
ATOM 3022 C C . ALA B 1 54 ? -36.719 24.625 25.781 1 21.66 54 ALA B C 1
ATOM 3024 O O . ALA B 1 54 ? -37.656 25.062 26.438 1 21.66 54 ALA B O 1
ATOM 3025 N N . ALA B 1 55 ? -36.156 25.875 25.297 1 19.55 55 ALA B N 1
ATOM 3026 C CA . ALA B 1 55 ? -37.219 26.812 24.969 1 19.55 55 ALA B CA 1
ATOM 3027 C C . ALA B 1 55 ? -38.219 26.203 23.984 1 19.55 55 ALA B C 1
ATOM 3029 O O . ALA B 1 55 ? -37.844 25.391 23.141 1 19.55 55 ALA B O 1
ATOM 3030 N N . ALA B 1 56 ? -39.562 26.547 24.234 1 19.77 56 ALA B N 1
ATOM 3031 C CA . ALA B 1 56 ? -40.938 26.188 23.938 1 19.77 56 ALA B CA 1
ATOM 3032 C C . ALA B 1 56 ? -41.25 26.438 22.453 1 19.77 56 ALA B C 1
ATOM 3034 O O . ALA B 1 56 ? -40.719 27.359 21.844 1 19.77 56 ALA B O 1
ATOM 3035 N N . GLY B 1 57 ? -41.812 25.422 21.766 1 19.91 57 GLY B N 1
ATOM 3036 C CA . GLY B 1 57 ? -42.25 24.969 20.453 1 19.91 57 GLY B CA 1
ATOM 3037 C C . GLY B 1 57 ? -43.344 25.828 19.844 1 19.91 57 GLY B C 1
ATOM 3038 O O . GLY B 1 57 ? -44.5 25.688 20.188 1 19.91 57 GLY B O 1
ATOM 3039 N N . ALA B 1 58 ? -43.062 27.25 19.828 1 20.61 58 ALA B N 1
ATOM 3040 C CA . ALA B 1 58 ? -44.219 28.047 19.406 1 20.61 58 ALA B CA 1
ATOM 3041 C C . ALA B 1 58 ? -44.781 27.531 18.094 1 20.61 58 ALA B C 1
ATOM 3043 O O . ALA B 1 58 ? -44.062 27.016 17.25 1 20.61 58 ALA B O 1
ATOM 3044 N N . ALA B 1 59 ? -46.156 27.453 18.062 1 20.77 59 ALA B N 1
ATOM 3045 C CA . ALA B 1 59 ? -47.25 26.906 17.297 1 20.77 59 ALA B CA 1
ATOM 3046 C C . ALA B 1 59 ? -47.375 27.562 15.922 1 20.77 59 ALA B C 1
ATOM 3048 O O . ALA B 1 59 ? -47.469 28.781 15.82 1 20.77 59 ALA B O 1
ATOM 3049 N N . ASN B 1 60 ? -46.594 27 14.922 1 19.75 60 ASN B N 1
ATOM 3050 C CA . ASN B 1 60 ? -46.438 27.438 13.539 1 19.75 60 ASN B CA 1
ATOM 3051 C C . ASN B 1 60 ? -47.781 27.516 12.82 1 19.75 60 ASN B C 1
ATOM 3053 O O . ASN B 1 60 ? -48.406 26.484 12.516 1 19.75 60 ASN B O 1
ATOM 3057 N N . PRO B 1 61 ? -48.75 28.391 13.289 1 21.27 61 PRO B N 1
ATOM 3058 C CA . PRO B 1 61 ? -50.062 28.188 12.68 1 21.27 61 PRO B CA 1
ATOM 3059 C C . PRO B 1 61 ? -50.062 28.406 11.164 1 21.27 61 PRO B C 1
ATOM 3061 O O . PRO B 1 61 ? -49.625 29.469 10.695 1 21.27 61 PRO B O 1
ATOM 3064 N N . CYS B 1 62 ? -49.688 27.391 10.461 1 19.66 62 CYS B N 1
ATOM 3065 C CA . CYS B 1 62 ? -49.5 27.438 9.016 1 19.66 62 CYS B CA 1
ATOM 3066 C C . CYS B 1 62 ? -50.75 27.875 8.297 1 19.66 62 CYS B C 1
ATOM 3068 O O . CYS B 1 62 ? -51.75 27.172 8.32 1 19.66 62 CYS B O 1
ATOM 3070 N N . ALA B 1 63 ? -51.031 29.234 8.367 1 20.23 63 ALA B N 1
ATOM 3071 C CA . ALA B 1 63 ? -52.219 29.797 7.75 1 20.23 63 ALA B CA 1
ATOM 3072 C C . ALA B 1 63 ? -52.312 29.438 6.27 1 20.23 63 ALA B C 1
ATOM 3074 O O . ALA B 1 63 ? -51.281 29.25 5.617 1 20.23 63 ALA B O 1
ATOM 3075 N N . PRO B 1 64 ? -53.5 29.062 5.746 1 22.59 64 PRO B N 1
ATOM 3076 C CA . PRO B 1 64 ? -53.938 28.422 4.5 1 22.59 64 PRO B CA 1
ATOM 3077 C C . PRO B 1 64 ? -53.719 29.297 3.273 1 22.59 64 PRO B C 1
ATOM 3079 O O . PRO B 1 64 ? -54.219 30.422 3.227 1 22.59 64 PRO B O 1
ATOM 3082 N N . PRO B 1 65 ? -52.469 29.328 2.689 1 18.86 65 PRO B N 1
ATOM 3083 C CA . PRO B 1 65 ? -52.25 30.391 1.717 1 18.86 65 PRO B CA 1
ATOM 3084 C C . PRO B 1 65 ? -53.281 30.375 0.583 1 18.86 65 PRO B C 1
ATOM 3086 O O . PRO B 1 65 ? -53.844 29.328 0.266 1 18.86 65 PRO B O 1
ATOM 3089 N N . ALA B 1 66 ? -53.938 31.453 0.363 1 18.72 66 ALA B N 1
ATOM 3090 C CA . ALA B 1 66 ? -54.969 31.953 -0.553 1 18.72 66 ALA B CA 1
ATOM 3091 C C . ALA B 1 66 ? -54.562 31.734 -2.006 1 18.72 66 ALA B C 1
ATOM 3093 O O . ALA B 1 66 ? -53.375 31.719 -2.326 1 18.72 66 ALA B O 1
ATOM 3094 N N . ALA B 1 67 ? -55.625 31.344 -2.871 1 23.72 67 ALA B N 1
ATOM 3095 C CA . ALA B 1 67 ? -55.812 30.875 -4.242 1 23.72 67 ALA B CA 1
ATOM 3096 C C . ALA B 1 67 ? -55.281 31.891 -5.246 1 23.72 67 ALA B C 1
ATOM 3098 O O . ALA B 1 67 ? -55.781 33.031 -5.297 1 23.72 67 ALA B O 1
ATOM 3099 N N . GLU B 1 68 ? -53.875 31.953 -5.434 1 19.39 68 GLU B N 1
ATOM 3100 C CA . GLU B 1 68 ? -53.219 32.906 -6.301 1 19.39 68 GLU B CA 1
ATOM 3101 C C . GLU B 1 68 ? -53.875 32.969 -7.676 1 19.39 68 GLU B C 1
ATOM 3103 O O . GLU B 1 68 ? -54.156 31.938 -8.273 1 19.39 68 GLU B O 1
ATOM 3108 N N . HIS B 1 69 ? -54.688 34.031 -7.84 1 21.22 69 HIS B N 1
ATOM 3109 C CA . HIS B 1 69 ? -55.375 34.531 -9.031 1 21.22 69 HIS B CA 1
ATOM 3110 C C . HIS B 1 69 ? -54.406 34.625 -10.219 1 21.22 69 HIS B C 1
ATOM 3112 O O . HIS B 1 69 ? -53.219 34.844 -10.039 1 21.22 69 HIS B O 1
ATOM 3118 N N . GLU B 1 70 ? -54.844 34 -11.375 1 23.08 70 GLU B N 1
ATOM 3119 C CA . GLU B 1 70 ? -54.281 33.656 -12.68 1 23.08 70 GLU B CA 1
ATOM 3120 C C . GLU B 1 70 ? -53.875 34.906 -13.461 1 23.08 70 GLU B C 1
ATOM 3122 O O . GLU B 1 70 ? -53.469 34.812 -14.625 1 23.08 70 GLU B O 1
ATOM 3127 N N . GLN B 1 71 ? -53.406 35.969 -12.789 1 19.83 71 GLN B N 1
ATOM 3128 C CA . GLN B 1 71 ? -53.438 37.125 -13.664 1 19.83 71 GLN B CA 1
ATOM 3129 C C . GLN B 1 71 ? -52.531 36.906 -14.875 1 19.83 71 GLN B C 1
ATOM 3131 O O . GLN B 1 71 ? -51.469 36.281 -14.781 1 19.83 71 GLN B O 1
ATOM 3136 N N . HIS B 1 72 ? -53.188 37 -16.016 1 23.88 72 HIS B N 1
ATOM 3137 C CA . HIS B 1 72 ? -52.812 36.938 -17.438 1 23.88 72 HIS B CA 1
ATOM 3138 C C . HIS B 1 72 ? -51.75 37.969 -17.766 1 23.88 72 HIS B C 1
ATOM 3140 O O . HIS B 1 72 ? -52.062 39.125 -18.047 1 23.88 72 HIS B O 1
ATOM 3146 N N . GLN B 1 73 ? -50.688 38.094 -17.016 1 19.95 73 GLN B N 1
ATOM 3147 C CA . GLN B 1 73 ? -49.875 39.281 -17.312 1 19.95 73 GLN B CA 1
ATOM 3148 C C . GLN B 1 73 ? -49.344 39.219 -18.75 1 19.95 73 GLN B C 1
ATOM 3150 O O . GLN B 1 73 ? -48.844 38.156 -19.188 1 19.95 73 GLN B O 1
ATOM 3155 N N . LEU B 1 74 ? -49.812 40.219 -19.531 1 23.27 74 LEU B N 1
ATOM 3156 C CA . LEU B 1 74 ? -49.469 40.719 -20.844 1 23.27 74 LEU B CA 1
ATOM 3157 C C . LEU B 1 74 ? -47.969 40.906 -21 1 23.27 74 LEU B C 1
ATOM 3159 O O . LEU B 1 74 ? -47.312 41.438 -20.094 1 23.27 74 LEU B O 1
ATOM 3163 N N . ARG B 1 75 ? -47.375 40.156 -21.906 1 24.53 75 ARG B N 1
ATOM 3164 C CA . ARG B 1 75 ? -46 39.938 -22.328 1 24.53 75 ARG B CA 1
ATOM 3165 C C . ARG B 1 75 ? -45.344 41.219 -22.812 1 24.53 75 ARG B C 1
ATOM 3167 O O . ARG B 1 75 ? -45.625 41.688 -23.922 1 24.53 75 ARG B O 1
ATOM 3174 N N . HIS B 1 76 ? -45.562 42.344 -21.953 1 22.77 76 HIS B N 1
ATOM 3175 C CA . HIS B 1 76 ? -44.906 43.5 -22.578 1 22.77 76 HIS B CA 1
ATOM 3176 C C . HIS B 1 76 ? -43.406 43.219 -22.766 1 22.77 76 HIS B C 1
ATOM 3178 O O . HIS B 1 76 ? -42.75 42.656 -21.875 1 22.77 76 HIS B O 1
ATOM 3184 N N . ASP B 1 77 ? -43 43.094 -24.031 1 27.62 77 ASP B N 1
ATOM 3185 C CA . ASP B 1 77 ? -41.688 42.875 -24.625 1 27.62 77 ASP B CA 1
ATOM 3186 C C . ASP B 1 77 ? -40.688 43.938 -24.172 1 27.62 77 ASP B C 1
ATOM 3188 O O . ASP B 1 77 ? -40.625 45.031 -24.734 1 27.62 77 ASP B O 1
ATOM 3192 N N . SER B 1 78 ? -40.781 44.406 -22.859 1 29.66 78 SER B N 1
ATOM 3193 C CA . SER B 1 78 ? -39.844 45.5 -22.672 1 29.66 78 SER B CA 1
ATOM 3194 C C . SER B 1 78 ? -38.406 45.031 -22.891 1 29.66 78 SER B C 1
ATOM 3196 O O . SER B 1 78 ? -37.938 44.094 -22.281 1 29.66 78 SER B O 1
ATOM 3198 N N . ASP B 1 79 ? -37.875 45.281 -24.094 1 34.03 79 ASP B N 1
ATOM 3199 C CA . ASP B 1 79 ? -36.469 45.188 -24.453 1 34.03 79 ASP B CA 1
ATOM 3200 C C . ASP B 1 79 ? -35.594 45.875 -23.422 1 34.03 79 ASP B C 1
ATOM 3202 O O . ASP B 1 79 ? -35.438 47.094 -23.453 1 34.03 79 ASP B O 1
ATOM 3206 N N . GLN B 1 80 ? -35.906 45.719 -22.078 1 36.81 80 GLN B N 1
ATOM 3207 C CA . GLN B 1 80 ? -34.938 46.438 -21.234 1 36.81 80 GLN B CA 1
ATOM 3208 C C . GLN B 1 80 ? -33.5 45.969 -21.531 1 36.81 80 GLN B C 1
ATOM 3210 O O . GLN B 1 80 ? -33.25 44.781 -21.719 1 36.81 80 GLN B O 1
ATOM 3215 N N . PRO B 1 81 ? -32.656 46.969 -21.969 1 40.88 81 PRO B N 1
ATOM 3216 C CA . PRO B 1 81 ? -31.266 46.656 -22.219 1 40.88 81 PRO B CA 1
ATOM 3217 C C . PRO B 1 81 ? -30.625 45.844 -21.094 1 40.88 81 PRO B C 1
ATOM 3219 O O . PRO B 1 81 ? -31.047 45.969 -19.938 1 40.88 81 PRO B O 1
ATOM 3222 N N . THR B 1 82 ? -30.281 44.531 -21.344 1 44.5 82 THR B N 1
ATOM 3223 C CA . THR B 1 82 ? -29.562 43.656 -20.422 1 44.5 82 THR B CA 1
ATOM 3224 C C . THR B 1 82 ? -28.469 44.438 -19.703 1 44.5 82 THR B C 1
ATOM 3226 O O . THR B 1 82 ? -27.688 45.156 -20.328 1 44.5 82 THR B O 1
ATOM 3229 N N . PRO B 1 83 ? -28.719 44.812 -18.422 1 42.22 83 PRO B N 1
ATOM 3230 C CA . PRO B 1 83 ? -27.625 45.5 -17.719 1 42.22 83 PRO B CA 1
ATOM 3231 C C . PRO B 1 83 ? -26.266 44.875 -18.016 1 42.22 83 PRO B C 1
ATOM 3233 O O . PRO B 1 83 ? -26.188 43.688 -18.344 1 42.22 83 PRO B O 1
ATOM 3236 N N . SER B 1 84 ? -25.312 45.688 -18.562 1 46.16 84 SER B N 1
ATOM 3237 C CA . SER B 1 84 ? -23.906 45.344 -18.719 1 46.16 84 SER B CA 1
ATOM 3238 C C . SER B 1 84 ? -23.375 44.594 -17.5 1 46.16 84 SER B C 1
ATOM 3240 O O . SER B 1 84 ? -23.734 44.906 -16.375 1 46.16 84 SER B O 1
ATOM 3242 N N . PRO B 1 85 ? -22.969 43.25 -17.719 1 44.75 85 PRO B N 1
ATOM 3243 C CA . PRO B 1 85 ? -22.5 42.5 -16.547 1 44.75 85 PRO B CA 1
ATOM 3244 C C . PRO B 1 85 ? -21.625 43.375 -15.625 1 44.75 85 PRO B C 1
ATOM 3246 O O . PRO B 1 85 ? -20.969 44.281 -16.094 1 44.75 85 PRO B O 1
ATOM 3249 N N . ALA B 1 86 ? -22.031 43.656 -14.414 1 46 86 ALA B N 1
ATOM 3250 C CA . ALA B 1 86 ? -21.234 44.344 -13.406 1 46 86 ALA B CA 1
ATOM 3251 C C . ALA B 1 86 ? -19.766 43.969 -13.492 1 46 86 ALA B C 1
ATOM 3253 O O . ALA B 1 86 ? -19.438 42.844 -13.852 1 46 86 ALA B O 1
ATOM 3254 N N . PRO B 1 87 ? -18.859 44.938 -13.68 1 41.88 87 PRO B N 1
ATOM 3255 C CA . PRO B 1 87 ? -17.438 44.562 -13.727 1 41.88 87 PRO B CA 1
ATOM 3256 C C . PRO B 1 87 ? -17.094 43.469 -12.727 1 41.88 87 PRO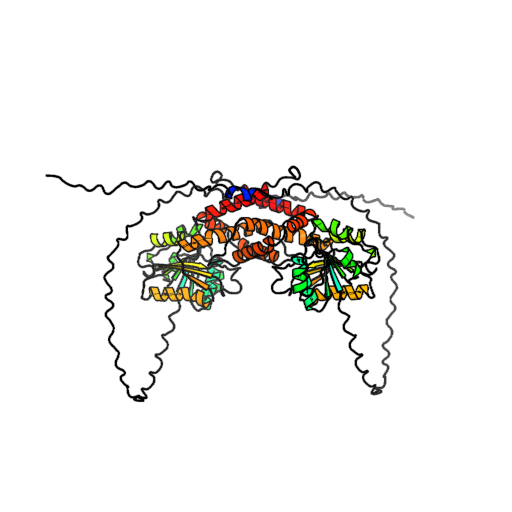 B C 1
ATOM 3258 O O . PRO B 1 87 ? -17.734 43.375 -11.68 1 41.88 87 PRO B O 1
ATOM 3261 N N . ALA B 1 88 ? -16.469 42.375 -13.188 1 48.19 88 ALA B N 1
ATOM 3262 C CA . ALA B 1 88 ? -16 41.281 -12.344 1 48.19 88 ALA B CA 1
ATOM 3263 C C . ALA B 1 88 ? -15.32 41.781 -11.086 1 48.19 88 ALA B C 1
ATOM 3265 O O . ALA B 1 88 ? -14.5 42.688 -11.148 1 48.19 88 ALA B O 1
ATOM 3266 N N . ALA B 1 89 ? -15.883 41.594 -9.938 1 46.88 89 ALA B N 1
ATOM 3267 C CA . ALA B 1 89 ? -15.273 41.969 -8.664 1 46.88 89 ALA B CA 1
ATOM 3268 C C . ALA B 1 89 ? -13.758 41.812 -8.711 1 46.88 89 ALA B C 1
ATOM 3270 O O . ALA B 1 89 ? -13.25 40.844 -9.281 1 46.88 89 ALA B O 1
ATOM 3271 N N . PRO B 1 90 ? -12.953 42.938 -8.602 1 47.91 90 PRO B N 1
ATOM 3272 C CA . PRO B 1 90 ? -11.5 42.781 -8.656 1 47.91 90 PRO B CA 1
ATOM 3273 C C . PRO B 1 90 ? -11.023 41.531 -7.902 1 47.91 90 PRO B C 1
ATOM 3275 O O . PRO B 1 90 ? -11.656 41.125 -6.93 1 47.91 90 PRO B O 1
ATOM 3278 N N . ALA B 1 91 ? -10.297 40.719 -8.578 1 56.69 91 ALA B N 1
ATOM 3279 C CA . ALA B 1 91 ? -9.688 39.562 -7.961 1 56.69 91 ALA B CA 1
ATOM 3280 C C . ALA B 1 91 ? -9.062 39.906 -6.613 1 56.69 91 ALA B C 1
ATOM 3282 O O . ALA B 1 91 ? -8.391 40.938 -6.48 1 56.69 91 ALA B O 1
ATOM 3283 N N . PRO B 1 92 ? -9.664 39.375 -5.605 1 67 92 PRO B N 1
ATOM 3284 C CA . PRO B 1 92 ? -9.117 39.688 -4.281 1 67 92 PRO B CA 1
ATOM 3285 C C . PRO B 1 92 ? -7.59 39.781 -4.281 1 67 92 PRO B C 1
ATOM 3287 O O . PRO B 1 92 ? -6.93 39.125 -5.086 1 67 92 PRO B O 1
ATOM 3290 N N . ALA B 1 93 ? -7.031 40.75 -3.562 1 81.75 93 ALA B N 1
ATOM 3291 C CA . ALA B 1 93 ? -5.594 40.969 -3.438 1 81.75 93 ALA B CA 1
ATOM 3292 C C . ALA B 1 93 ? -4.887 39.719 -2.949 1 81.75 93 ALA B C 1
ATOM 3294 O O . ALA B 1 93 ? -5.484 38.875 -2.244 1 81.75 93 ALA B O 1
ATOM 3295 N N . ALA B 1 94 ? -3.668 39.438 -3.406 1 94 94 ALA B N 1
ATOM 3296 C CA . ALA B 1 94 ? -2.842 38.312 -3.018 1 94 94 ALA B CA 1
ATOM 3297 C C . ALA B 1 94 ? -2.621 38.281 -1.508 1 94 94 ALA B C 1
ATOM 3299 O O . ALA B 1 94 ? -2.414 39.312 -0.885 1 94 94 ALA B O 1
ATOM 3300 N N . LEU B 1 95 ? -2.693 37.094 -0.975 1 97.38 95 LEU B N 1
ATOM 3301 C CA . LEU B 1 95 ? -2.459 36.906 0.452 1 97.38 95 LEU B CA 1
ATOM 3302 C C . LEU B 1 95 ? -0.965 36.906 0.761 1 97.38 95 LEU B C 1
ATOM 3304 O O . LEU B 1 95 ? -0.155 36.5 -0.076 1 97.38 95 LEU B O 1
ATOM 3308 N N . ARG B 1 96 ? -0.653 37.438 1.901 1 98.19 96 ARG B N 1
ATOM 3309 C CA . ARG B 1 96 ? 0.656 37.188 2.506 1 98.19 96 ARG B CA 1
ATOM 3310 C C . ARG B 1 96 ? 0.582 36.125 3.592 1 98.19 96 ARG B C 1
ATOM 3312 O O . ARG B 1 96 ? -0.032 36.344 4.641 1 98.19 96 ARG B O 1
ATOM 3319 N N . VAL B 1 97 ? 1.259 35 3.299 1 98.81 97 VAL B N 1
ATOM 3320 C CA . VAL B 1 97 ? 1.208 33.906 4.234 1 98.81 97 VAL B CA 1
ATOM 3321 C C . VAL B 1 97 ? 2.562 33.719 4.926 1 98.81 97 VAL B C 1
ATOM 3323 O O . VAL B 1 97 ? 3.578 33.5 4.266 1 98.81 97 VAL B O 1
ATOM 3326 N N . GLY B 1 98 ? 2.607 33.969 6.254 1 98.81 98 GLY B N 1
ATOM 3327 C CA . GLY B 1 98 ? 3.789 33.656 7.051 1 98.81 98 GLY B CA 1
ATOM 3328 C C . GLY B 1 98 ? 3.832 32.219 7.551 1 98.81 98 GLY B C 1
ATOM 3329 O O . GLY B 1 98 ? 2.893 31.766 8.203 1 98.81 98 GLY B O 1
ATOM 3330 N N . ILE B 1 99 ? 4.906 31.531 7.238 1 98.88 99 ILE B N 1
ATOM 3331 C CA . ILE B 1 99 ? 5.07 30.156 7.668 1 98.88 99 ILE B CA 1
ATOM 3332 C C . ILE B 1 99 ? 6.102 30.078 8.789 1 98.88 99 ILE B C 1
ATOM 3334 O O . ILE B 1 99 ? 7.262 30.469 8.602 1 98.88 99 ILE B O 1
ATOM 3338 N N . VAL B 1 100 ? 5.648 29.641 9.984 1 98.62 100 VAL B N 1
ATOM 3339 C CA . VAL B 1 100 ? 6.539 29.375 11.109 1 98.62 100 VAL B CA 1
ATOM 3340 C C . VAL B 1 100 ? 6.863 27.891 11.18 1 98.62 100 VAL B C 1
ATOM 3342 O O . VAL B 1 100 ? 5.984 27.062 11.461 1 98.62 100 VAL B O 1
ATOM 3345 N N . GLY B 1 101 ? 8.117 27.484 11.039 1 97.5 101 GLY B N 1
ATOM 3346 C CA . GLY B 1 101 ? 8.531 26.109 10.742 1 97.5 101 GLY B CA 1
ATOM 3347 C C . GLY B 1 101 ? 8.648 25.844 9.258 1 97.5 101 GLY B C 1
ATOM 3348 O O . GLY B 1 101 ? 7.645 25.562 8.586 1 97.5 101 GLY B O 1
ATOM 3349 N N . PHE B 1 102 ? 9.906 25.938 8.836 1 97.81 102 PHE B N 1
ATOM 3350 C CA . PHE B 1 102 ? 10.078 25.906 7.391 1 97.81 102 PHE B CA 1
ATOM 3351 C C . PHE B 1 102 ? 10.898 24.688 6.969 1 97.81 102 PHE B C 1
ATOM 3353 O O . PHE B 1 102 ? 11.734 24.781 6.066 1 97.81 102 PHE B O 1
ATOM 3360 N N . GLY B 1 103 ? 10.648 23.594 7.637 1 94.31 103 GLY B N 1
ATOM 3361 C CA . GLY B 1 103 ? 11.211 22.328 7.215 1 94.31 103 GLY B CA 1
ATOM 3362 C C . GLY B 1 103 ? 10.594 21.781 5.941 1 94.31 103 GLY B C 1
ATOM 3363 O O . GLY B 1 103 ? 10.039 22.547 5.145 1 94.31 103 GLY B O 1
ATOM 3364 N N . ASN B 1 104 ? 10.672 20.484 5.75 1 92.56 104 ASN B N 1
ATOM 3365 C CA . ASN B 1 104 ? 10.234 19.828 4.52 1 92.56 104 ASN B CA 1
ATOM 3366 C C . ASN B 1 104 ? 8.773 20.141 4.219 1 92.56 104 ASN B C 1
ATOM 3368 O O . ASN B 1 104 ? 8.422 20.484 3.094 1 92.56 104 ASN B O 1
ATOM 3372 N N . PHE B 1 105 ? 7.984 20.031 5.23 1 95.31 105 PHE B N 1
ATOM 3373 C CA . PHE B 1 105 ? 6.555 20.219 5.016 1 95.31 105 PHE B CA 1
ATOM 3374 C C . PHE B 1 105 ? 6.234 21.688 4.742 1 95.31 105 PHE B C 1
ATOM 3376 O O . PHE B 1 105 ? 5.43 22 3.863 1 95.31 105 PHE B O 1
ATOM 3383 N N . GLY B 1 106 ? 6.805 22.609 5.531 1 97.56 106 GLY B N 1
ATOM 3384 C CA . GLY B 1 106 ? 6.625 24.031 5.281 1 97.56 106 GLY B CA 1
ATOM 3385 C C . GLY B 1 106 ? 7.012 24.453 3.873 1 97.56 106 GLY B C 1
ATOM 3386 O O . GLY B 1 106 ? 6.293 25.203 3.225 1 97.56 106 GLY B O 1
ATOM 3387 N N . GLN B 1 107 ? 8.094 23.906 3.426 1 97.56 107 GLN B N 1
ATOM 3388 C CA . GLN B 1 107 ? 8.562 24.188 2.072 1 97.56 107 GLN B CA 1
ATOM 3389 C C . GLN B 1 107 ? 7.605 23.609 1.03 1 97.56 107 GLN B C 1
ATOM 3391 O O . GLN B 1 107 ? 7.336 24.25 0.01 1 97.56 107 GLN B O 1
ATOM 3396 N N . PHE B 1 108 ? 7.148 22.438 1.36 1 97.25 108 PHE B N 1
ATOM 3397 C CA . PHE B 1 108 ? 6.199 21.766 0.487 1 97.25 108 PHE B CA 1
ATOM 3398 C C . PHE B 1 108 ? 4.934 22.594 0.314 1 97.25 108 PHE B C 1
ATOM 3400 O O . PHE B 1 108 ? 4.492 22.844 -0.812 1 97.25 108 PHE B O 1
ATOM 3407 N N . ILE B 1 109 ? 4.395 23.141 1.361 1 98.31 109 ILE B N 1
ATOM 3408 C CA . ILE B 1 109 ? 3.172 23.953 1.334 1 98.31 109 ILE B CA 1
ATOM 3409 C C . ILE B 1 109 ? 3.457 25.297 0.684 1 98.31 109 ILE B C 1
ATOM 3411 O O . ILE B 1 109 ? 2.629 25.812 -0.068 1 98.31 109 ILE B O 1
ATOM 3415 N N . ALA B 1 110 ? 4.617 25.891 0.963 1 98.56 110 ALA B N 1
ATOM 3416 C CA . ALA B 1 110 ? 5.012 27.172 0.362 1 98.56 110 ALA B CA 1
ATOM 3417 C C . ALA B 1 110 ? 4.922 27.109 -1.16 1 98.56 110 ALA B C 1
ATOM 3419 O O . ALA B 1 110 ? 4.461 28.062 -1.799 1 98.56 110 ALA B O 1
ATOM 3420 N N . GLY B 1 111 ? 5.375 25.984 -1.682 1 97.56 111 GLY B N 1
ATOM 3421 C CA . GLY B 1 111 ? 5.285 25.812 -3.123 1 97.56 111 GLY B CA 1
ATOM 3422 C C . GLY B 1 111 ? 3.871 25.953 -3.654 1 97.56 111 GLY B C 1
ATOM 3423 O O . GLY B 1 111 ? 3.646 26.625 -4.664 1 97.56 111 GLY B O 1
ATOM 3424 N N . GLY B 1 112 ? 2.928 25.328 -2.98 1 97 112 GLY B N 1
ATOM 3425 C CA . GLY B 1 112 ? 1.532 25.422 -3.379 1 97 112 GLY B CA 1
ATOM 3426 C C . GLY B 1 112 ? 0.979 26.828 -3.281 1 97 112 GLY B C 1
ATOM 3427 O O . GLY B 1 112 ? 0.233 27.281 -4.156 1 97 112 GLY B O 1
ATOM 3428 N N . ILE B 1 113 ? 1.356 27.562 -2.299 1 98.12 113 ILE B N 1
ATOM 3429 C CA . ILE B 1 113 ? 0.914 28.938 -2.074 1 98.12 113 ILE B CA 1
ATOM 3430 C C . ILE B 1 113 ? 1.465 29.844 -3.17 1 98.12 113 ILE B C 1
ATOM 3432 O O . ILE B 1 113 ? 0.726 30.641 -3.758 1 98.12 113 ILE B O 1
ATOM 3436 N N . GLN B 1 114 ? 2.668 29.625 -3.51 1 97.81 114 GLN B N 1
ATOM 3437 C CA . GLN B 1 114 ? 3.342 30.469 -4.492 1 97.81 114 GLN B CA 1
ATOM 3438 C C . GLN B 1 114 ? 2.797 30.219 -5.895 1 97.81 114 GLN B C 1
ATOM 3440 O O . GLN B 1 114 ? 2.703 31.141 -6.703 1 97.81 114 GLN B O 1
ATOM 3445 N N . ARG B 1 115 ? 2.465 29.031 -6.16 1 96.69 115 ARG B N 1
ATOM 3446 C CA . ARG B 1 115 ? 1.958 28.688 -7.484 1 96.69 115 ARG B CA 1
ATOM 3447 C C . ARG B 1 115 ? 0.688 29.469 -7.805 1 96.69 115 ARG B C 1
ATOM 3449 O O . ARG B 1 115 ? 0.342 29.656 -8.977 1 96.69 115 ARG B O 1
ATOM 3456 N N . GLN B 1 116 ? 0.066 29.984 -6.848 1 96.62 116 GLN B N 1
ATOM 3457 C CA . GLN B 1 116 ? -1.183 30.703 -7.059 1 96.62 116 GLN B CA 1
ATOM 3458 C C . GLN B 1 116 ? -0.974 32.219 -6.93 1 96.62 116 GLN B C 1
ATOM 3460 O O . GLN B 1 116 ? -1.939 32.969 -6.887 1 96.62 116 GLN B O 1
ATOM 3465 N N . GLY B 1 117 ? 0.213 32.594 -6.77 1 96.88 117 GLY B N 1
ATOM 3466 C CA . GLY B 1 117 ? 0.559 34 -6.824 1 96.88 117 GLY B CA 1
ATOM 3467 C C . GLY B 1 117 ? 0.554 34.656 -5.461 1 96.88 117 GLY B C 1
ATOM 3468 O O . GLY B 1 117 ? 0.686 35.875 -5.363 1 96.88 117 GLY B O 1
ATOM 3469 N N . HIS B 1 118 ? 0.419 33.938 -4.398 1 98 118 HIS B N 1
ATOM 3470 C CA . HIS B 1 118 ? 0.456 34.5 -3.051 1 98 118 HIS B CA 1
ATOM 3471 C C . HIS B 1 118 ? 1.89 34.594 -2.543 1 98 118 HIS B C 1
ATOM 3473 O O . HIS B 1 118 ? 2.781 33.906 -3.02 1 98 118 HIS B O 1
ATOM 3479 N N . ALA B 1 119 ? 2.086 35.531 -1.626 1 98 119 ALA B N 1
ATOM 3480 C CA . ALA B 1 119 ? 3.416 35.719 -1.061 1 98 119 ALA B CA 1
ATOM 3481 C C . ALA B 1 119 ? 3.646 34.812 0.147 1 98 119 ALA B C 1
ATOM 3483 O O . ALA B 1 119 ? 2.738 34.625 0.956 1 98 119 ALA B O 1
ATOM 3484 N N . VAL B 1 120 ? 4.902 34.375 0.253 1 98.69 120 VAL B N 1
ATOM 3485 C CA . VAL B 1 120 ? 5.273 33.531 1.384 1 98.69 120 VAL B CA 1
ATOM 3486 C C . VAL B 1 120 ? 6.391 34.188 2.184 1 98.69 120 VAL B C 1
ATOM 3488 O O . VAL B 1 120 ? 7.383 34.656 1.611 1 98.69 120 VAL B O 1
ATOM 3491 N N . LEU B 1 121 ? 6.18 34.344 3.436 1 98.69 121 LEU B N 1
ATOM 3492 C CA . LEU B 1 121 ? 7.184 34.719 4.426 1 98.69 121 LEU B CA 1
ATOM 3493 C C . LEU B 1 121 ? 7.539 33.531 5.312 1 98.69 121 LEU B C 1
ATOM 3495 O O . LEU B 1 121 ? 6.66 32.75 5.691 1 98.69 121 LEU B O 1
ATOM 3499 N N . ALA B 1 122 ? 8.867 33.406 5.637 1 98.75 122 ALA B N 1
ATOM 3500 C CA . ALA B 1 122 ? 9.242 32.188 6.359 1 98.75 122 ALA B CA 1
ATOM 3501 C C . ALA B 1 122 ? 10.164 32.5 7.531 1 98.75 122 ALA B C 1
ATOM 3503 O O . ALA B 1 122 ? 11.023 33.406 7.43 1 98.75 122 ALA B O 1
ATOM 3504 N N . ALA B 1 123 ? 9.992 31.828 8.609 1 98.19 123 ALA B N 1
ATOM 3505 C CA . ALA B 1 123 ? 10.906 31.797 9.75 1 98.19 123 ALA B CA 1
ATOM 3506 C C . ALA B 1 123 ? 11.008 30.391 10.328 1 98.19 123 ALA B C 1
ATOM 3508 O O . ALA B 1 123 ? 10.016 29.656 10.383 1 98.19 123 ALA B O 1
ATOM 3509 N N . SER B 1 124 ? 12.133 30.031 10.68 1 96.44 124 SER B N 1
ATOM 3510 C CA . SER B 1 124 ? 12.375 28.703 11.242 1 96.44 124 SER B CA 1
ATOM 3511 C C . SER B 1 124 ? 13.602 28.703 12.148 1 96.44 124 SER B C 1
ATOM 3513 O O . SER B 1 124 ? 14.414 29.641 12.102 1 96.44 124 SER B O 1
ATOM 3515 N N . ARG B 1 125 ? 13.664 27.672 13.031 1 92.25 125 ARG B N 1
ATOM 3516 C CA . ARG B 1 125 ? 14.852 27.5 13.859 1 92.25 125 ARG B CA 1
ATOM 3517 C C . ARG B 1 125 ? 16.094 27.266 13 1 92.25 125 ARG B C 1
ATOM 3519 O O . ARG B 1 125 ? 17.141 27.875 13.234 1 92.25 125 ARG B O 1
ATOM 3526 N N . SER B 1 126 ? 15.938 26.359 12.023 1 93.62 126 SER B N 1
ATOM 3527 C CA . SER B 1 126 ? 17.016 26.125 11.062 1 93.62 126 SER B CA 1
ATOM 3528 C C . SER B 1 126 ? 17.047 27.219 10 1 93.62 126 SER B C 1
ATOM 3530 O O . SER B 1 126 ? 16 27.719 9.57 1 93.62 126 SER B O 1
ATOM 3532 N N . ASP B 1 127 ? 18.297 27.562 9.609 1 96.69 127 ASP B N 1
ATOM 3533 C CA . ASP B 1 127 ? 18.469 28.594 8.594 1 96.69 127 ASP B CA 1
ATOM 3534 C C . ASP B 1 127 ? 18.172 28.047 7.199 1 96.69 127 ASP B C 1
ATOM 3536 O O . ASP B 1 127 ? 18.922 27.219 6.688 1 96.69 127 ASP B O 1
ATOM 3540 N N . TYR B 1 128 ? 17.125 28.578 6.633 1 97.5 128 TYR B N 1
ATOM 3541 C CA . TYR B 1 128 ? 16.766 28.188 5.27 1 97.5 128 TYR B CA 1
ATOM 3542 C C . TYR B 1 128 ? 16.875 29.375 4.32 1 97.5 128 TYR B C 1
ATOM 3544 O O . TYR B 1 128 ? 16.156 29.453 3.326 1 97.5 128 TYR B O 1
ATOM 3552 N N . SER B 1 129 ? 17.719 30.359 4.645 1 97.5 129 SER B N 1
ATOM 3553 C CA . SER B 1 129 ? 17.844 31.578 3.869 1 97.5 129 SER B CA 1
ATOM 3554 C C . SER B 1 129 ? 18.266 31.281 2.432 1 97.5 129 SER B C 1
ATOM 3556 O O . SER B 1 129 ? 17.766 31.906 1.494 1 97.5 129 SER B O 1
ATOM 3558 N N . ALA B 1 130 ? 19.141 30.391 2.246 1 97.31 130 ALA B N 1
ATOM 3559 C CA . ALA B 1 130 ? 19.594 30.047 0.903 1 97.31 130 ALA B CA 1
ATOM 3560 C C . ALA B 1 130 ? 18.469 29.438 0.07 1 97.31 130 ALA B C 1
ATOM 3562 O O . ALA B 1 130 ? 18.25 29.859 -1.072 1 97.31 130 ALA B O 1
ATOM 3563 N N . TYR B 1 131 ? 17.828 28.484 0.67 1 97.38 131 TYR B N 1
ATOM 3564 C CA . TYR B 1 131 ? 16.688 27.875 -0.011 1 97.38 131 TYR B CA 1
ATOM 3565 C C . TYR B 1 131 ? 15.648 28.938 -0.385 1 97.38 131 TYR B C 1
ATOM 3567 O O . TYR B 1 131 ? 15.156 28.953 -1.515 1 97.38 131 TYR B O 1
ATOM 3575 N N . CYS B 1 132 ? 15.344 29.812 0.524 1 98.06 132 CYS B N 1
ATOM 3576 C CA . CYS B 1 132 ? 14.328 30.844 0.323 1 98.06 132 CYS B CA 1
ATOM 3577 C C . CYS B 1 132 ? 14.742 31.797 -0.789 1 98.06 132 CYS B C 1
ATOM 3579 O O . CYS B 1 132 ? 13.922 32.188 -1.626 1 98.06 132 CYS B O 1
ATOM 3581 N N . ALA B 1 133 ? 15.969 32.156 -0.778 1 97.19 133 ALA B N 1
ATOM 3582 C CA . ALA B 1 133 ? 16.484 33.031 -1.823 1 97.19 133 ALA B CA 1
ATOM 3583 C C . ALA B 1 133 ? 16.297 32.406 -3.203 1 97.19 133 ALA B C 1
ATOM 3585 O O . ALA B 1 133 ? 15.883 33.094 -4.148 1 97.19 133 ALA B O 1
ATOM 3586 N N . ASP B 1 134 ? 16.516 31.172 -3.238 1 97.62 134 ASP B N 1
ATOM 3587 C CA . ASP B 1 134 ? 16.438 30.438 -4.504 1 97.62 134 ASP B CA 1
ATOM 3588 C C . ASP B 1 134 ? 14.992 30.297 -4.961 1 97.62 134 ASP B C 1
ATOM 3590 O O . ASP B 1 134 ? 14.734 30.031 -6.137 1 97.62 134 ASP B O 1
ATOM 3594 N N . HIS B 1 135 ? 14.062 30.531 -4.055 1 97.62 135 HIS B N 1
ATOM 3595 C CA . HIS B 1 135 ? 12.68 30.234 -4.387 1 97.62 135 HIS B CA 1
ATOM 3596 C C . HIS B 1 135 ? 11.797 31.469 -4.266 1 97.62 135 HIS B C 1
ATOM 3598 O O . HIS B 1 135 ? 10.57 31.359 -4.25 1 97.62 135 HIS B O 1
ATOM 3604 N N . GLY B 1 136 ? 12.406 32.625 -4.094 1 97 136 GLY B N 1
ATOM 3605 C CA . GLY B 1 136 ? 11.648 33.875 -4.043 1 97 136 GLY B CA 1
ATOM 3606 C C . GLY B 1 136 ? 10.836 34 -2.773 1 97 136 GLY B C 1
ATOM 3607 O O . GLY B 1 136 ? 9.742 34.594 -2.795 1 97 136 GLY B O 1
ATOM 3608 N N . ILE B 1 137 ? 11.289 33.438 -1.721 1 98.12 137 ILE B N 1
ATOM 3609 C CA . ILE B 1 137 ? 10.633 33.5 -0.417 1 98.12 137 ILE B CA 1
ATOM 3610 C C . ILE B 1 137 ? 11.445 34.375 0.523 1 98.12 137 ILE B C 1
ATOM 3612 O O . ILE B 1 137 ? 12.68 34.312 0.543 1 98.12 137 ILE B O 1
ATOM 3616 N N . ARG B 1 138 ? 10.789 35.25 1.194 1 97.75 138 ARG B N 1
ATOM 3617 C CA . ARG B 1 138 ? 11.484 36.094 2.176 1 97.75 138 ARG B CA 1
ATOM 3618 C C . ARG B 1 138 ? 11.68 35.312 3.486 1 97.75 138 ARG B C 1
ATOM 3620 O O . ARG B 1 138 ? 10.711 34.938 4.137 1 97.75 138 ARG B O 1
ATOM 3627 N N . PHE B 1 139 ? 12.938 35.125 3.816 1 98.38 139 PHE B N 1
ATOM 3628 C CA . PHE B 1 139 ? 13.273 34.438 5.047 1 98.38 139 PHE B CA 1
ATOM 3629 C C . PHE B 1 139 ? 13.633 35.406 6.156 1 98.38 139 PHE B C 1
ATOM 3631 O O . PHE B 1 139 ? 14.352 36.375 5.922 1 98.38 139 PHE B O 1
ATOM 3638 N N . PHE B 1 140 ? 13.18 35.188 7.316 1 98.12 140 PHE B N 1
ATOM 3639 C CA . PHE B 1 140 ? 13.453 36 8.477 1 98.12 140 PHE B CA 1
ATOM 3640 C C . PHE B 1 140 ? 14.203 35.219 9.547 1 98.12 140 PHE B C 1
ATOM 3642 O O . PHE B 1 140 ? 13.891 34.062 9.82 1 98.12 140 PHE B O 1
ATOM 3649 N N . GLY B 1 141 ? 15.117 35.781 10.141 1 93.56 141 GLY B N 1
ATOM 3650 C CA . GLY B 1 141 ? 15.953 35.125 11.133 1 93.56 141 GLY B CA 1
ATOM 3651 C C . GLY B 1 141 ? 15.227 34.844 12.43 1 93.56 141 GLY B C 1
ATOM 3652 O O . GLY B 1 141 ? 15.719 34.094 13.273 1 93.56 141 GLY B O 1
ATOM 3653 N N . SER B 1 142 ? 14.07 35.469 12.617 1 96.19 142 SER B N 1
ATOM 3654 C CA . SER B 1 142 ? 13.273 35.25 13.812 1 96.19 142 SER B CA 1
ATOM 3655 C C . SER B 1 142 ? 11.781 35.375 13.516 1 96.19 142 SER B C 1
ATOM 3657 O O . SER B 1 142 ? 11.383 36.031 12.57 1 96.19 142 SER B O 1
ATOM 3659 N N . VAL B 1 143 ? 11.047 34.719 14.344 1 97.5 143 VAL B N 1
ATOM 3660 C CA . VAL B 1 143 ? 9.594 34.844 14.219 1 97.5 143 VAL B CA 1
ATOM 3661 C C . VAL B 1 143 ? 9.156 36.25 14.508 1 97.5 143 VAL B C 1
ATOM 3663 O O . VAL B 1 143 ? 8.211 36.75 13.883 1 97.5 143 VAL B O 1
ATOM 3666 N N . ASP B 1 144 ? 9.867 36.906 15.43 1 97.56 144 ASP B N 1
ATOM 3667 C CA . ASP B 1 144 ? 9.609 38.312 15.75 1 97.56 144 ASP B CA 1
ATOM 3668 C C . ASP B 1 144 ? 9.68 39.188 14.5 1 97.56 144 ASP B C 1
ATOM 3670 O O . ASP B 1 144 ? 8.781 39.969 14.234 1 97.56 144 ASP B O 1
ATOM 3674 N N . ALA B 1 145 ? 10.734 39 13.789 1 97.75 145 ALA B N 1
ATOM 3675 C CA . ALA B 1 145 ? 10.938 39.781 12.57 1 97.75 145 ALA B CA 1
ATOM 3676 C C . ALA B 1 145 ? 9.859 39.469 11.531 1 97.75 145 ALA B C 1
ATOM 3678 O O . ALA B 1 145 ? 9.383 40.344 10.828 1 97.75 145 ALA B O 1
ATOM 3679 N N . LEU B 1 146 ? 9.492 38.25 11.43 1 98.44 146 LEU B N 1
ATOM 3680 C CA . LEU B 1 146 ? 8.438 37.844 10.508 1 98.44 146 LEU B CA 1
ATOM 3681 C C . LEU B 1 146 ? 7.117 38.5 10.867 1 98.44 146 LEU B C 1
ATOM 3683 O O . LEU B 1 146 ? 6.41 39 9.984 1 98.44 146 LEU B O 1
ATOM 3687 N N . CYS B 1 147 ? 6.797 38.562 12.125 1 98.38 147 CYS B N 1
ATOM 3688 C CA . CYS B 1 147 ? 5.535 39.125 12.594 1 98.38 147 CYS B CA 1
ATOM 3689 C C . CYS B 1 147 ? 5.465 40.625 12.305 1 98.38 147 CYS B C 1
ATOM 3691 O O . CYS B 1 147 ? 4.379 41.188 12.094 1 98.38 147 CYS B O 1
ATOM 3693 N N . GLU B 1 148 ? 6.613 41.281 12.25 1 97.75 148 GLU B N 1
ATOM 3694 C CA . GLU B 1 148 ? 6.652 42.719 11.93 1 97.75 148 GLU B CA 1
ATOM 3695 C C . GLU B 1 148 ? 6.129 42.969 10.523 1 97.75 148 GLU B C 1
ATOM 3697 O O . GLU B 1 148 ? 5.672 44.062 10.227 1 97.75 148 GLU B O 1
ATOM 3702 N N . GLU B 1 149 ? 6.176 41.938 9.758 1 97.81 149 GLU B N 1
ATOM 3703 C CA . GLU B 1 149 ? 5.707 42.062 8.383 1 97.81 149 GLU B CA 1
ATOM 3704 C C . GLU B 1 149 ? 4.191 41.906 8.297 1 97.81 149 GLU B C 1
ATOM 3706 O O . GLU B 1 149 ? 3.604 42.125 7.227 1 97.81 149 GLU B O 1
ATOM 3711 N N . ARG B 1 150 ? 3.484 41.562 9.32 1 97.75 150 ARG B N 1
ATOM 3712 C CA . ARG B 1 150 ? 2.037 41.5 9.5 1 97.75 150 ARG B CA 1
ATOM 3713 C C . ARG B 1 150 ? 1.375 40.688 8.391 1 97.75 150 ARG B C 1
ATOM 3715 O O . ARG B 1 150 ? 0.517 41.188 7.668 1 97.75 150 ARG B O 1
ATOM 3722 N N . PRO B 1 151 ? 1.738 39.438 8.25 1 98.38 151 PRO B N 1
ATOM 3723 C CA . PRO B 1 151 ? 1.064 38.594 7.266 1 98.38 151 PRO B CA 1
ATOM 3724 C C . PRO B 1 151 ? -0.441 38.469 7.504 1 98.38 151 PRO B C 1
ATOM 3726 O O . PRO B 1 151 ? -0.914 38.75 8.609 1 98.38 151 PRO B O 1
ATOM 3729 N N . ASP B 1 152 ? -1.196 38.094 6.426 1 98.25 152 ASP B N 1
ATOM 3730 C CA . ASP B 1 152 ? -2.637 37.906 6.52 1 98.25 152 ASP B CA 1
ATOM 3731 C C . ASP B 1 152 ? -2.953 36.594 7.258 1 98.25 152 ASP B C 1
ATOM 3733 O O . ASP B 1 152 ? -3.932 36.531 8 1 98.25 152 ASP B O 1
ATOM 3737 N N . VAL B 1 153 ? -2.152 35.625 6.984 1 98.75 153 VAL B N 1
ATOM 3738 C CA . VAL B 1 153 ? -2.281 34.312 7.582 1 98.75 153 VAL B CA 1
ATOM 3739 C C . VAL B 1 153 ? -0.939 33.875 8.164 1 98.75 153 VAL B C 1
ATOM 3741 O O . VAL B 1 153 ? 0.103 34.031 7.523 1 98.75 153 VAL B O 1
ATOM 3744 N N . LEU B 1 154 ? -0.947 33.469 9.383 1 98.88 154 LEU B N 1
ATOM 3745 C CA . LEU B 1 154 ? 0.203 32.844 10.008 1 98.88 154 LEU B CA 1
ATOM 3746 C C . LEU B 1 154 ? -0 31.328 10.102 1 98.88 154 LEU B C 1
ATOM 3748 O O . LEU B 1 154 ? -0.901 30.859 10.797 1 98.88 154 LEU B O 1
ATOM 3752 N N . LEU B 1 155 ? 0.853 30.578 9.398 1 98.88 155 LEU B N 1
ATOM 3753 C CA . LEU B 1 155 ? 0.73 29.125 9.312 1 98.88 155 LEU B CA 1
ATOM 3754 C C . LEU B 1 155 ? 1.78 28.438 10.18 1 98.88 155 LEU B C 1
ATOM 3756 O O . LEU B 1 155 ? 2.98 28.594 9.945 1 98.88 155 LEU B O 1
ATOM 3760 N N . ILE B 1 156 ? 1.292 27.672 11.133 1 98.69 156 ILE B N 1
ATOM 3761 C CA . ILE B 1 156 ? 2.174 26.938 12.039 1 98.69 156 ILE B CA 1
ATOM 3762 C C . ILE B 1 156 ? 2.504 25.562 11.438 1 98.69 156 ILE B C 1
ATOM 3764 O O . ILE B 1 156 ? 1.629 24.703 11.312 1 98.69 156 ILE B O 1
ATOM 3768 N N . CYS B 1 157 ? 3.771 25.375 11.109 1 97.62 157 CYS B N 1
ATOM 3769 C CA . CYS B 1 157 ? 4.234 24.141 10.508 1 97.62 157 CYS B CA 1
ATOM 3770 C C . CYS B 1 157 ? 5.312 23.484 11.367 1 97.62 157 CYS B C 1
ATOM 3772 O O . CYS B 1 157 ? 6.211 22.828 10.852 1 97.62 157 CYS B O 1
ATOM 3774 N N . SER B 1 158 ? 5.309 23.688 12.625 1 95.44 158 SER B N 1
ATOM 3775 C CA . SER B 1 158 ? 6.234 23.047 13.547 1 95.44 158 SER B CA 1
ATOM 3776 C C . SER B 1 158 ? 5.859 21.578 13.766 1 95.44 158 SER B C 1
ATOM 3778 O O . SER B 1 158 ? 4.781 21.141 13.367 1 95.44 158 SER B O 1
ATOM 3780 N N . SER B 1 159 ? 6.777 20.797 14.359 1 93.38 159 SER B N 1
ATOM 3781 C CA . SER B 1 159 ? 6.402 19.469 14.828 1 93.38 159 SER B CA 1
ATOM 3782 C C . SER B 1 159 ? 5.367 19.547 15.945 1 93.38 159 SER B C 1
ATOM 3784 O O . SER B 1 159 ? 5.273 20.562 16.641 1 93.38 159 SER B O 1
ATOM 3786 N N . ILE B 1 160 ? 4.652 18.484 16.078 1 94.69 160 ILE B N 1
ATOM 3787 C CA . ILE B 1 160 ? 3.646 18.422 17.125 1 94.69 160 ILE B CA 1
ATOM 3788 C C . ILE B 1 160 ? 4.309 18.688 18.484 1 94.69 160 ILE B C 1
ATOM 3790 O O . ILE B 1 160 ? 3.812 19.484 19.281 1 94.69 160 ILE B O 1
ATOM 3794 N N . LEU B 1 161 ? 5.465 18.172 18.703 1 92.38 161 LEU B N 1
ATOM 3795 C CA . LEU B 1 161 ? 6.16 18.219 19.984 1 92.38 161 LEU B CA 1
ATOM 3796 C C . LEU B 1 161 ? 6.645 19.625 20.297 1 92.38 161 LEU B C 1
ATOM 3798 O O . LEU B 1 161 ? 6.754 20.016 21.453 1 92.38 161 LEU B O 1
ATOM 3802 N N . SER B 1 162 ? 6.863 20.391 19.297 1 94.44 162 SER B N 1
ATOM 3803 C CA . SER B 1 162 ? 7.434 21.719 19.516 1 94.44 162 SER B CA 1
ATOM 3804 C C . SER B 1 162 ? 6.367 22.797 19.391 1 94.44 162 SER B C 1
ATOM 3806 O O . SER B 1 162 ? 6.637 23.969 19.641 1 94.44 162 SER B O 1
ATOM 3808 N N . THR B 1 163 ? 5.191 22.422 19.062 1 96.94 163 THR B N 1
ATOM 3809 C CA . THR B 1 163 ? 4.164 23.391 18.688 1 96.94 163 THR B CA 1
ATOM 3810 C C . THR B 1 163 ? 3.84 24.312 19.859 1 96.94 163 THR B C 1
ATOM 3812 O O . THR B 1 163 ? 3.732 25.531 19.688 1 96.94 163 THR B O 1
ATOM 3815 N N . GLU B 1 164 ? 3.729 23.797 21.031 1 97 164 GLU B N 1
ATOM 3816 C CA . GLU B 1 164 ? 3.396 24.641 22.188 1 97 164 GLU B CA 1
ATOM 3817 C C . GLU B 1 164 ? 4.453 25.703 22.406 1 97 164 GLU B C 1
ATOM 3819 O O . GLU B 1 164 ? 4.121 26.891 22.594 1 97 164 GLU B O 1
ATOM 3824 N N . SER B 1 165 ? 5.699 25.281 22.391 1 96.75 165 SER B N 1
ATOM 3825 C CA . SER B 1 165 ? 6.793 26.234 22.609 1 96.75 165 SER B CA 1
ATOM 3826 C C . SER B 1 165 ? 6.859 27.266 21.484 1 96.75 165 SER B C 1
ATOM 3828 O O . SER B 1 165 ? 7.09 28.438 21.719 1 96.75 165 SER B O 1
ATOM 3830 N N . VAL B 1 166 ? 6.625 26.844 20.266 1 96.94 166 VAL B N 1
ATOM 3831 C CA . VAL B 1 166 ? 6.691 27.703 19.109 1 96.94 166 VAL B CA 1
ATOM 3832 C C . VAL B 1 166 ? 5.574 28.75 19.172 1 96.94 166 VAL B C 1
ATOM 3834 O O . VAL B 1 166 ? 5.82 29.938 19.016 1 96.94 166 VAL B O 1
ATOM 3837 N N . VAL B 1 167 ? 4.371 28.344 19.453 1 97.94 167 VAL B N 1
ATOM 3838 C CA . VAL B 1 167 ? 3.211 29.219 19.484 1 97.94 167 VAL B CA 1
ATOM 3839 C C . VAL B 1 167 ? 3.33 30.203 20.641 1 97.94 167 VAL B C 1
ATOM 3841 O O . VAL B 1 167 ? 3.029 31.391 20.484 1 97.94 167 VAL B O 1
ATOM 3844 N N . SER B 1 168 ? 3.83 29.781 21.75 1 96.81 168 SER B N 1
ATOM 3845 C CA . SER B 1 168 ? 3.965 30.625 22.938 1 96.81 168 SER B CA 1
ATOM 3846 C C . SER B 1 168 ? 4.988 31.734 22.719 1 96.81 168 SER B C 1
ATOM 3848 O O . SER B 1 168 ? 4.934 32.781 23.375 1 96.81 168 SER B O 1
ATOM 3850 N N . ALA B 1 169 ? 5.836 31.5 21.781 1 95.94 169 ALA B N 1
ATOM 3851 C CA . ALA B 1 169 ? 6.922 32.438 21.531 1 95.94 169 ALA B CA 1
ATOM 3852 C C . ALA B 1 169 ? 6.527 33.5 20.484 1 95.94 169 ALA B C 1
ATOM 3854 O O . ALA B 1 169 ? 7.246 34.469 20.281 1 95.94 169 ALA B O 1
ATOM 3855 N N . ILE B 1 170 ? 5.445 33.375 19.891 1 97.81 170 ILE B N 1
ATOM 3856 C CA . ILE B 1 170 ? 5.02 34.312 18.844 1 97.81 170 ILE B CA 1
ATOM 3857 C C . ILE B 1 170 ? 4.535 35.594 19.469 1 97.81 170 ILE B C 1
ATOM 3859 O O . ILE B 1 170 ? 3.684 35.594 20.359 1 97.81 170 ILE B O 1
ATOM 3863 N N . PRO B 1 171 ? 5.098 36.719 19.062 1 97.69 171 PRO B N 1
ATOM 3864 C CA . PRO B 1 171 ? 4.613 38 19.547 1 97.69 171 PRO B CA 1
ATOM 3865 C C . PRO B 1 171 ? 3.32 38.438 18.875 1 97.69 171 PRO B C 1
ATOM 3867 O O . PRO B 1 171 ? 3.34 39.375 18.047 1 97.69 171 PRO B O 1
ATOM 3870 N N . PHE B 1 172 ? 2.229 37.969 19.281 1 97.44 172 PHE B N 1
ATOM 3871 C CA . PHE B 1 172 ? 0.939 38.188 18.625 1 97.44 172 PHE B CA 1
ATOM 3872 C C . PHE B 1 172 ? 0.562 39.656 18.625 1 97.44 172 PHE B C 1
ATOM 3874 O O . PHE B 1 172 ? -0.198 40.125 17.766 1 97.44 172 PHE B O 1
ATOM 3881 N N . HIS B 1 173 ? 1.099 40.406 19.562 1 95.88 173 HIS B N 1
ATOM 3882 C CA . HIS B 1 173 ? 0.773 41.844 19.656 1 95.88 173 HIS B CA 1
ATOM 3883 C C . HIS B 1 173 ? 1.309 42.594 18.453 1 95.88 173 HIS B C 1
ATOM 3885 O O . HIS B 1 173 ? 0.88 43.719 18.188 1 95.88 173 HIS B O 1
ATOM 3891 N N . LYS B 1 174 ? 2.25 41.969 17.75 1 97.25 174 LYS B N 1
ATOM 3892 C CA . LYS B 1 174 ? 2.836 42.625 16.594 1 97.25 174 LYS B CA 1
ATOM 3893 C C . LYS B 1 174 ? 2.002 42.375 15.336 1 97.25 174 LYS B C 1
ATOM 3895 O O . LYS B 1 174 ? 2.199 43.031 14.305 1 97.25 174 LYS B O 1
ATOM 3900 N N . LEU B 1 175 ? 1.061 41.531 15.43 1 98.12 175 LEU B N 1
ATOM 3901 C CA . LEU B 1 175 ? 0.224 41.156 14.289 1 98.12 175 LEU B CA 1
ATOM 3902 C C . LEU B 1 175 ? -1.061 41.969 14.273 1 98.12 175 LEU B C 1
ATOM 3904 O O . LEU B 1 175 ? -1.409 42.594 15.273 1 98.12 175 LEU B O 1
ATOM 3908 N N . ARG B 1 176 ? -1.693 42 13.125 1 96.75 176 ARG B N 1
ATOM 3909 C CA . ARG B 1 176 ? -3.018 42.625 13.055 1 96.75 176 ARG B CA 1
ATOM 3910 C C . ARG B 1 176 ? -4.016 41.844 13.922 1 96.75 176 ARG B C 1
ATOM 3912 O O . ARG B 1 176 ? -3.969 40.625 14 1 96.75 176 ARG B O 1
ATOM 3919 N N . PRO B 1 177 ? -4.945 42.5 14.484 1 94.38 177 PRO B N 1
ATOM 3920 C CA . PRO B 1 177 ? -5.891 41.875 15.414 1 94.38 177 PRO B CA 1
ATOM 3921 C C . PRO B 1 177 ? -6.797 40.844 14.734 1 94.38 177 PRO B C 1
ATOM 3923 O O . PRO B 1 177 ? -7.43 40.031 15.406 1 94.38 177 PRO B O 1
ATOM 3926 N N . ASP B 1 178 ? -6.883 40.875 13.453 1 94.19 178 ASP B N 1
ATOM 3927 C CA . ASP B 1 178 ? -7.766 39.938 12.75 1 94.19 178 ASP B CA 1
ATOM 3928 C C . ASP B 1 178 ? -6.965 38.906 11.961 1 94.19 178 ASP B C 1
ATOM 3930 O O . ASP B 1 178 ? -7.5 38.25 11.062 1 94.19 178 ASP B O 1
ATOM 3934 N N . THR B 1 179 ? -5.68 38.75 12.289 1 97.88 179 THR B N 1
ATOM 3935 C CA . THR B 1 179 ? -4.824 37.781 11.617 1 97.88 179 THR B CA 1
ATOM 3936 C C . THR B 1 179 ? -5.363 36.375 11.797 1 97.88 179 THR B C 1
ATOM 3938 O O . THR B 1 179 ? -5.855 36.031 12.875 1 97.88 179 THR B O 1
ATOM 3941 N N . ILE B 1 180 ? -5.309 35.625 10.727 1 98.62 180 ILE B N 1
ATOM 3942 C CA . ILE B 1 180 ? -5.688 34.219 10.781 1 98.62 180 ILE B CA 1
ATOM 3943 C C . ILE B 1 180 ? -4.477 33.375 11.172 1 98.62 180 ILE B C 1
ATOM 3945 O O . ILE B 1 180 ? -3.408 33.5 10.562 1 98.62 180 ILE B O 1
ATOM 3949 N N . VAL B 1 181 ? -4.652 32.562 12.211 1 98.88 181 VAL B N 1
ATOM 3950 C CA . VAL B 1 181 ? -3.635 31.594 12.578 1 98.88 181 VAL B CA 1
ATOM 3951 C C . VAL B 1 181 ? -4.125 30.188 12.25 1 98.88 181 VAL B C 1
ATOM 3953 O O . VAL B 1 181 ? -5.215 29.781 12.672 1 98.88 181 VAL B O 1
ATOM 3956 N N . ALA B 1 182 ? -3.348 29.469 11.445 1 98.88 182 ALA B N 1
ATOM 3957 C CA . ALA B 1 182 ? -3.686 28.109 11.039 1 98.88 182 ALA B CA 1
ATOM 3958 C C . ALA B 1 182 ? -2.551 27.141 11.359 1 98.88 182 ALA B C 1
ATOM 3960 O O . ALA B 1 182 ? -1.388 27.547 11.445 1 98.88 182 ALA B O 1
ATOM 3961 N N . ASP B 1 183 ? -2.84 25.906 11.578 1 98.75 183 ASP B N 1
ATOM 3962 C CA . ASP B 1 183 ? -1.84 24.844 11.727 1 98.75 183 ASP B CA 1
ATOM 3963 C C . ASP B 1 183 ? -2.043 23.75 10.688 1 98.75 183 ASP B C 1
ATOM 3965 O O . ASP B 1 183 ? -3.074 23.703 10.016 1 98.75 183 ASP B O 1
ATOM 3969 N N . VAL B 1 184 ? -0.983 22.922 10.578 1 98.12 184 VAL B N 1
ATOM 3970 C CA . VAL B 1 184 ? -1.098 21.797 9.656 1 98.12 184 VAL B CA 1
ATOM 3971 C C . VAL B 1 184 ? -0.729 20.5 10.375 1 98.12 184 VAL B C 1
ATOM 3973 O O . VAL B 1 184 ? -0.286 19.547 9.742 1 98.12 184 VAL B O 1
ATOM 3976 N N . LEU B 1 185 ? -0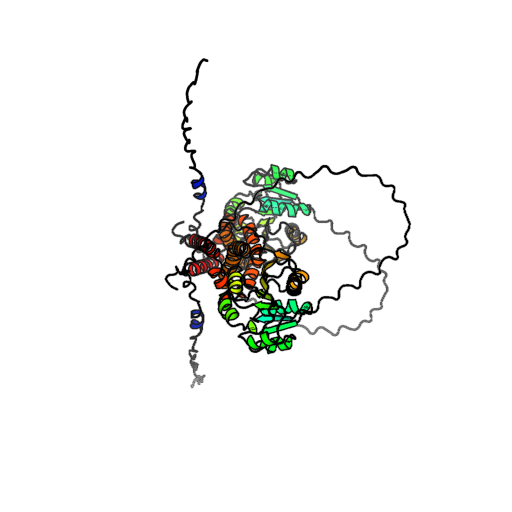.836 20.469 11.68 1 97.19 185 LEU B N 1
ATOM 3977 C CA . LEU B 1 185 ? -0.432 19.297 12.469 1 97.19 185 LEU B CA 1
ATOM 3978 C C . LEU B 1 185 ? -1.324 18.109 12.164 1 97.19 185 LEU B C 1
ATOM 3980 O O . LEU B 1 185 ? -2.48 18.266 11.766 1 97.19 185 LEU B O 1
ATOM 3984 N N . SER B 1 186 ? -0.805 16.906 12.453 1 95.88 186 SER B N 1
ATOM 3985 C CA . SER B 1 186 ? -1.53 15.672 12.18 1 95.88 186 SER B CA 1
ATOM 3986 C C . SER B 1 186 ? -2.471 15.312 13.328 1 95.88 186 SER B C 1
ATOM 3988 O O . SER B 1 186 ? -3.062 14.234 13.344 1 95.88 186 SER B O 1
ATOM 3990 N N . VAL B 1 187 ? -2.57 16.125 14.273 1 96.75 187 VAL B N 1
ATOM 3991 C CA . VAL B 1 187 ? -3.559 16.109 15.344 1 96.75 187 VAL B CA 1
ATOM 3992 C C . VAL B 1 187 ? -4.309 17.438 15.383 1 96.75 187 VAL B C 1
ATOM 3994 O O . VAL B 1 187 ? -3.738 18.484 15.07 1 96.75 187 VAL B O 1
ATOM 3997 N N . LYS B 1 188 ? -5.594 17.328 15.836 1 97.88 188 LYS B N 1
ATOM 3998 C CA . LYS B 1 188 ? -6.34 18.562 15.625 1 97.88 188 LYS B CA 1
ATOM 3999 C C . LYS B 1 188 ? -6.898 19.109 16.938 1 97.88 188 LYS B C 1
ATOM 4001 O O . LYS B 1 188 ? -7.051 20.312 17.109 1 97.88 188 LYS B O 1
ATOM 4006 N N . GLN B 1 189 ? -7.219 18.297 17.938 1 97.62 189 GLN B N 1
ATOM 4007 C CA . GLN B 1 189 ? -7.727 18.812 19.203 1 97.62 189 GLN B CA 1
ATOM 4008 C C . GLN B 1 189 ? -6.648 19.578 19.953 1 97.62 189 GLN B C 1
ATOM 4010 O O . GLN B 1 189 ? -6.922 20.609 20.562 1 97.62 189 GLN B O 1
ATOM 4015 N N . PHE B 1 190 ? -5.477 19.141 19.906 1 97.25 190 PHE B N 1
ATOM 4016 C CA . PHE B 1 190 ? -4.359 19.75 20.609 1 97.25 190 PHE B CA 1
ATOM 4017 C C . PHE B 1 190 ? -4.113 21.172 20.109 1 97.25 190 PHE B C 1
ATOM 4019 O O . PHE B 1 190 ? -4.211 22.125 20.875 1 97.25 190 PHE B O 1
ATOM 4026 N N . PRO B 1 191 ? -3.846 21.391 18.828 1 98.31 191 PRO B N 1
ATOM 4027 C CA . PRO B 1 191 ? -3.627 22.766 18.375 1 98.31 191 PRO B CA 1
ATOM 4028 C C . PRO B 1 191 ? -4.867 23.641 18.516 1 98.31 191 PRO B C 1
ATOM 4030 O O . PRO B 1 191 ? -4.754 24.844 18.781 1 98.31 191 PRO B O 1
ATOM 4033 N N . ARG B 1 192 ? -6.031 23.062 18.281 1 98.62 192 ARG B N 1
ATOM 4034 C CA . ARG B 1 192 ? -7.258 23.812 18.516 1 98.62 192 ARG B CA 1
ATOM 4035 C C . ARG B 1 192 ? -7.281 24.406 19.922 1 98.62 192 ARG B C 1
ATOM 4037 O O . ARG B 1 192 ? -7.48 25.609 20.094 1 98.62 192 ARG B O 1
ATOM 4044 N N . ASN B 1 193 ? -7.094 23.562 20.906 1 98.19 193 ASN B N 1
ATOM 4045 C CA . ASN B 1 193 ? -7.148 23.984 22.312 1 98.19 193 ASN B CA 1
ATOM 4046 C C . ASN B 1 193 ? -6.039 24.984 22.641 1 98.19 193 ASN B C 1
ATOM 4048 O O . ASN B 1 193 ? -6.277 25.969 23.328 1 98.19 193 ASN B O 1
ATOM 4052 N N . LEU B 1 194 ? -4.91 24.703 22.141 1 98.25 194 LEU B N 1
ATOM 4053 C CA . LEU B 1 194 ? -3.758 25.562 22.375 1 98.25 194 LEU B CA 1
ATOM 4054 C C . LEU B 1 194 ? -4.004 26.953 21.812 1 98.25 194 LEU B C 1
ATOM 4056 O O . LEU B 1 194 ? -3.801 27.953 22.516 1 98.25 194 LEU B O 1
ATOM 4060 N N . LEU B 1 195 ? -4.484 27.078 20.609 1 98.62 195 LEU B N 1
ATOM 4061 C CA . LEU B 1 195 ? -4.684 28.359 19.953 1 98.62 195 LEU B CA 1
ATOM 4062 C C . LEU B 1 195 ? -5.824 29.125 20.594 1 98.62 195 LEU B C 1
ATOM 4064 O O . LEU B 1 195 ? -5.738 30.359 20.75 1 98.62 195 LEU B O 1
ATOM 4068 N N . LEU B 1 196 ? -6.848 28.422 20.969 1 98.38 196 LEU B N 1
ATOM 4069 C CA . LEU B 1 196 ? -7.961 29.062 21.656 1 98.38 196 LEU B CA 1
ATOM 4070 C C . LEU B 1 196 ? -7.508 29.656 23 1 98.38 196 LEU B C 1
ATOM 4072 O O . LEU B 1 196 ? -8 30.703 23.406 1 98.38 196 LEU B O 1
ATOM 4076 N N . GLU B 1 197 ? -6.59 28.984 23.609 1 97.88 197 GLU B N 1
ATOM 4077 C CA . GLU B 1 197 ? -6.105 29.406 24.922 1 97.88 197 GLU B CA 1
ATOM 4078 C C . GLU B 1 197 ? -5.188 30.609 24.812 1 97.88 197 GLU B C 1
ATOM 4080 O O . GLU B 1 197 ? -5.277 31.547 25.609 1 97.88 197 GLU B O 1
ATOM 4085 N N . ILE B 1 198 ? -4.379 30.656 23.797 1 97.38 198 ILE B N 1
ATOM 4086 C CA . ILE B 1 198 ? -3.268 31.594 23.766 1 97.38 198 ILE B CA 1
ATOM 4087 C C . ILE B 1 198 ? -3.66 32.844 22.953 1 97.38 198 ILE B C 1
ATOM 4089 O O . ILE B 1 198 ? -3.24 33.938 23.281 1 97.38 198 ILE B O 1
ATOM 4093 N N . LEU B 1 199 ? -4.48 32.719 21.953 1 97.69 199 LEU B N 1
ATOM 4094 C CA . LEU B 1 199 ? -4.715 33.812 21.016 1 97.69 199 LEU B CA 1
ATOM 4095 C C . LEU B 1 199 ? -5.77 34.781 21.562 1 97.69 199 LEU B C 1
ATOM 4097 O O . LEU B 1 199 ? -6.789 34.344 22.109 1 97.69 199 LEU B O 1
ATOM 4101 N N . PRO B 1 200 ? -5.523 36.062 21.391 1 95.31 200 PRO B N 1
ATOM 4102 C CA . PRO B 1 200 ? -6.566 37.031 21.719 1 95.31 200 PRO B CA 1
ATOM 4103 C C . PRO B 1 200 ? -7.848 36.812 20.922 1 95.31 200 PRO B C 1
ATOM 4105 O O . PRO B 1 200 ? -7.805 36.25 19.828 1 95.31 200 PRO B O 1
ATOM 4108 N N . PRO B 1 201 ? -8.992 37.156 21.344 1 94.25 201 PRO B N 1
ATOM 4109 C CA . PRO B 1 201 ? -10.289 36.875 20.734 1 94.25 201 PRO B CA 1
ATOM 4110 C C . PRO B 1 201 ? -10.414 37.406 19.312 1 94.25 201 PRO B C 1
ATOM 4112 O O . PRO B 1 201 ? -11.211 36.906 18.531 1 94.25 201 PRO B O 1
ATOM 4115 N N . GLY B 1 202 ? -9.766 38.406 18.922 1 95.19 202 GLY B N 1
ATOM 4116 C CA . GLY B 1 202 ? -9.906 38.969 17.594 1 95.19 202 GLY B CA 1
ATOM 4117 C C . GLY B 1 202 ? -9.219 38.156 16.5 1 95.19 202 GLY B C 1
ATOM 4118 O O . GLY B 1 202 ? -9.555 38.281 15.328 1 95.19 202 GLY B O 1
ATOM 4119 N N . PHE B 1 203 ? -8.367 37.312 16.875 1 98 203 PHE B N 1
ATOM 4120 C CA . PHE B 1 203 ? -7.621 36.5 15.914 1 98 203 PHE B CA 1
ATOM 4121 C C . PHE B 1 203 ? -8.492 35.375 15.352 1 98 203 PHE B C 1
ATOM 4123 O O . PHE B 1 203 ? -9.297 34.812 16.078 1 98 203 PHE B O 1
ATOM 4130 N N . GLY B 1 204 ? -8.398 35.094 14.039 1 98.56 204 GLY B N 1
ATOM 4131 C CA . GLY B 1 204 ? -9 33.906 13.445 1 98.56 204 GLY B CA 1
ATOM 4132 C C . GLY B 1 204 ? -8.195 32.656 13.695 1 98.56 204 GLY B C 1
ATOM 4133 O O . GLY B 1 204 ? -6.965 32.719 13.766 1 98.56 204 GLY B O 1
ATOM 4134 N N . ILE B 1 205 ? -8.914 31.578 13.883 1 98.88 205 ILE B N 1
ATOM 4135 C CA . ILE B 1 205 ? -8.281 30.281 14.109 1 98.88 205 ILE B CA 1
ATOM 4136 C C . ILE B 1 205 ? -8.844 29.25 13.125 1 98.88 205 ILE B C 1
ATOM 4138 O O . ILE B 1 205 ? -10.047 29.016 13.094 1 98.88 205 ILE B O 1
ATOM 4142 N N . VAL B 1 206 ? -7.992 28.672 12.32 1 98.88 206 VAL B N 1
ATOM 4143 C CA . VAL B 1 206 ? -8.359 27.594 11.422 1 98.88 206 VAL B CA 1
ATOM 4144 C C . VAL B 1 206 ? -7.422 26.406 11.633 1 98.88 206 VAL B C 1
ATOM 4146 O O . VAL B 1 206 ? -6.211 26.516 11.453 1 98.88 206 VAL B O 1
ATOM 4149 N N . CYS B 1 207 ? -7.973 25.266 12.016 1 98.88 207 CYS B N 1
ATOM 4150 C CA . CYS B 1 207 ? -7.188 24.047 12.141 1 98.88 207 CYS B CA 1
ATOM 4151 C C . CYS B 1 207 ? -7.258 23.219 10.867 1 98.88 207 CYS B C 1
ATOM 4153 O O . CYS B 1 207 ? -8.344 22.906 10.391 1 98.88 207 CYS B O 1
ATOM 4155 N N . THR B 1 208 ? -6.082 22.906 10.328 1 98.88 208 THR B N 1
ATOM 4156 C CA . THR B 1 208 ? -6.062 22.188 9.062 1 98.88 208 THR B CA 1
ATOM 4157 C C . THR B 1 208 ? -5.109 21 9.133 1 98.88 208 THR B C 1
ATOM 4159 O O . THR B 1 208 ? -4.223 20.953 9.984 1 98.88 208 THR B O 1
ATOM 4162 N N . HIS B 1 209 ? -5.383 20 8.273 1 98.62 209 HIS B N 1
ATOM 4163 C CA . HIS B 1 209 ? -4.516 18.844 8.109 1 98.62 209 HIS B CA 1
ATOM 4164 C C . HIS B 1 209 ? -4.512 18.359 6.664 1 98.62 209 HIS B C 1
ATOM 4166 O O . HIS B 1 209 ? -5.398 17.594 6.254 1 98.62 209 HIS B O 1
ATOM 4172 N N . PRO B 1 210 ? -3.492 18.844 5.871 1 98.31 210 PRO B N 1
ATOM 4173 C CA . PRO B 1 210 ? -3.271 18.094 4.633 1 98.31 210 PRO B CA 1
ATOM 4174 C C . PRO B 1 210 ? -2.941 16.625 4.883 1 98.31 210 PRO B C 1
ATOM 4176 O O . PRO B 1 210 ? -1.909 16.312 5.484 1 98.31 210 PRO B O 1
ATOM 4179 N N . MET B 1 211 ? -3.748 15.766 4.465 1 97.5 211 MET B N 1
ATOM 4180 C CA . MET B 1 211 ? -3.553 14.344 4.695 1 97.5 211 MET B CA 1
ATOM 4181 C C . MET B 1 211 ? -2.545 13.758 3.711 1 97.5 211 MET B C 1
ATOM 4183 O O . MET B 1 211 ? -2.711 12.633 3.236 1 97.5 211 MET B O 1
ATOM 4187 N N . PHE B 1 212 ? -1.666 14.516 3.314 1 95.94 212 PHE B N 1
ATOM 4188 C CA . PHE B 1 212 ? -0.564 14.203 2.412 1 95.94 212 PHE B CA 1
ATOM 4189 C C . PHE B 1 212 ? 0.664 15.039 2.746 1 95.94 212 PHE B C 1
ATOM 4191 O O . PHE B 1 212 ? 0.57 16.016 3.482 1 95.94 212 PHE B O 1
ATOM 4198 N N . GLY B 1 213 ? 1.783 14.609 2.238 1 94.12 213 GLY B N 1
ATOM 4199 C CA . GLY B 1 213 ? 3.041 15.32 2.404 1 94.12 213 GLY B CA 1
ATOM 4200 C C . GLY B 1 213 ? 3.857 15.398 1.128 1 94.12 213 GLY B C 1
ATOM 4201 O O . GLY B 1 213 ? 3.336 15.164 0.036 1 94.12 213 GLY B O 1
ATOM 4202 N N . PRO B 1 214 ? 5.102 15.75 1.355 1 93.88 214 PRO B N 1
ATOM 4203 C CA . PRO B 1 214 ? 5.965 15.961 0.19 1 93.88 214 PRO B CA 1
ATOM 4204 C C . PRO B 1 214 ? 6.043 14.742 -0.717 1 93.88 214 PRO B C 1
ATOM 4206 O O . PRO B 1 214 ? 6 14.867 -1.943 1 93.88 214 PRO B O 1
ATOM 4209 N N . GLU B 1 215 ? 6.043 13.547 -0.128 1 91.81 215 GLU B N 1
ATOM 4210 C CA . GLU B 1 215 ? 6.18 12.328 -0.927 1 91.81 215 GLU B CA 1
ATOM 4211 C C . GLU B 1 215 ? 4.848 11.93 -1.556 1 91.81 215 GLU B C 1
ATOM 4213 O O . GLU B 1 215 ? 4.773 11.68 -2.76 1 91.81 215 GLU B O 1
ATOM 4218 N N . SER B 1 216 ? 3.861 11.852 -0.814 1 91.62 216 SER B N 1
ATOM 4219 C CA . SER B 1 216 ? 2.564 11.398 -1.312 1 91.62 216 SER B CA 1
ATOM 4220 C C . SER B 1 216 ? 1.918 12.453 -2.203 1 91.62 216 SER B C 1
ATOM 4222 O O . SER B 1 216 ? 1.024 12.141 -2.992 1 91.62 216 SER B O 1
ATOM 4224 N N . GLY B 1 217 ? 2.363 13.742 -2.055 1 94.38 217 GLY B N 1
ATOM 4225 C CA . GLY B 1 217 ? 1.822 14.828 -2.857 1 94.38 217 GLY B CA 1
ATOM 4226 C C . GLY B 1 217 ? 2.783 15.32 -3.924 1 94.38 217 GLY B C 1
ATOM 4227 O O . GLY B 1 217 ? 2.557 16.359 -4.539 1 94.38 217 GLY B O 1
ATOM 4228 N N . LYS B 1 218 ? 3.801 14.57 -4.188 1 92.5 218 LYS B N 1
ATOM 4229 C CA . LYS B 1 218 ? 4.879 15.023 -5.062 1 92.5 218 LYS B CA 1
ATOM 4230 C C . LYS B 1 218 ? 4.387 15.203 -6.496 1 92.5 218 LYS B C 1
ATOM 4232 O O . LYS B 1 218 ? 4.922 16.016 -7.246 1 92.5 218 LYS B O 1
ATOM 4237 N N . HIS B 1 219 ? 3.361 14.484 -6.875 1 93.38 219 HIS B N 1
ATOM 4238 C CA . HIS B 1 219 ? 2.857 14.562 -8.242 1 93.38 219 HIS B CA 1
ATOM 4239 C C . HIS B 1 219 ? 1.564 15.367 -8.305 1 93.38 219 HIS B C 1
ATOM 4241 O O . HIS B 1 219 ? 0.774 15.211 -9.242 1 93.38 219 HIS B O 1
ATOM 4247 N N . GLY B 1 220 ? 1.34 16.125 -7.273 1 95.81 220 GLY B N 1
ATOM 4248 C CA . GLY B 1 220 ? 0.144 16.953 -7.223 1 95.81 220 GLY B CA 1
ATOM 4249 C C . GLY B 1 220 ? -0.76 16.625 -6.051 1 95.81 220 GLY B C 1
ATOM 4250 O O . GLY B 1 220 ? -0.61 15.57 -5.422 1 95.81 220 GLY B O 1
ATOM 4251 N N . TRP B 1 221 ? -1.674 17.547 -5.82 1 97.56 221 TRP B N 1
ATOM 4252 C CA . TRP B 1 221 ? -2.525 17.406 -4.641 1 97.56 221 TRP B CA 1
ATOM 4253 C C . TRP B 1 221 ? -3.941 17.016 -5.035 1 97.56 221 TRP B C 1
ATOM 4255 O O . TRP B 1 221 ? -4.848 17 -4.199 1 97.56 221 TRP B O 1
ATOM 4265 N N . GLY B 1 222 ? -4.105 16.609 -6.266 1 97.06 222 GLY B N 1
ATOM 4266 C CA . GLY B 1 222 ? -5.426 16.297 -6.781 1 97.06 222 GLY B CA 1
ATOM 4267 C C . GLY B 1 222 ? -6.109 15.18 -6.016 1 97.06 222 GLY B C 1
ATOM 4268 O O . GLY B 1 222 ? -5.539 14.102 -5.836 1 97.06 222 GLY B O 1
ATOM 4269 N N . LYS B 1 223 ? -7.277 15.469 -5.48 1 96 223 LYS B N 1
ATOM 4270 C CA . LYS B 1 223 ? -8.203 14.539 -4.836 1 96 223 LYS B CA 1
ATOM 4271 C C . LYS B 1 223 ? -7.664 14.078 -3.48 1 96 223 LYS B C 1
ATOM 4273 O O . LYS B 1 223 ? -8.281 13.25 -2.809 1 96 223 LYS B O 1
ATOM 4278 N N . LEU B 1 224 ? -6.543 14.594 -3.086 1 97.31 224 LEU B N 1
ATOM 4279 C CA . LEU B 1 224 ? -6.031 14.273 -1.758 1 97.31 224 LEU B CA 1
ATOM 4280 C C . LEU B 1 224 ? -6.809 15.023 -0.681 1 97.31 224 LEU B C 1
ATOM 4282 O O . LEU B 1 224 ? -7.148 16.188 -0.856 1 97.31 224 LEU B O 1
ATOM 4286 N N . PRO B 1 225 ? -7.105 14.375 0.35 1 98.19 225 PRO B N 1
ATOM 4287 C CA . PRO B 1 225 ? -7.945 15.008 1.369 1 98.19 225 PRO B CA 1
ATOM 4288 C C . PRO B 1 225 ? -7.219 16.125 2.109 1 98.19 225 PRO B C 1
ATOM 4290 O O . PRO B 1 225 ? -6.066 15.969 2.514 1 98.19 225 PRO B O 1
ATOM 4293 N N . PHE B 1 226 ? -7.875 17.25 2.223 1 98.75 226 PHE B N 1
ATOM 4294 C CA . PHE B 1 226 ? -7.492 18.375 3.059 1 98.75 226 PHE B CA 1
ATOM 4295 C C . PHE B 1 226 ? -8.562 18.656 4.109 1 98.75 226 PHE B C 1
ATOM 4297 O O . PHE B 1 226 ? -9.656 19.125 3.777 1 98.75 226 PHE B O 1
ATOM 4304 N N . VAL B 1 227 ? -8.203 18.375 5.336 1 98.88 227 VAL B N 1
ATOM 4305 C CA . VAL B 1 227 ? -9.164 18.531 6.422 1 98.88 227 VAL B CA 1
ATOM 4306 C C . VAL B 1 227 ? -9.016 19.922 7.043 1 98.88 227 VAL B C 1
ATOM 4308 O O . VAL B 1 227 ? -7.902 20.406 7.227 1 98.88 227 VAL B O 1
ATOM 4311 N N . TYR B 1 228 ? -10.172 20.516 7.359 1 98.88 228 TYR B N 1
ATOM 4312 C CA . TYR B 1 228 ? -10.094 21.797 8.031 1 98.88 228 TYR B CA 1
ATOM 4313 C C . TYR B 1 228 ? -11.305 22.016 8.938 1 98.88 228 TYR B C 1
ATOM 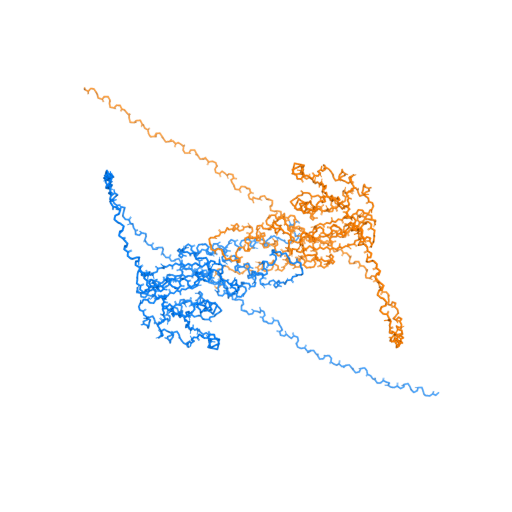4315 O O . TYR B 1 228 ? -12.336 21.375 8.773 1 98.88 228 TYR B O 1
ATOM 4323 N N . ASN B 1 229 ? -11.078 22.797 9.883 1 98.81 229 ASN B N 1
ATOM 4324 C CA . ASN B 1 229 ? -12.094 23.281 10.812 1 98.81 229 ASN B CA 1
ATOM 4325 C C . ASN B 1 229 ? -11.922 24.766 11.102 1 98.81 229 ASN B C 1
ATOM 4327 O O . ASN B 1 229 ? -10.867 25.203 11.586 1 98.81 229 ASN B O 1
ATOM 4331 N N . LYS B 1 230 ? -12.969 25.594 10.703 1 98.62 230 LYS B N 1
ATOM 4332 C CA . LYS B 1 230 ? -12.977 27 11.102 1 98.62 230 LYS B CA 1
ATOM 4333 C C . LYS B 1 230 ? -13.359 27.156 12.57 1 98.62 230 LYS B C 1
ATOM 4335 O O . LYS B 1 230 ? -14.523 27.391 12.891 1 98.62 230 LYS B O 1
ATOM 4340 N N . VAL B 1 231 ? -12.391 27.094 13.383 1 98.62 231 VAL B N 1
ATOM 4341 C CA . VAL B 1 231 ? -12.594 27.047 14.828 1 98.62 231 VAL B CA 1
ATOM 4342 C C . VAL B 1 231 ? -13.125 28.391 15.328 1 98.62 231 VAL B C 1
ATOM 4344 O O . VAL B 1 231 ? -14.039 28.422 16.156 1 98.62 231 VAL B O 1
ATOM 4347 N N . ARG B 1 232 ? -12.469 29.5 14.898 1 98.38 232 ARG B N 1
ATOM 4348 C CA . ARG B 1 232 ? -12.859 30.875 15.203 1 98.38 232 ARG B CA 1
ATOM 4349 C C . ARG B 1 232 ? -12.578 31.797 14.023 1 98.38 232 ARG B C 1
ATOM 4351 O O . ARG B 1 232 ? -11.43 32.188 13.781 1 98.38 232 ARG B O 1
ATOM 4358 N N . VAL B 1 233 ? -13.656 32.156 13.289 1 97.94 233 VAL B N 1
ATOM 4359 C CA . VAL B 1 233 ? -13.562 33.094 12.18 1 97.94 233 VAL B CA 1
ATOM 4360 C C . VAL B 1 233 ? -14.781 34 12.188 1 97.94 233 VAL B C 1
ATOM 4362 O O . VAL B 1 233 ? -15.914 33.531 12.336 1 97.94 233 VAL B O 1
ATOM 4365 N N . ALA B 1 234 ? -14.492 35.188 12.07 1 95.38 234 ALA B N 1
ATOM 4366 C CA . ALA B 1 234 ? -15.609 36.125 12.016 1 95.38 234 ALA B CA 1
ATOM 4367 C C . ALA B 1 234 ? -16.578 35.75 10.898 1 95.38 234 ALA B C 1
ATOM 4369 O O . ALA B 1 234 ? -16.156 35.25 9.844 1 95.38 234 ALA B O 1
ATOM 4370 N N . GLU B 1 235 ? -17.828 35.875 11.07 1 91.06 235 GLU B N 1
ATOM 4371 C CA . GLU B 1 235 ? -18.844 35.469 10.109 1 91.06 235 GLU B CA 1
ATOM 4372 C C . GLU B 1 235 ? -18.766 36.344 8.852 1 91.06 235 GLU B C 1
ATOM 4374 O O . GLU B 1 235 ? -19.141 35.906 7.762 1 91.06 235 GLU B O 1
ATOM 4379 N N . GLY B 1 236 ? -18.172 37.531 9.008 1 87.75 236 GLY B N 1
ATOM 4380 C CA . GLY B 1 236 ? -18.031 38.438 7.871 1 87.75 236 GLY B CA 1
ATOM 4381 C C . GLY B 1 236 ? -16.828 39.375 7.98 1 87.75 236 GLY B C 1
ATOM 4382 O O . GLY B 1 236 ? -16.031 39.25 8.922 1 87.75 236 GLY B O 1
ATOM 4383 N N . GLY B 1 237 ? -16.641 40.031 6.832 1 93.12 237 GLY B N 1
ATOM 4384 C CA . GLY B 1 237 ? -15.555 41 6.848 1 93.12 237 GLY B CA 1
ATOM 4385 C C . GLY B 1 237 ? -14.266 40.469 6.242 1 93.12 237 GLY B C 1
ATOM 4386 O O . GLY B 1 237 ? -14.281 39.469 5.527 1 93.12 237 GLY B O 1
ATOM 4387 N N . ASP B 1 238 ? -13.258 41.219 6.508 1 94.38 238 ASP B N 1
ATOM 4388 C CA . ASP B 1 238 ? -11.961 40.938 5.898 1 94.38 238 ASP B CA 1
ATOM 4389 C C . ASP B 1 238 ? -11.391 39.625 6.379 1 94.38 238 ASP B C 1
ATOM 4391 O O . ASP B 1 238 ? -10.805 38.875 5.594 1 94.38 238 ASP B O 1
ATOM 4395 N N . GLN B 1 239 ? -11.609 39.312 7.617 1 96.56 239 GLN B N 1
ATOM 4396 C CA . GLN B 1 239 ? -11.062 38.062 8.172 1 96.56 239 GLN B CA 1
ATOM 4397 C C . GLN B 1 239 ? -11.688 36.844 7.512 1 96.56 239 GLN B C 1
ATOM 4399 O O . GLN B 1 239 ? -10.984 35.906 7.152 1 96.56 239 GLN B O 1
ATOM 4404 N N . ALA B 1 240 ? -13.016 36.906 7.312 1 97.31 240 ALA B N 1
ATOM 4405 C CA . ALA B 1 240 ? -13.727 35.812 6.648 1 97.31 240 ALA B CA 1
ATOM 4406 C C . ALA B 1 240 ? -13.25 35.656 5.207 1 97.31 240 ALA B C 1
ATOM 4408 O O . ALA B 1 240 ? -13.031 34.531 4.738 1 97.31 240 ALA B O 1
ATOM 4409 N N . THR B 1 241 ? -13.102 36.75 4.57 1 96.69 241 THR B N 1
ATOM 4410 C CA . THR B 1 241 ? -12.656 36.75 3.182 1 96.69 241 THR B CA 1
ATOM 4411 C C . THR B 1 241 ? -11.258 36.125 3.064 1 96.69 241 THR B C 1
ATOM 4413 O O . THR B 1 241 ? -11 35.312 2.193 1 96.69 241 THR B O 1
ATOM 4416 N N . LYS B 1 242 ? -10.391 36.531 3.895 1 97.38 242 LYS B N 1
ATOM 4417 C CA . LYS B 1 242 ? -9.023 36.031 3.885 1 97.38 242 LYS B CA 1
ATOM 4418 C C . LYS B 1 242 ? -8.984 34.531 4.219 1 97.38 242 LYS B C 1
ATOM 4420 O O . LYS B 1 242 ? -8.195 33.781 3.643 1 97.38 242 LYS B O 1
ATOM 4425 N N . CYS B 1 243 ? -9.828 34.156 5.133 1 98.12 243 CYS B N 1
ATOM 4426 C CA . CYS B 1 243 ? -9.922 32.719 5.477 1 98.12 243 CYS B CA 1
ATOM 4427 C C . CYS B 1 243 ? -10.344 31.906 4.27 1 98.12 243 CYS B C 1
ATOM 4429 O O . CYS B 1 243 ? -9.734 30.875 3.967 1 98.12 243 CYS B O 1
ATOM 4431 N N . ASP B 1 244 ? -11.328 32.375 3.604 1 97.75 244 ASP B N 1
ATOM 4432 C CA . ASP B 1 244 ? -11.812 31.672 2.416 1 97.75 244 ASP B CA 1
ATOM 4433 C C . ASP B 1 244 ? -10.742 31.625 1.33 1 97.75 244 ASP B C 1
ATOM 4435 O O . ASP B 1 244 ? -10.586 30.609 0.653 1 97.75 244 ASP B O 1
ATOM 4439 N N . GLN B 1 245 ? -10.078 32.719 1.216 1 97.75 245 GLN B N 1
ATOM 4440 C CA . GLN B 1 245 ? -9 32.75 0.237 1 97.75 245 GLN B CA 1
ATOM 4441 C C . GLN B 1 245 ? -7.906 31.75 0.581 1 97.75 245 GLN B C 1
ATOM 4443 O O . GLN B 1 245 ? -7.406 31.047 -0.298 1 97.75 245 GLN B O 1
ATOM 4448 N N . PHE B 1 246 ? -7.559 31.641 1.759 1 98.5 246 PHE B N 1
ATOM 4449 C CA . PHE B 1 246 ? -6.539 30.719 2.215 1 98.5 246 PHE B CA 1
ATOM 4450 C C . PHE B 1 246 ? -6.953 29.281 1.927 1 98.5 246 PHE B C 1
ATOM 4452 O O . PHE B 1 246 ? -6.18 28.5 1.354 1 98.5 246 PHE B O 1
ATOM 4459 N N . LEU B 1 247 ? -8.156 28.938 2.271 1 98.69 247 LEU B N 1
ATOM 4460 C CA . LEU B 1 247 ? -8.664 27.578 2.049 1 98.69 247 LEU B CA 1
ATOM 4461 C C . LEU B 1 247 ? -8.789 27.297 0.558 1 98.69 247 LEU B C 1
ATOM 4463 O O . LEU B 1 247 ? -8.562 26.156 0.123 1 98.69 247 LEU B O 1
ATOM 4467 N N . SER B 1 248 ? -9.086 28.297 -0.206 1 98.19 248 SER B N 1
ATOM 4468 C CA . SER B 1 248 ? -9.266 28.125 -1.644 1 98.19 248 SER B CA 1
ATOM 4469 C C . SER B 1 248 ? -7.957 27.75 -2.328 1 98.19 248 SER B C 1
ATOM 4471 O O . SER B 1 248 ? -7.961 27.188 -3.422 1 98.19 248 SER B O 1
ATOM 4473 N N . ILE B 1 249 ? -6.844 28.109 -1.664 1 98.25 249 ILE B N 1
ATOM 4474 C CA . ILE B 1 249 ? -5.547 27.719 -2.215 1 98.25 249 ILE B CA 1
ATOM 4475 C C . ILE B 1 249 ? -5.492 26.203 -2.379 1 98.25 249 ILE B C 1
ATOM 4477 O O . ILE B 1 249 ? -5.129 25.703 -3.445 1 98.25 249 ILE B O 1
ATOM 4481 N N . PHE B 1 250 ? -5.879 25.453 -1.401 1 98.62 250 PHE B N 1
ATOM 4482 C CA . PHE B 1 250 ? -5.832 24 -1.412 1 98.62 250 PHE B CA 1
ATOM 4483 C C . PHE B 1 250 ? -6.906 23.422 -2.33 1 98.62 250 PHE B C 1
ATOM 4485 O O . PHE B 1 250 ? -6.676 22.438 -3.029 1 98.62 250 PHE B O 1
ATOM 4492 N N . GLU B 1 251 ? -8.008 24.094 -2.344 1 98.56 251 GLU B N 1
ATOM 4493 C CA . GLU B 1 251 ? -9.078 23.688 -3.244 1 98.56 251 GLU B CA 1
ATOM 4494 C C . GLU B 1 251 ? -8.664 23.828 -4.703 1 98.56 251 GLU B C 1
ATOM 4496 O O . GLU B 1 251 ? -8.898 22.922 -5.512 1 98.56 251 GLU B O 1
ATOM 4501 N N . GLN B 1 252 ? -8.055 24.875 -4.988 1 97.88 252 GLN B N 1
ATOM 4502 C CA . GLN B 1 252 ? -7.645 25.156 -6.363 1 97.88 252 GLN B CA 1
ATOM 4503 C C . GLN B 1 252 ? -6.492 24.25 -6.789 1 97.88 252 GLN B C 1
ATOM 4505 O O . GLN B 1 252 ? -6.305 24 -7.98 1 97.88 252 GLN B O 1
ATOM 4510 N N . GLU B 1 253 ? -5.711 23.781 -5.805 1 97.88 253 GLU B N 1
ATOM 4511 C CA . GLU B 1 253 ? -4.684 22.781 -6.086 1 97.88 253 GLU B CA 1
ATOM 4512 C C . GLU B 1 253 ? -5.309 21.422 -6.371 1 97.88 253 GLU B C 1
ATOM 4514 O O . GLU B 1 253 ? -4.609 20.484 -6.77 1 97.88 253 GLU B O 1
ATOM 4519 N N . GLY B 1 254 ? -6.605 21.281 -6.09 1 98.06 254 GLY B N 1
ATOM 4520 C CA . GLY B 1 254 ? -7.324 20.062 -6.449 1 98.06 254 GLY B CA 1
ATOM 4521 C C . GLY B 1 254 ? -7.648 19.188 -5.25 1 98.06 254 GLY B C 1
ATOM 4522 O O . GLY B 1 254 ? -8.203 18.109 -5.402 1 98.06 254 GLY B O 1
ATOM 4523 N N . CYS B 1 255 ? -7.367 19.625 -4.086 1 98.44 255 CYS B N 1
ATOM 4524 C CA . CYS B 1 255 ? -7.621 18.828 -2.889 1 98.44 255 CYS B CA 1
ATOM 4525 C C . CYS B 1 255 ? -9.109 18.547 -2.723 1 98.44 255 CYS B C 1
ATOM 4527 O O . CYS B 1 255 ? -9.945 19.359 -3.111 1 98.44 255 CYS B O 1
ATOM 4529 N N . ARG B 1 256 ? -9.391 17.422 -2.191 1 98.44 256 ARG B N 1
ATOM 4530 C CA . ARG B 1 256 ? -10.719 17.172 -1.631 1 98.44 256 ARG B CA 1
ATOM 4531 C C . ARG B 1 256 ? -10.859 17.828 -0.258 1 98.44 256 ARG B C 1
ATOM 4533 O O . ARG B 1 256 ? -10.289 17.344 0.724 1 98.44 256 ARG B O 1
ATOM 4540 N N . MET B 1 257 ? -11.68 18.891 -0.248 1 98.69 257 MET B N 1
ATOM 4541 C CA . MET B 1 257 ? -11.828 19.656 0.99 1 98.69 257 MET B CA 1
ATOM 4542 C C . MET B 1 257 ? -12.797 18.969 1.94 1 98.69 257 MET B C 1
ATOM 4544 O O . MET B 1 257 ? -13.922 18.641 1.558 1 98.69 257 MET B O 1
ATOM 4548 N N . VAL B 1 258 ? -12.344 18.688 3.152 1 98.75 258 VAL B N 1
ATOM 4549 C CA . VAL B 1 258 ? -13.172 17.984 4.129 1 98.75 258 VAL B CA 1
ATOM 4550 C C . VAL B 1 258 ? -13.305 18.828 5.395 1 98.75 258 VAL B C 1
ATOM 4552 O O . VAL B 1 258 ? -12.367 18.922 6.188 1 98.75 258 VAL B O 1
ATOM 4555 N N . GLU B 1 259 ? -14.492 19.406 5.559 1 98.69 259 GLU B N 1
ATOM 4556 C CA . GLU B 1 259 ? -14.758 20.141 6.793 1 98.69 259 GLU B CA 1
ATOM 4557 C C . GLU B 1 259 ? -15.305 19.203 7.879 1 98.69 259 GLU B C 1
ATOM 4559 O O . GLU B 1 259 ? -16.297 18.516 7.664 1 98.69 259 GLU B O 1
ATOM 4564 N N . MET B 1 260 ? -14.586 19.188 8.969 1 98.44 260 MET B N 1
ATOM 4565 C CA . MET B 1 260 ? -15.055 18.406 10.109 1 98.44 260 MET B CA 1
ATOM 4566 C C . MET B 1 260 ? -14.484 18.953 11.414 1 98.44 260 MET B C 1
ATOM 4568 O O . MET B 1 260 ? -13.547 19.75 11.406 1 98.44 260 MET B O 1
ATOM 4572 N N . SER B 1 261 ? -15.102 18.562 12.555 1 98.44 261 SER B N 1
ATOM 4573 C CA . SER B 1 261 ? -14.594 19.016 13.844 1 98.44 261 SER B CA 1
ATOM 4574 C C . SER B 1 261 ? -13.227 18.422 14.148 1 98.44 261 SER B C 1
ATOM 4576 O O . SER B 1 261 ? -12.891 17.344 13.648 1 98.44 261 SER B O 1
ATOM 4578 N N . CYS B 1 262 ? -12.531 19.094 14.984 1 98.38 262 CYS B N 1
ATOM 4579 C CA . CYS B 1 262 ? -11.227 18.609 15.406 1 98.38 262 CYS B CA 1
ATOM 4580 C C . CYS B 1 262 ? -11.352 17.266 16.141 1 98.38 262 CYS B C 1
ATOM 4582 O O . CYS B 1 262 ? -10.508 16.391 15.961 1 98.38 262 CYS B O 1
ATOM 4584 N N . ALA B 1 263 ? -12.367 17.156 16.906 1 97.31 263 ALA B N 1
ATOM 4585 C CA . ALA B 1 263 ? -12.602 15.906 17.625 1 97.31 263 ALA B CA 1
ATOM 4586 C C . ALA B 1 263 ? -12.875 14.758 16.672 1 97.31 263 ALA B C 1
ATOM 4588 O O . ALA B 1 263 ? -12.344 13.656 16.844 1 97.31 263 ALA B O 1
ATOM 4589 N N . GLU B 1 264 ? -13.695 14.969 15.688 1 97.38 264 GLU B N 1
ATOM 4590 C CA . GLU B 1 264 ? -13.992 13.953 14.68 1 97.38 264 GLU B CA 1
ATOM 4591 C C . GLU B 1 264 ? -12.742 13.555 13.906 1 97.38 264 GLU B C 1
ATOM 4593 O O . GLU B 1 264 ? -12.492 12.375 13.68 1 97.38 264 GLU B O 1
ATOM 4598 N N . HIS B 1 265 ? -12.016 14.547 13.531 1 98 265 HIS B N 1
ATOM 4599 C CA . HIS B 1 265 ? -10.75 14.281 12.852 1 98 265 HIS B CA 1
ATOM 4600 C C . HIS B 1 265 ? -9.883 13.32 13.656 1 98 265 HIS B C 1
ATOM 4602 O O . HIS B 1 265 ? -9.422 12.305 13.133 1 98 265 HIS B O 1
ATOM 4608 N N . ASP B 1 266 ? -9.664 13.672 14.883 1 96.38 266 ASP B N 1
ATOM 4609 C CA . ASP B 1 266 ? -8.75 12.891 15.719 1 96.38 266 ASP B CA 1
ATOM 4610 C C . ASP B 1 266 ? -9.273 11.477 15.93 1 96.38 266 ASP B C 1
ATOM 4612 O O . ASP B 1 266 ? -8.492 10.531 16.031 1 96.38 266 ASP B O 1
ATOM 4616 N N . ARG B 1 267 ? -10.555 11.344 15.938 1 94.44 267 ARG B N 1
ATOM 4617 C CA . ARG B 1 267 ? -11.141 10.016 16.062 1 94.44 267 ARG B CA 1
ATOM 4618 C C . ARG B 1 267 ? -10.844 9.172 14.828 1 94.44 267 ARG B C 1
ATOM 4620 O O . ARG B 1 267 ? -10.414 8.023 14.938 1 94.44 267 ARG B O 1
ATOM 4627 N N . TYR B 1 268 ? -11.031 9.727 13.68 1 94.06 268 TYR B N 1
ATOM 4628 C CA . TYR B 1 268 ? -10.812 9 12.438 1 94.06 268 TYR B CA 1
ATOM 4629 C C . TYR B 1 268 ? -9.328 8.742 12.211 1 94.06 268 TYR B C 1
ATOM 4631 O O . TYR B 1 268 ? -8.93 7.664 11.773 1 94.06 268 TYR B O 1
ATOM 4639 N N . ALA B 1 269 ? -8.492 9.703 12.57 1 94.56 269 ALA B N 1
ATOM 4640 C CA . ALA B 1 269 ? -7.082 9.68 12.203 1 94.56 269 ALA B CA 1
ATOM 4641 C C . ALA B 1 269 ? -6.285 8.797 13.164 1 94.56 269 ALA B C 1
ATOM 4643 O O . ALA B 1 269 ? -5.191 8.336 12.828 1 94.56 269 ALA B O 1
ATOM 4644 N N . ALA B 1 270 ? -6.781 8.562 14.336 1 90.94 270 ALA B N 1
ATOM 4645 C CA . ALA B 1 270 ? -6.031 7.855 15.367 1 90.94 270 ALA B CA 1
ATOM 4646 C C . ALA B 1 270 ? -5.59 6.48 14.883 1 90.94 270 ALA B C 1
ATOM 4648 O O . ALA B 1 270 ? -4.398 6.156 14.922 1 90.94 270 ALA B O 1
ATOM 4649 N N . GLY B 1 271 ? -6.5 5.734 14.359 1 87.31 271 GLY B N 1
ATOM 4650 C CA . GLY B 1 271 ? -6.191 4.383 13.914 1 87.31 271 GLY B CA 1
ATOM 4651 C C . GLY B 1 271 ? -5.426 4.344 12.609 1 87.31 271 GLY B C 1
ATOM 4652 O O . GLY B 1 271 ? -4.398 3.674 12.5 1 87.31 271 GLY B O 1
ATOM 4653 N N . SER B 1 272 ? -5.914 5.094 11.664 1 92.12 272 SER B N 1
ATOM 4654 C CA . SER B 1 272 ? -5.363 5.031 10.312 1 92.12 272 SER B CA 1
ATOM 4655 C C . SER B 1 272 ? -3.934 5.562 10.273 1 92.12 272 SER B C 1
ATOM 4657 O O . SER B 1 272 ? -3.062 4.961 9.641 1 92.12 272 SER B O 1
ATOM 4659 N N . GLN B 1 273 ? -3.676 6.645 10.945 1 91.5 273 GLN B N 1
ATOM 4660 C CA . GLN B 1 273 ? -2.328 7.203 10.938 1 91.5 273 GLN B CA 1
ATOM 4661 C C . GLN B 1 273 ? -1.373 6.348 11.766 1 91.5 273 GLN B C 1
ATOM 4663 O O . GLN B 1 273 ? -0.236 6.105 11.352 1 91.5 273 GLN B O 1
ATOM 4668 N N . PHE B 1 274 ? -1.894 5.902 12.82 1 86.56 274 PHE B N 1
ATOM 4669 C CA . PHE B 1 274 ? -1.058 5.094 13.695 1 86.56 274 PHE B CA 1
ATOM 4670 C C . PHE B 1 274 ? -0.596 3.826 12.984 1 86.56 274 PHE B C 1
ATOM 4672 O O . PHE B 1 274 ? 0.599 3.521 12.961 1 86.56 274 PHE B O 1
ATOM 4679 N N . ILE B 1 275 ? -1.502 3.146 12.398 1 89.06 275 ILE B N 1
ATOM 4680 C CA . ILE B 1 275 ? -1.171 1.863 11.781 1 89.06 275 ILE B CA 1
ATOM 4681 C C . ILE B 1 275 ? -0.264 2.088 10.578 1 89.06 275 ILE B C 1
ATOM 4683 O O . ILE B 1 275 ? 0.695 1.34 10.367 1 89.06 275 ILE B O 1
ATOM 4687 N N . THR B 1 276 ? -0.535 3.105 9.789 1 92.5 276 THR B N 1
ATOM 4688 C CA . THR B 1 276 ? 0.255 3.414 8.602 1 92.5 276 THR B CA 1
ATOM 4689 C C . THR B 1 276 ? 1.704 3.709 8.977 1 92.5 276 THR B C 1
ATOM 4691 O O . THR B 1 276 ? 2.629 3.123 8.414 1 92.5 276 THR B O 1
ATOM 4694 N N . HIS B 1 277 ? 1.868 4.523 9.984 1 90.19 277 HIS B N 1
ATOM 4695 C CA . HIS B 1 277 ? 3.219 4.922 10.367 1 90.19 277 HIS B CA 1
ATOM 4696 C C . HIS B 1 277 ? 3.939 3.797 11.102 1 90.19 277 HIS B C 1
ATOM 4698 O O . HIS B 1 277 ? 5.152 3.635 10.953 1 90.19 277 HIS B O 1
ATOM 4704 N N . THR B 1 278 ? 3.234 3.008 11.859 1 86.56 278 THR B N 1
ATOM 4705 C CA . THR B 1 278 ? 3.838 1.885 12.57 1 86.56 278 THR B CA 1
ATOM 4706 C C . THR B 1 278 ? 4.336 0.829 11.586 1 86.56 278 THR B C 1
ATOM 4708 O O . THR B 1 278 ? 5.484 0.388 11.672 1 86.56 278 THR B O 1
ATOM 4711 N N . ILE B 1 279 ? 3.498 0.459 10.664 1 89.12 279 ILE B N 1
ATOM 4712 C CA . ILE B 1 279 ? 3.883 -0.545 9.68 1 89.12 279 ILE B CA 1
ATOM 4713 C C . ILE B 1 279 ? 5.043 -0.022 8.828 1 89.12 279 ILE B C 1
ATOM 4715 O O . ILE B 1 279 ? 6.004 -0.75 8.562 1 89.12 279 ILE B O 1
ATOM 4719 N N . GLY B 1 280 ? 4.941 1.217 8.414 1 90.38 280 GLY B N 1
ATOM 4720 C CA . GLY B 1 280 ? 6.031 1.812 7.664 1 90.38 280 GLY B CA 1
ATOM 4721 C C . GLY B 1 280 ? 7.359 1.761 8.398 1 90.38 280 GLY B C 1
ATOM 4722 O O . GLY B 1 280 ? 8.391 1.437 7.801 1 90.38 280 GLY B O 1
ATOM 4723 N N . ARG B 1 281 ? 7.324 2.053 9.586 1 85.12 281 ARG B N 1
ATOM 4724 C CA . ARG B 1 281 ? 8.547 2.062 10.383 1 85.12 281 ARG B CA 1
ATOM 4725 C C . ARG B 1 281 ? 9.078 0.648 10.586 1 85.12 281 ARG B C 1
ATOM 4727 O O . ARG B 1 281 ? 10.289 0.421 10.539 1 85.12 281 ARG B O 1
ATOM 4734 N N . VAL B 1 282 ? 8.219 -0.28 10.852 1 83.62 282 VAL B N 1
ATOM 4735 C CA . VAL B 1 282 ? 8.617 -1.677 10.977 1 83.62 282 VAL B CA 1
ATOM 4736 C C . VAL B 1 282 ? 9.281 -2.145 9.688 1 83.62 282 VAL B C 1
ATOM 4738 O O . VAL B 1 282 ? 10.359 -2.752 9.719 1 83.62 282 VAL B O 1
ATOM 4741 N N . LEU B 1 283 ? 8.695 -1.849 8.609 1 89.5 283 LEU B N 1
ATOM 4742 C CA . LEU B 1 283 ? 9.203 -2.281 7.309 1 89.5 283 LEU B CA 1
ATOM 4743 C C . LEU B 1 283 ? 10.547 -1.619 7.008 1 89.5 283 LEU B C 1
ATOM 4745 O O . LEU B 1 283 ? 11.406 -2.219 6.359 1 89.5 283 LEU B O 1
ATOM 4749 N N . SER B 1 284 ? 10.711 -0.374 7.426 1 87.94 284 SER B N 1
ATOM 4750 C CA . SER B 1 284 ? 11.945 0.346 7.16 1 87.94 284 SER B CA 1
ATOM 4751 C C . SER B 1 284 ? 13.148 -0.371 7.77 1 87.94 284 SER B C 1
ATOM 4753 O O . SER B 1 284 ? 14.273 -0.244 7.281 1 87.94 284 SER B O 1
ATOM 4755 N N . GLN B 1 285 ? 12.891 -1.12 8.758 1 83.88 285 GLN B N 1
ATOM 4756 C CA . GLN B 1 285 ? 13.961 -1.834 9.438 1 83.88 285 GLN B CA 1
ATOM 4757 C C . GLN B 1 285 ? 14.344 -3.104 8.68 1 83.88 285 GLN B C 1
ATOM 4759 O O . GLN B 1 285 ? 15.375 -3.717 8.969 1 83.88 285 GLN B O 1
ATOM 4764 N N . LEU B 1 286 ? 13.555 -3.504 7.766 1 84.12 286 LEU B N 1
ATOM 4765 C CA . LEU B 1 286 ? 13.797 -4.742 7.035 1 84.12 286 LEU B CA 1
ATOM 4766 C C . LEU B 1 286 ? 14.625 -4.488 5.785 1 84.12 286 LEU B C 1
ATOM 4768 O O . LEU B 1 286 ? 15.062 -5.43 5.121 1 84.12 286 LEU B O 1
ATOM 4772 N N . ASN B 1 287 ? 14.914 -3.242 5.465 1 85.81 287 ASN B N 1
ATOM 4773 C CA . ASN B 1 287 ? 15.703 -2.877 4.293 1 85.81 287 ASN B CA 1
ATOM 4774 C C . ASN B 1 287 ? 15.195 -3.58 3.037 1 85.81 287 ASN B C 1
ATOM 4776 O O . ASN B 1 287 ? 15.977 -4.223 2.326 1 85.81 287 ASN B O 1
ATOM 4780 N N . LEU B 1 288 ? 13.953 -3.453 2.771 1 88.88 288 LEU B N 1
ATOM 4781 C CA . LEU B 1 288 ? 13.312 -4.078 1.617 1 88.88 288 LEU B CA 1
ATOM 4782 C C . LEU B 1 288 ? 13.867 -3.5 0.316 1 88.88 288 LEU B C 1
ATOM 4784 O O . LEU B 1 288 ? 14.094 -2.293 0.215 1 88.88 288 LEU B O 1
ATOM 4788 N N . LYS B 1 289 ? 14.109 -4.387 -0.633 1 92.44 289 LYS B N 1
ATOM 4789 C CA . LYS B 1 289 ? 14.602 -3.971 -1.943 1 92.44 289 LYS B CA 1
ATOM 4790 C C . LYS B 1 289 ? 13.656 -4.422 -3.055 1 92.44 289 LYS B C 1
ATOM 4792 O O . LYS B 1 289 ? 13.07 -5.504 -2.977 1 92.44 289 LYS B O 1
ATOM 4797 N N . SER B 1 290 ? 13.547 -3.561 -3.996 1 95.56 290 SER B N 1
ATOM 4798 C CA . SER B 1 290 ? 12.758 -3.924 -5.172 1 95.56 290 SER B CA 1
ATOM 4799 C C . SER B 1 290 ? 13.375 -5.117 -5.898 1 95.56 290 SER B C 1
ATOM 4801 O O . SER B 1 290 ? 14.602 -5.258 -5.941 1 95.56 290 SER B O 1
ATOM 4803 N N . THR B 1 291 ? 12.547 -5.945 -6.496 1 95.5 291 THR B N 1
ATOM 4804 C CA . THR B 1 291 ? 12.953 -7.105 -7.285 1 95.5 291 THR B CA 1
ATOM 4805 C C . THR B 1 291 ? 12.375 -7.027 -8.695 1 95.5 291 THR B C 1
ATOM 4807 O O . THR B 1 291 ? 11.461 -6.246 -8.953 1 95.5 291 THR B O 1
ATOM 4810 N N . PRO B 1 292 ? 12.867 -7.867 -9.602 1 95.56 292 PRO B N 1
ATOM 4811 C CA . PRO B 1 292 ? 12.32 -7.879 -10.961 1 95.56 292 PRO B CA 1
ATOM 4812 C C . PRO B 1 292 ? 10.898 -8.445 -11.016 1 95.56 292 PRO B C 1
ATOM 4814 O O . PRO B 1 292 ? 10.227 -8.32 -12.047 1 95.56 292 PRO B O 1
ATOM 4817 N N . ILE B 1 293 ? 10.383 -8.961 -9.93 1 97.31 293 ILE B N 1
ATOM 4818 C CA . ILE B 1 293 ? 9.094 -9.641 -10.016 1 97.31 293 ILE B CA 1
ATOM 4819 C C . ILE B 1 293 ? 8.18 -9.156 -8.891 1 97.31 293 ILE B C 1
ATOM 4821 O O . ILE B 1 293 ? 7.449 -9.953 -8.297 1 97.31 293 ILE B O 1
ATOM 4825 N N . ASN B 1 294 ? 8.258 -7.922 -8.586 1 96.88 294 ASN B N 1
ATOM 4826 C CA . ASN B 1 294 ? 7.41 -7.332 -7.559 1 96.88 294 ASN B CA 1
ATOM 4827 C C . ASN B 1 294 ? 5.93 -7.543 -7.863 1 96.88 294 ASN B C 1
ATOM 4829 O O . ASN B 1 294 ? 5.492 -7.352 -9 1 96.88 294 ASN B O 1
ATOM 4833 N N . THR B 1 295 ? 5.211 -7.953 -6.867 1 95.38 295 THR B N 1
ATOM 4834 C CA . THR B 1 295 ? 3.756 -7.883 -6.945 1 95.38 295 THR B CA 1
ATOM 4835 C C . THR B 1 295 ? 3.268 -6.465 -6.648 1 95.38 295 THR B C 1
ATOM 4837 O O . THR B 1 295 ? 4.023 -5.641 -6.133 1 95.38 295 THR B O 1
ATOM 4840 N N . LYS B 1 296 ? 2.039 -6.203 -6.941 1 93.81 296 LYS B N 1
ATOM 4841 C CA . LYS B 1 296 ? 1.442 -4.914 -6.594 1 93.81 296 LYS B CA 1
ATOM 4842 C C . LYS B 1 296 ? 1.438 -4.703 -5.082 1 93.81 296 LYS B C 1
ATOM 4844 O O . LYS B 1 296 ? 1.694 -3.594 -4.609 1 93.81 296 LYS B O 1
ATOM 4849 N N . GLY B 1 297 ? 1.15 -5.766 -4.383 1 94.44 297 GLY B N 1
ATOM 4850 C CA . GLY B 1 297 ? 1.16 -5.68 -2.934 1 94.44 297 GLY B CA 1
ATOM 4851 C C . GLY B 1 297 ? 2.514 -5.293 -2.367 1 94.44 297 GLY B C 1
ATOM 4852 O O . GLY B 1 297 ? 2.604 -4.438 -1.485 1 94.44 297 GLY B O 1
ATOM 4853 N N . TYR B 1 298 ? 3.535 -5.859 -2.883 1 96.31 298 TYR B N 1
ATOM 4854 C CA . TYR B 1 298 ? 4.879 -5.562 -2.404 1 96.31 298 TYR B CA 1
ATOM 4855 C C . TYR B 1 298 ? 5.289 -4.145 -2.773 1 96.31 298 TYR B C 1
ATOM 4857 O O . TYR B 1 298 ? 5.922 -3.445 -1.978 1 96.31 298 TYR B O 1
ATOM 4865 N N . GLU B 1 299 ? 4.945 -3.715 -3.93 1 96.25 299 GLU B N 1
ATOM 4866 C CA . GLU B 1 299 ? 5.219 -2.344 -4.348 1 96.25 299 GLU B CA 1
ATOM 4867 C C . GLU B 1 299 ? 4.559 -1.337 -3.41 1 96.25 299 GLU B C 1
ATOM 4869 O O . GLU B 1 299 ? 5.145 -0.297 -3.096 1 96.25 299 GLU B O 1
ATOM 4874 N N . SER B 1 300 ? 3.396 -1.669 -3.021 1 95.06 300 SER B N 1
ATOM 4875 C CA . SER B 1 300 ? 2.688 -0.803 -2.084 1 95.06 300 SER B CA 1
ATOM 4876 C C . SER B 1 300 ? 3.436 -0.69 -0.76 1 95.06 300 SER B C 1
ATOM 4878 O O . SER B 1 300 ? 3.512 0.391 -0.173 1 95.06 300 SER B O 1
ATOM 4880 N N . LEU B 1 301 ? 3.93 -1.818 -0.318 1 95.44 301 LEU B N 1
ATOM 4881 C CA . LEU B 1 301 ? 4.68 -1.814 0.934 1 95.44 301 LEU B CA 1
ATOM 4882 C C . LEU B 1 301 ? 5.969 -1.009 0.793 1 95.44 301 LEU B C 1
ATOM 4884 O O . LEU B 1 301 ? 6.344 -0.268 1.705 1 95.44 301 LEU B O 1
ATOM 4888 N N . LEU B 1 302 ? 6.617 -1.207 -0.355 1 95.75 302 LEU B N 1
ATOM 4889 C CA . LEU B 1 302 ? 7.824 -0.429 -0.608 1 95.75 302 LEU B CA 1
ATOM 4890 C C . LEU B 1 302 ? 7.523 1.065 -0.59 1 95.75 302 LEU B C 1
ATOM 4892 O O . LEU B 1 302 ? 8.25 1.843 0.032 1 95.75 302 LEU B O 1
ATOM 4896 N N . GLN B 1 303 ? 6.461 1.433 -1.199 1 94.12 303 GLN B N 1
ATOM 4897 C CA . GLN B 1 303 ? 6.07 2.838 -1.271 1 94.12 303 GLN B CA 1
ATOM 4898 C C . GLN B 1 303 ? 5.695 3.375 0.106 1 94.12 303 GLN B C 1
ATOM 4900 O O . GLN B 1 303 ? 6.047 4.508 0.452 1 94.12 303 GLN B O 1
ATOM 4905 N N . LEU B 1 304 ? 5 2.57 0.794 1 94.62 304 LEU B N 1
ATOM 4906 C CA . LEU B 1 304 ? 4.629 2.957 2.15 1 94.62 304 LEU B CA 1
ATOM 4907 C C . LEU B 1 304 ? 5.867 3.223 2.998 1 94.62 304 LEU B C 1
ATOM 4909 O O . LEU B 1 304 ? 5.922 4.207 3.738 1 94.62 304 LEU B O 1
ATOM 4913 N N . THR B 1 305 ? 6.797 2.367 2.887 1 92.94 305 THR B N 1
ATOM 4914 C CA . THR B 1 305 ? 8.047 2.502 3.631 1 92.94 305 THR B CA 1
ATOM 4915 C C . THR B 1 305 ? 8.758 3.801 3.264 1 92.94 305 THR B C 1
ATOM 4917 O O . THR B 1 305 ? 9.164 4.562 4.145 1 92.94 305 THR B O 1
ATOM 4920 N N . HIS B 1 306 ? 8.812 4.066 2.031 1 91.62 306 HIS B N 1
ATOM 4921 C CA . HIS B 1 306 ? 9.477 5.27 1.547 1 91.62 306 HIS B CA 1
ATOM 4922 C C . HIS B 1 306 ? 8.773 6.527 2.043 1 91.62 306 HIS B C 1
ATOM 4924 O O . HIS B 1 306 ? 9.422 7.48 2.471 1 91.62 306 HIS B O 1
ATOM 4930 N N . ASN B 1 307 ? 7.5 6.469 2.035 1 89 307 ASN B N 1
ATOM 4931 C CA . ASN B 1 307 ? 6.699 7.625 2.428 1 89 307 ASN B CA 1
ATOM 4932 C C . ASN B 1 307 ? 6.82 7.906 3.924 1 89 307 ASN B C 1
ATOM 4934 O O . ASN B 1 307 ? 6.863 9.062 4.34 1 89 307 ASN B O 1
ATOM 4938 N N . THR B 1 308 ? 6.918 6.859 4.691 1 87.56 308 THR B N 1
ATOM 4939 C CA . THR B 1 308 ? 6.848 7.035 6.137 1 87.56 308 THR B CA 1
ATOM 4940 C C . THR B 1 308 ? 8.234 7.277 6.723 1 87.56 308 THR B C 1
ATOM 4942 O O . THR B 1 308 ? 8.383 7.953 7.742 1 87.56 308 THR B O 1
ATOM 4945 N N . VAL B 1 309 ? 9.273 6.711 6.051 1 83 309 VAL B N 1
ATOM 4946 C CA . VAL B 1 309 ? 10.625 6.883 6.562 1 83 309 VAL B CA 1
ATOM 4947 C C . VAL B 1 309 ? 11.062 8.336 6.395 1 83 309 VAL B C 1
ATOM 4949 O O . VAL B 1 309 ? 11.914 8.828 7.145 1 83 309 VAL B O 1
ATOM 4952 N N . SER B 1 310 ? 10.5 8.938 5.492 1 79.88 310 SER B N 1
ATOM 4953 C CA . SER B 1 310 ? 10.82 10.336 5.242 1 79.88 310 SER B CA 1
ATOM 4954 C C . SER B 1 310 ? 10.203 11.242 6.305 1 79.88 310 SER B C 1
ATOM 4956 O O . SER B 1 310 ? 10.602 12.398 6.449 1 79.88 310 SER B O 1
ATOM 4958 N N . ASP B 1 311 ? 9.234 10.641 7.047 1 80.88 311 ASP B N 1
ATOM 4959 C CA . ASP B 1 311 ? 8.617 11.383 8.141 1 80.88 311 ASP B CA 1
ATOM 4960 C C . ASP B 1 311 ? 9.469 11.312 9.406 1 80.88 311 ASP B C 1
ATOM 4962 O O . ASP B 1 311 ? 10.141 10.305 9.648 1 80.88 311 ASP B O 1
ATOM 4966 N N . SER B 1 312 ? 9.484 12.328 10.156 1 78.88 312 SER B N 1
ATOM 4967 C CA . SER B 1 312 ? 10.297 12.375 11.367 1 78.88 312 SER B CA 1
ATOM 4968 C C . SER B 1 312 ? 9.742 11.453 12.445 1 78.88 312 SER B C 1
ATOM 4970 O O . SER B 1 312 ? 8.547 11.156 12.453 1 78.88 312 SER B O 1
ATOM 4972 N N . PHE B 1 313 ? 10.609 10.953 13.25 1 81.69 313 PHE B N 1
ATOM 4973 C CA . PHE B 1 313 ? 10.188 10.18 14.406 1 81.69 313 PHE B CA 1
ATOM 4974 C C . PHE B 1 313 ? 9.312 11.016 15.328 1 81.69 313 PHE B C 1
ATOM 4976 O O . PHE B 1 313 ? 8.375 10.5 15.945 1 81.69 313 PHE B O 1
ATOM 4983 N N . ASP B 1 314 ? 9.555 12.336 15.344 1 82.88 314 ASP B N 1
ATOM 4984 C CA . ASP B 1 314 ? 8.742 13.25 16.141 1 82.88 314 ASP B CA 1
ATOM 4985 C C . ASP B 1 314 ? 7.277 13.203 15.711 1 82.88 314 ASP B C 1
ATOM 4987 O O . ASP B 1 314 ? 6.375 13.289 16.547 1 82.88 314 ASP B O 1
ATOM 4991 N N . LEU B 1 315 ? 7.137 13.078 14.422 1 88.06 315 LEU B N 1
ATOM 4992 C CA . LEU B 1 315 ? 5.766 12.961 13.93 1 88.06 315 LEU B CA 1
ATOM 4993 C C . LEU B 1 315 ? 5.098 11.703 14.461 1 88.06 315 LEU B C 1
ATOM 4995 O O . LEU B 1 315 ? 3.988 11.758 14.992 1 88.06 315 LEU B O 1
ATOM 4999 N N . TYR B 1 316 ? 5.785 10.648 14.391 1 86.12 316 TYR B N 1
ATOM 5000 C CA . TYR B 1 316 ? 5.262 9.375 14.875 1 86.12 316 TYR B CA 1
ATOM 5001 C C . TYR B 1 316 ? 4.914 9.445 16.359 1 86.12 316 TYR B C 1
ATOM 5003 O O . TYR B 1 316 ? 3.812 9.07 16.766 1 86.12 316 TYR B O 1
ATOM 5011 N N . TYR B 1 317 ? 5.801 10.023 17.062 1 84.88 317 TYR B N 1
ATOM 5012 C CA . TYR B 1 317 ? 5.602 10.164 18.5 1 84.88 317 TYR B CA 1
ATOM 5013 C C . TYR B 1 317 ? 4.441 11.102 18.797 1 84.88 317 TYR B C 1
ATOM 5015 O O . TYR B 1 317 ? 3.627 10.836 19.688 1 84.88 317 TYR B O 1
ATOM 5023 N N . GLY B 1 318 ? 4.383 12.141 18.141 1 89.38 318 GLY B N 1
ATOM 5024 C CA . GLY B 1 318 ? 3.309 13.109 18.312 1 89.38 318 GLY B CA 1
ATOM 5025 C C . GLY B 1 318 ? 1.937 12.531 18.016 1 89.38 318 GLY B C 1
ATOM 5026 O O . GLY B 1 318 ? 0.97 12.82 18.719 1 89.38 318 GLY B O 1
ATOM 5027 N N . LEU B 1 319 ? 1.879 11.68 16.953 1 88.69 319 LEU B N 1
ATOM 5028 C CA . LEU B 1 319 ? 0.629 11.031 16.562 1 88.69 319 LEU B CA 1
ATOM 5029 C C . LEU B 1 319 ? 0.111 10.141 17.688 1 88.69 319 LEU B C 1
ATOM 5031 O O . LEU B 1 319 ? -1.098 10.062 17.922 1 88.69 319 LEU B O 1
ATOM 5035 N N . PHE B 1 320 ? 0.995 9.672 18.375 1 82.5 320 PHE B N 1
ATOM 5036 C CA . PHE B 1 320 ? 0.659 8.734 19.438 1 82.5 320 PHE B CA 1
ATOM 5037 C C . PHE B 1 320 ? 0.342 9.469 20.734 1 82.5 320 PHE B C 1
ATOM 5039 O O . PHE B 1 320 ? -0.654 9.172 21.391 1 82.5 320 PHE B O 1
ATOM 5046 N N . MET B 1 321 ? 1.052 10.5 21.016 1 85.38 321 MET B N 1
ATOM 5047 C CA . MET B 1 321 ? 0.981 11.148 22.328 1 85.38 321 MET B CA 1
ATOM 5048 C C . MET B 1 321 ? -0.123 12.203 22.359 1 85.38 321 MET B C 1
ATOM 5050 O O . MET B 1 321 ? -0.723 12.453 23.406 1 85.38 321 MET B O 1
ATOM 5054 N N . TYR B 1 322 ? -0.414 12.711 21.281 1 89.75 322 TYR B N 1
ATOM 5055 C CA . TYR B 1 322 ? -1.264 13.898 21.281 1 89.75 322 TYR B CA 1
ATOM 5056 C C . TYR B 1 322 ? -2.633 13.594 20.688 1 89.75 322 TYR B C 1
ATOM 5058 O O . TYR B 1 322 ? -3.457 14.492 20.516 1 89.75 322 TYR B O 1
ATOM 5066 N N . ASN B 1 323 ? -2.846 12.367 20.266 1 88.88 323 ASN B N 1
ATOM 5067 C CA . ASN B 1 323 ? -4.184 11.891 19.906 1 88.88 323 ASN B CA 1
ATOM 5068 C C . ASN B 1 323 ? -4.719 10.914 20.953 1 88.88 323 ASN B C 1
ATOM 5070 O O . ASN B 1 323 ? -4.266 9.766 21.016 1 88.88 323 ASN B O 1
ATOM 5074 N N . VAL B 1 324 ? -5.625 11.367 21.734 1 81.12 324 VAL B N 1
ATOM 5075 C CA . VAL B 1 324 ? -6.117 10.609 22.875 1 81.12 324 VAL B CA 1
ATOM 5076 C C . VAL B 1 324 ? -6.684 9.273 22.422 1 81.12 324 VAL B C 1
ATOM 5078 O O . VAL B 1 324 ? -6.75 8.32 23.188 1 81.12 324 VAL B O 1
ATOM 5081 N N . ASN B 1 325 ? -7.07 9.156 21.188 1 82.94 325 ASN B N 1
ATOM 5082 C CA . ASN B 1 325 ? -7.68 7.945 20.656 1 82.94 325 ASN B CA 1
ATOM 5083 C C . ASN B 1 325 ? -6.629 6.941 20.203 1 82.94 325 ASN B C 1
ATOM 5085 O O . ASN B 1 325 ? -6.953 5.793 19.891 1 82.94 325 ASN B O 1
ATOM 5089 N N . ALA B 1 326 ? -5.371 7.332 20.109 1 79.81 326 ALA B N 1
ATOM 5090 C CA . ALA B 1 326 ? -4.312 6.504 19.531 1 79.81 326 ALA B CA 1
ATOM 5091 C C . ALA B 1 326 ? -3.896 5.398 20.5 1 79.81 326 ALA B C 1
ATOM 5093 O O . ALA B 1 326 ? -3.453 4.328 20.062 1 79.81 326 ALA B O 1
ATOM 5094 N N . THR B 1 327 ? -4.035 5.555 21.75 1 70.88 327 THR B N 1
ATOM 5095 C CA . THR B 1 327 ? -3.604 4.582 22.75 1 70.88 327 THR B CA 1
ATOM 5096 C C . THR B 1 327 ? -4.355 3.264 22.578 1 70.88 327 THR B C 1
ATOM 5098 O O . THR B 1 327 ? -3.764 2.188 22.688 1 70.88 327 THR B O 1
ATOM 5101 N N . GLU B 1 328 ? -5.574 3.389 22.281 1 73.56 328 GLU B N 1
ATOM 5102 C CA . GLU B 1 328 ? -6.371 2.186 22.078 1 73.56 328 GLU B CA 1
ATOM 5103 C C . GLU B 1 328 ? -5.863 1.391 20.875 1 73.56 328 GLU B C 1
ATOM 5105 O O . GLU B 1 328 ? -5.812 0.159 20.922 1 73.56 328 GLU B O 1
ATOM 5110 N N . GLN B 1 329 ? -5.359 2.008 19.891 1 71.75 329 GLN B N 1
ATOM 5111 C CA . GLN B 1 329 ? -4.879 1.369 18.672 1 71.75 329 GLN B CA 1
ATOM 5112 C C . GLN B 1 329 ? -3.531 0.691 18.906 1 71.75 329 GLN B C 1
ATOM 5114 O O . GLN B 1 329 ? -3.287 -0.402 18.391 1 71.75 329 GLN B O 1
ATOM 5119 N N . ALA B 1 330 ? -2.779 1.337 19.672 1 68.88 330 ALA B N 1
ATOM 5120 C CA . ALA B 1 330 ? -1.453 0.804 19.969 1 68.88 330 ALA B CA 1
ATOM 5121 C C . ALA B 1 330 ? -1.552 -0.518 20.734 1 68.88 330 ALA B C 1
ATOM 5123 O O . ALA B 1 330 ? -0.796 -1.453 20.453 1 68.88 330 ALA B O 1
ATOM 5124 N N . SER B 1 331 ? -2.445 -0.531 21.594 1 69.56 331 SER B N 1
ATOM 5125 C CA . SER B 1 331 ? -2.643 -1.749 22.375 1 69.56 331 SER B CA 1
ATOM 5126 C C . SER B 1 331 ? -3.082 -2.908 21.484 1 69.56 331 SER B C 1
ATOM 5128 O O . SER B 1 331 ? -2.619 -4.039 21.656 1 69.56 331 SER B O 1
ATOM 5130 N N . LYS B 1 332 ? -3.861 -2.633 20.578 1 71.5 332 LYS B N 1
ATOM 5131 C CA . LYS B 1 332 ? -4.352 -3.662 19.672 1 71.5 332 LYS B CA 1
ATOM 5132 C C . LYS B 1 332 ? -3.223 -4.207 18.797 1 71.5 332 LYS B C 1
ATOM 5134 O O . LYS B 1 332 ? -3.104 -5.418 18.609 1 71.5 332 LYS B O 1
ATOM 5139 N N . LEU B 1 333 ? -2.42 -3.332 18.281 1 71.38 333 LEU B N 1
ATOM 5140 C CA . LEU B 1 333 ? -1.329 -3.734 17.406 1 71.38 333 LEU B CA 1
ATOM 5141 C C . LEU B 1 333 ? -0.274 -4.523 18.172 1 71.38 333 LEU B C 1
ATOM 5143 O O . LEU B 1 333 ? 0.236 -5.531 17.672 1 71.38 333 LEU B O 1
ATOM 5147 N N . SER B 1 334 ? -0.045 -4.059 19.328 1 66 334 SER B N 1
ATOM 5148 C CA . SER B 1 334 ? 0.937 -4.75 20.156 1 66 334 SER B CA 1
ATOM 5149 C C . SER B 1 334 ? 0.493 -6.176 20.469 1 66 334 SER B C 1
ATOM 5151 O O . SER B 1 334 ? 1.294 -7.109 20.391 1 66 334 SER B O 1
ATOM 5153 N N . ARG B 1 335 ? -0.686 -6.297 20.781 1 62.75 335 ARG B N 1
ATOM 5154 C CA . ARG B 1 335 ? -1.238 -7.617 21.062 1 62.75 335 ARG B CA 1
ATOM 5155 C C . ARG B 1 335 ? -1.128 -8.539 19.859 1 62.75 335 ARG B C 1
ATOM 5157 O O . ARG B 1 335 ? -0.803 -9.719 19.984 1 62.75 335 ARG B O 1
ATOM 5164 N N . LEU B 1 336 ? -1.329 -7.926 18.766 1 63.91 336 LEU B N 1
ATOM 5165 C CA . LEU B 1 336 ? -1.311 -8.703 17.531 1 63.91 336 LEU B CA 1
ATOM 5166 C C . LEU B 1 336 ? 0.114 -9.102 17.156 1 63.91 336 LEU B C 1
ATOM 5168 O O . LEU B 1 336 ? 0.356 -10.227 16.734 1 63.91 336 LEU B O 1
ATOM 5172 N N . LEU B 1 337 ? 0.972 -8.117 17.391 1 62.59 337 LEU B N 1
ATOM 5173 C CA . LEU B 1 337 ? 2.367 -8.398 17.062 1 62.59 337 LEU B CA 1
ATOM 5174 C C . LEU B 1 337 ? 2.959 -9.422 18.031 1 62.59 337 LEU B C 1
ATOM 5176 O O . LEU B 1 337 ? 3.783 -10.25 17.625 1 62.59 337 LEU B O 1
ATOM 5180 N N . MET B 1 338 ? 2.416 -9.406 19.312 1 53.53 338 MET B N 1
ATOM 5181 C CA . MET B 1 338 ? 2.828 -10.375 20.328 1 53.53 338 MET B CA 1
ATOM 5182 C C . MET B 1 338 ? 2.266 -11.758 20 1 53.53 338 MET B C 1
ATOM 5184 O O . MET B 1 338 ? 2.939 -12.773 20.219 1 53.53 338 MET B O 1
ATOM 5188 N N . MET B 1 339 ? 1.085 -11.789 19.672 1 49 339 MET B N 1
ATOM 5189 C CA . MET B 1 339 ? 0.417 -13.039 19.344 1 49 339 MET B CA 1
ATOM 5190 C C . MET B 1 339 ? 1.089 -13.727 18.156 1 49 339 MET B C 1
ATOM 5192 O O . MET B 1 339 ? 1.189 -14.953 18.109 1 49 339 MET B O 1
ATOM 5196 N N . HIS B 1 340 ? 1.499 -12.891 17.297 1 54.09 340 HIS B N 1
ATOM 5197 C CA . HIS B 1 340 ? 2.18 -13.469 16.156 1 54.09 340 HIS B CA 1
ATOM 5198 C C . HIS B 1 340 ? 3.619 -13.844 16.484 1 54.09 340 HIS B C 1
ATOM 5200 O O . HIS B 1 340 ? 4.238 -14.648 15.789 1 54.09 340 HIS B O 1
ATOM 5206 N N . HIS B 1 341 ? 4.195 -13.211 17.609 1 50.25 341 HIS B N 1
ATOM 5207 C CA . HIS B 1 341 ? 5.488 -13.602 18.156 1 50.25 341 HIS B CA 1
ATOM 5208 C C . HIS B 1 341 ? 5.398 -14.961 18.844 1 50.25 341 HIS B C 1
ATOM 5210 O O . HIS B 1 341 ? 6.383 -15.703 18.891 1 50.25 341 HIS B O 1
ATOM 5216 N N . HIS B 1 342 ? 4.422 -15.102 19.719 1 40.62 342 HIS B N 1
ATOM 5217 C CA . HIS B 1 342 ? 4.332 -16.344 20.484 1 40.62 342 HIS B CA 1
ATOM 5218 C C . HIS B 1 342 ? 4.004 -17.531 19.578 1 40.62 342 HIS B C 1
ATOM 5220 O O . HIS B 1 342 ? 3.682 -18.609 20.062 1 40.62 342 HIS B O 1
ATOM 5226 N N . TYR B 1 343 ? 3.73 -17.422 18.547 1 36.31 343 TYR B N 1
ATOM 5227 C CA . TYR B 1 343 ? 3.701 -18.656 17.781 1 36.31 343 TYR B CA 1
ATOM 5228 C C . TYR B 1 343 ? 5.094 -19.266 17.672 1 36.31 343 TYR B C 1
ATOM 5230 O O . TYR B 1 343 ? 6.016 -18.641 17.141 1 36.31 343 TYR B O 1
ATOM 5238 N N . PRO B 1 344 ? 5.512 -20.25 18.688 1 33.59 344 PRO B N 1
ATOM 5239 C CA . PRO B 1 344 ? 6.742 -20.953 19.078 1 33.59 344 PRO B CA 1
ATOM 5240 C C . PRO B 1 344 ? 7.641 -21.266 17.891 1 33.59 344 PRO B C 1
ATOM 5242 O O . PRO B 1 344 ? 7.184 -21.25 16.75 1 33.59 344 PRO B O 1
ATOM 5245 N N . SER B 1 345 ? 8.938 -21.688 18.203 1 31.47 345 SER B N 1
ATOM 5246 C CA . SER B 1 345 ? 9.898 -22.766 17.953 1 31.47 345 SER B CA 1
ATOM 5247 C C . SER B 1 345 ? 9.211 -24.016 17.438 1 31.47 345 SER B C 1
ATOM 5249 O O . SER B 1 345 ? 8.062 -24.297 17.797 1 31.47 345 SER B O 1
ATOM 5251 N N . PRO B 1 346 ? 9.773 -24.75 16.344 1 30.78 346 PRO B N 1
ATOM 5252 C CA . PRO B 1 346 ? 9.43 -26.141 16.047 1 30.78 346 PRO B CA 1
ATOM 5253 C C . PRO B 1 346 ? 9 -26.922 17.281 1 30.78 346 PRO B C 1
ATOM 5255 O O . PRO B 1 346 ? 8.656 -28.094 17.188 1 30.78 346 PRO B O 1
ATOM 5258 N N . THR B 1 347 ? 9.078 -26.484 18.516 1 28.16 347 THR B N 1
ATOM 5259 C CA . THR B 1 347 ? 8.727 -27.406 19.594 1 28.16 347 THR B CA 1
ATOM 5260 C C . THR B 1 347 ? 7.215 -27.578 19.688 1 28.16 347 THR B C 1
ATOM 5262 O O . THR B 1 347 ? 6.73 -28.625 20.125 1 28.16 347 THR B O 1
ATOM 5265 N N . LEU B 1 348 ? 6.34 -26.484 19.656 1 29.03 348 LEU B N 1
ATOM 5266 C CA . LEU B 1 348 ? 4.973 -26.859 20 1 29.03 348 LEU B CA 1
ATOM 5267 C C . LEU B 1 348 ? 4.184 -27.25 18.75 1 29.03 348 LEU B C 1
ATOM 5269 O O . LEU B 1 348 ? 2.961 -27.391 18.812 1 29.03 348 LEU B O 1
ATOM 5273 N N . LEU B 1 349 ? 4.66 -27.203 17.531 1 25.08 349 LEU B N 1
ATOM 5274 C CA . LEU B 1 349 ? 3.988 -28.078 16.578 1 25.08 349 LEU B CA 1
ATOM 5275 C C . LEU B 1 349 ? 4.289 -29.547 16.891 1 25.08 349 LEU B C 1
ATOM 5277 O O . LEU B 1 349 ? 5.449 -29.922 17.078 1 25.08 349 LEU B O 1
#

Organism: Setaria italica (NCBI:txid4555)

Radius of gyration: 37.32 Å; Cα contacts (8 Å, |Δi|>4): 954; chains: 2; bounding box: 154×89×120 Å

Nearest PDB structures (foldseek):
  5t9f-assembly1_B  TM=9.552E-01  e=1.473E-35  Glycine max
  5whx-assembly1_A  TM=9.615E-01  e=4.325E-35  Glycine max
  5t95-assembly1_A  TM=9.632E-01  e=6.325E-35  Glycine max
  2g5c-assembly1_A  TM=7.349E-01  e=1.917E-12  Aquifex aeolicus VF5
  8jku-assembly1_A  TM=5.297E-01  e=4.845E-08  synthetic construct

Solvent-accessible surface area (backbone atoms only — not comparable to full-atom values): 41077 Å² total; per-residue (Å²): 137,91,79,80,73,73,70,86,74,78,83,78,78,78,78,77,77,80,75,84,77,66,73,77,72,59,74,82,66,65,85,66,78,72,76,25,43,73,56,80,68,76,81,76,79,81,81,82,84,80,82,83,78,85,79,82,82,77,72,78,77,80,74,79,83,77,82,81,73,76,75,74,78,75,81,71,81,70,81,64,78,74,74,71,79,71,77,75,74,73,75,75,79,69,50,37,37,27,31,41,23,58,51,71,62,31,49,46,51,46,52,62,45,43,75,73,64,27,46,50,34,36,18,34,95,66,88,51,53,68,62,21,61,76,64,76,31,50,63,30,91,33,61,64,62,45,32,69,67,44,42,52,31,40,36,41,41,48,54,65,81,46,36,64,64,55,58,71,66,53,60,64,86,55,36,57,63,50,27,31,39,31,39,50,39,93,48,39,50,53,58,48,54,50,48,65,69,70,50,62,86,59,40,23,34,35,45,30,27,61,52,58,46,61,68,78,31,64,90,47,43,62,66,39,39,29,36,33,27,79,76,37,62,54,94,57,63,69,48,30,51,51,51,51,52,58,56,42,53,49,46,72,52,34,27,35,78,40,79,48,53,38,65,57,47,32,58,59,43,20,50,48,51,48,51,41,48,50,52,13,53,57,47,54,73,64,65,79,73,91,57,98,68,58,30,71,57,36,50,46,51,53,49,35,20,57,51,40,64,74,45,56,67,58,51,58,51,30,50,48,72,58,23,87,55,16,57,65,45,50,53,54,50,46,51,50,42,46,57,64,55,63,55,58,58,47,72,80,63,132,91,72,86,71,78,81,84,84,71,82,78,79,77,78,77,76,81,74,82,77,68,75,78,74,58,74,81,66,64,85,71,77,72,75,22,41,73,56,79,66,77,81,75,80,81,81,81,84,80,81,83,75,80,82,81,82,78,80,77,75,77,72,79,83,75,84,80,75,76,75,77,76,76,81,70,79,69,80,63,78,73,76,71,78,70,77,74,74,74,75,76,78,70,52,35,36,28,32,40,24,58,52,71,60,32,49,47,51,47,52,62,46,42,76,73,64,28,46,50,36,35,19,33,96,65,88,52,51,67,62,21,61,75,66,77,32,52,62,29,91,34,63,64,61,45,32,69,67,44,42,53,31,41,37,44,43,50,55,62,80,46,35,66,65,54,60,71,64,53,59,65,86,56,35,56,62,51,28,30,38,29,38,52,40,95,46,38,51,55,58,50,53,51,49,64,69,70,51,61,86,59,37,25,34,34,45,29,27,62,51,58,46,61,68,77,31,64,89,47,43,63,66,38,38,31,36,34,28,81,76,38,60,54,94,56,61,70,48,30,52,50,48,51,52,58,55,43,53,49,46,74,53,35,27,35,78,40,81,48,53,37,64,57,48,33,57,59,43,20,49,48,50,48,52,41,47,49,52,13,52,58,48,55,72,63,66,79,72,92,58,99,67,59,31,71,58,36,49,46,50,53,49,35,20,57,52,39,65,73,46,54,67,58,52,56,50,31,51,46,71,56,23,84,55,16,56,65,45,50,54,53,50,47,51,50,42,45,58,64,55,64,57,58,61,48,72,80,60